Protein AF-A0A1X2ITI3-F1 (afdb_monomer_lite)

InterPro domains:
  IPR036514 SGNH hydrolase superfamily [G3DSA:3.40.50.1110] (146-368)

Secondary structure (DSSP, 8-state):
-HHHHHHHHHHHHS-----EEEEETT-TT-EEES-EEEETTEEEESSTT-EEEEEEE-S-EEEEESSS-EEEEEETTSPPEEEE-TT----TT-SSEEEESSTTS---TTS--EEEEEEE-SSS--EEEEEEEETT-EEEPPPPPSS---EEEEEESHHHHTPPP--TT----TTPPPPPPP-GGGSHHHHHHHHHT-EEEEEE-TT--SS-BTTTTB--HHHHTTBS-TT-S--------S-------PSPPSSS-SB--TTS---SEEEEE--TTS---HHHHHHHHHHHHHHHHHSTT--EEEEPPTT-TTHHHHHHHHHHHHHTT-TTEEEE--TTSS--SSS--GGGHHHHHHHHHHHHHHHHH-TTSPPPPPPP-TTSSTT-EEEEES--SS--EEEEETTTEEEEEE-SSBS-TT--BEEEEEEEEESSEEEEEEEEEEE-SSTT-EEEEEEES-SSTT--EEEEEEETTTEEEEEEE-STTPPPEEEEEE---S-EEEEEEE-SSSEEEEEEEEPPTHHHHHHHS------------TTTT-EEEEEEET----SEEEEEEEEE-SSTTS-EEEEEEEEEEESSB-GGG-B-PPPP----------

Sequence (614 aa):
MLLLYSLCLIHFIYSHVLASHIIPMNNSDLKYMGRWQTTPLGIQAGWPGAYIQTIVHTTELRLLVAQPTSLLTQIDNHTWVHHDLTSATHQDEQHYIEVDLITNNDVDWTMGPHKLTVVSTQVSPLHLVGISIADDGSLALPSTNPTIPRVVEFIGHDVMLDAVSASPNYLPPSSSPPPPPSLITKSFPWLVSGMLGVDHVHIAYSGATLLDDDDRGRLGMQTRYFDWSIFSSTSSSSTSSGSSAGLSAGPPPSSSSNTYDFTSYTPSVIVVLLGEYDDDIPQYRIALVQFLQKVRQRHQSTPILVMSEPLGGMIRSTQAAVRQCNDQGDQQIFYIDTTGWLHYDDRVENSDQLTLAHKLAPMIQVKLATPPLPLPEAPPNPALPDDWETMDVGNQGLHGSVTFDAGSSFTLWGSGTSLNDRTDAFRFVYQTLSGKGVIEATVQSHATFASCAKAGIMLREHLALGSAYVSTGISPEDGLFVRTRDYNFNTTRLVKKFLAAPPYRIRLERTSDHDFIAQAKKISVKDEEEQDNGKVTKIDSGDDDDDDDWETLTVIPKLTLAQDIYIGLFVTSCDETVVSVAKFTDVALKGGVGRLGRAYSASPRFIDQSHPLY

Structure (mmCIF, N/CA/C/O backbone):
data_AF-A0A1X2ITI3-F1
#
_entry.id   AF-A0A1X2ITI3-F1
#
loop_
_atom_site.group_PDB
_atom_site.id
_atom_site.type_symbol
_atom_site.label_atom_id
_atom_site.label_alt_id
_atom_site.label_comp_id
_atom_site.label_asym_id
_atom_site.label_entity_id
_atom_site.label_seq_id
_atom_site.pdbx_PDB_ins_code
_atom_site.Cartn_x
_atom_site.Cartn_y
_atom_site.Cartn_z
_atom_site.occupancy
_atom_site.B_iso_or_equiv
_atom_site.auth_seq_id
_atom_site.auth_comp_id
_atom_site.auth_asym_id
_atom_site.auth_atom_id
_atom_site.pdbx_PDB_model_num
ATOM 1 N N . MET A 1 1 ? 49.934 -35.807 -50.784 1.00 49.06 1 MET A N 1
ATOM 2 C CA . MET A 1 1 ? 48.462 -35.787 -50.617 1.00 49.06 1 MET A CA 1
ATOM 3 C C . MET A 1 1 ? 48.007 -35.819 -49.158 1.00 49.06 1 MET A C 1
ATOM 5 O O . MET A 1 1 ? 47.110 -35.052 -48.852 1.00 49.06 1 MET A O 1
ATOM 9 N N . LEU A 1 2 ? 48.620 -36.589 -48.241 1.00 47.28 2 LEU A N 1
ATOM 10 C CA . LEU A 1 2 ? 48.207 -36.577 -46.820 1.00 47.28 2 LEU A CA 1
ATOM 11 C C . LEU A 1 2 ? 48.474 -35.253 -46.065 1.00 47.28 2 LEU A C 1
ATOM 13 O O . LEU A 1 2 ? 47.668 -34.876 -45.224 1.00 47.28 2 LEU A O 1
ATOM 17 N N . LEU A 1 3 ? 49.532 -34.496 -46.395 1.00 44.06 3 LEU A N 1
ATOM 18 C CA . LEU A 1 3 ? 49.777 -33.183 -45.764 1.00 44.06 3 LEU A CA 1
ATOM 19 C C . LEU A 1 3 ? 48.757 -32.102 -46.177 1.00 44.06 3 LEU A C 1
ATOM 21 O O . LEU A 1 3 ? 48.432 -31.234 -45.376 1.00 44.06 3 LEU A O 1
ATOM 25 N N . LEU A 1 4 ? 48.222 -32.176 -47.400 1.00 47.50 4 LEU A N 1
ATOM 26 C CA . LEU A 1 4 ? 47.215 -31.230 -47.903 1.00 47.50 4 LEU A CA 1
ATOM 27 C C . LEU A 1 4 ? 45.840 -31.465 -47.264 1.00 47.50 4 LEU A C 1
ATOM 29 O O . LEU A 1 4 ? 45.134 -30.504 -46.989 1.00 47.50 4 LEU A O 1
ATOM 33 N N . TYR A 1 5 ? 45.496 -32.717 -46.947 1.00 46.84 5 TYR A N 1
ATOM 34 C CA . TYR A 1 5 ? 44.279 -33.036 -46.194 1.00 46.84 5 TYR A CA 1
ATOM 35 C C . TYR A 1 5 ? 44.364 -32.580 -44.732 1.00 46.84 5 TYR A C 1
ATOM 37 O O . TYR A 1 5 ? 43.381 -32.080 -44.202 1.00 46.84 5 TYR A O 1
ATOM 45 N N . SER A 1 6 ? 45.539 -32.677 -44.096 1.00 44.84 6 SER A N 1
ATOM 46 C CA . SER A 1 6 ? 45.721 -32.233 -42.706 1.00 44.84 6 SER A CA 1
ATOM 47 C C . SER A 1 6 ? 45.708 -30.707 -42.561 1.00 44.84 6 SER A C 1
ATOM 49 O O . SER A 1 6 ? 45.172 -30.204 -41.583 1.00 44.84 6 SER A O 1
ATOM 51 N N . LEU A 1 7 ? 46.242 -29.960 -43.536 1.00 44.62 7 LEU A N 1
ATOM 52 C CA . LEU A 1 7 ? 46.156 -28.493 -43.561 1.00 44.62 7 LEU A CA 1
ATOM 53 C C . LEU A 1 7 ? 44.744 -27.993 -43.887 1.00 44.62 7 LEU A C 1
ATOM 55 O O . LEU A 1 7 ? 44.332 -26.977 -43.339 1.00 44.62 7 LEU A O 1
ATOM 59 N N . CYS A 1 8 ? 43.989 -28.722 -44.715 1.00 42.66 8 CYS A N 1
ATOM 60 C CA . CYS A 1 8 ? 42.592 -28.398 -44.999 1.00 42.66 8 CYS A CA 1
ATOM 61 C C . CYS A 1 8 ? 41.686 -28.723 -43.800 1.00 42.66 8 CYS A C 1
ATOM 63 O O . CYS A 1 8 ? 40.823 -27.920 -43.484 1.00 42.66 8 CYS A O 1
ATOM 65 N N . LEU A 1 9 ? 41.942 -29.813 -43.058 1.00 41.69 9 LEU A N 1
ATOM 66 C CA . LEU A 1 9 ? 41.232 -30.116 -41.806 1.00 41.69 9 LEU A CA 1
ATOM 67 C C . LEU A 1 9 ? 41.575 -29.117 -40.686 1.00 41.69 9 LEU A C 1
ATOM 69 O O . LEU A 1 9 ? 40.698 -28.741 -39.923 1.00 41.69 9 LEU A O 1
ATOM 73 N N . ILE A 1 10 ? 42.824 -28.639 -40.608 1.00 43.88 10 ILE A N 1
ATOM 74 C CA . ILE A 1 10 ? 43.231 -27.614 -39.630 1.00 43.88 10 ILE A CA 1
ATOM 75 C C . ILE A 1 10 ? 42.662 -26.231 -39.998 1.00 43.88 10 ILE A C 1
ATOM 77 O O . ILE A 1 10 ? 42.263 -25.512 -39.096 1.00 43.88 10 ILE A O 1
ATOM 81 N N . HIS A 1 11 ? 42.511 -25.883 -41.284 1.00 39.03 11 HIS A N 1
ATOM 82 C CA . HIS A 1 11 ? 41.767 -24.681 -41.722 1.00 39.03 11 HIS A CA 1
ATOM 83 C C . HIS A 1 11 ? 40.236 -24.822 -41.640 1.00 39.03 11 HIS A C 1
ATOM 85 O O . HIS A 1 11 ? 39.535 -23.820 -41.694 1.00 39.03 11 HIS A O 1
ATOM 91 N N . PHE A 1 12 ? 39.706 -26.044 -41.527 1.00 39.78 12 PHE A N 1
ATOM 92 C CA . PHE A 1 12 ? 38.276 -26.281 -41.290 1.00 39.78 12 PHE A CA 1
ATOM 93 C C . PHE A 1 12 ? 37.937 -26.312 -39.790 1.00 39.78 12 PHE A C 1
ATOM 95 O O . PHE A 1 12 ? 36.784 -26.134 -39.417 1.00 39.78 12 PHE A O 1
ATOM 102 N N . ILE A 1 13 ? 38.941 -26.531 -38.930 1.00 40.06 13 ILE A N 1
ATOM 103 C CA . ILE A 1 13 ? 38.811 -26.561 -37.463 1.00 40.06 13 ILE A CA 1
ATOM 104 C C . ILE A 1 13 ? 39.288 -25.237 -36.821 1.00 40.06 13 ILE A C 1
ATOM 106 O O . ILE A 1 13 ? 38.882 -24.915 -35.710 1.00 40.06 13 ILE A O 1
ATOM 110 N N . TYR A 1 14 ? 40.072 -24.414 -37.526 1.00 37.25 14 TYR A N 1
ATOM 111 C CA . TYR A 1 14 ? 40.357 -23.018 -37.173 1.00 37.25 14 TYR A CA 1
ATOM 112 C C . TYR A 1 14 ? 39.663 -22.090 -38.174 1.00 37.25 14 TYR A C 1
ATOM 114 O O . TYR A 1 14 ? 40.077 -22.049 -39.329 1.00 37.25 14 TYR A O 1
ATOM 122 N N . SER A 1 15 ? 38.708 -21.272 -37.712 1.00 38.91 15 SER A N 1
ATOM 123 C CA . SER A 1 15 ? 37.946 -20.241 -38.464 1.00 38.91 15 SER A CA 1
ATOM 124 C C . SER A 1 15 ? 36.530 -20.633 -38.908 1.00 38.91 15 SER A C 1
ATOM 126 O O . SER A 1 15 ? 36.121 -20.371 -40.034 1.00 38.91 15 SER A O 1
ATOM 128 N N . HIS A 1 16 ? 35.731 -21.184 -37.999 1.00 41.44 16 HIS A N 1
ATOM 129 C CA . HIS A 1 16 ? 34.374 -20.654 -37.804 1.00 41.44 16 HIS A CA 1
ATOM 130 C C . HIS A 1 16 ? 34.344 -19.982 -36.429 1.00 41.44 16 HIS A C 1
ATOM 132 O O . HIS A 1 16 ? 33.632 -20.398 -35.526 1.00 41.44 16 HIS A O 1
ATOM 138 N N . VAL A 1 17 ? 35.184 -18.956 -36.249 1.00 46.25 17 VAL A N 1
ATOM 139 C CA . VAL A 1 17 ? 34.726 -17.835 -35.427 1.00 46.25 17 VAL A CA 1
ATOM 140 C C . VAL A 1 17 ? 33.677 -17.200 -36.323 1.00 46.25 17 VAL A C 1
ATOM 142 O O . VAL A 1 17 ? 34.035 -16.601 -37.339 1.00 46.25 17 VAL A O 1
ATOM 145 N N . LEU A 1 18 ? 32.403 -17.493 -36.067 1.00 54.53 18 LEU A N 1
ATOM 146 C CA . LEU A 1 18 ? 31.334 -16.743 -36.708 1.00 54.53 18 LEU A CA 1
ATOM 147 C C . LEU A 1 18 ? 31.610 -15.284 -36.346 1.00 54.53 18 LEU A C 1
ATOM 149 O O . LEU A 1 18 ? 31.818 -14.958 -35.180 1.00 54.53 18 LEU A O 1
ATOM 153 N N . ALA A 1 19 ? 31.778 -14.436 -37.354 1.00 81.69 19 ALA A N 1
ATOM 154 C CA . ALA A 1 19 ? 31.942 -13.018 -37.097 1.00 81.69 19 ALA A CA 1
ATOM 155 C C . ALA A 1 19 ? 30.666 -12.506 -36.404 1.00 81.69 19 ALA A C 1
ATOM 157 O O . ALA A 1 19 ? 29.575 -13.040 -36.623 1.00 81.69 19 ALA A O 1
ATOM 158 N N . SER A 1 20 ? 30.830 -11.542 -35.503 1.00 87.94 20 SER A N 1
ATOM 159 C CA . SER A 1 20 ? 29.738 -10.897 -34.780 1.00 87.94 20 SER A CA 1
ATOM 160 C C . SER A 1 20 ? 29.681 -9.416 -35.120 1.00 87.94 20 SER A C 1
ATOM 162 O O . SER A 1 20 ? 30.696 -8.783 -35.432 1.00 87.94 20 SER A O 1
ATOM 164 N N . HIS A 1 21 ? 28.483 -8.851 -35.020 1.00 93.62 21 HIS A N 1
ATOM 165 C CA . HIS A 1 21 ? 28.240 -7.433 -35.230 1.00 93.62 21 HIS A CA 1
ATOM 166 C C . HIS A 1 21 ? 27.492 -6.828 -34.044 1.00 93.62 21 HIS A C 1
ATOM 168 O O . HIS A 1 21 ? 26.738 -7.492 -33.332 1.00 93.62 21 HIS A O 1
ATOM 174 N N . ILE A 1 22 ? 27.703 -5.527 -33.840 1.00 94.75 22 ILE A N 1
ATOM 175 C CA . ILE A 1 22 ? 27.098 -4.775 -32.742 1.00 94.75 22 ILE A CA 1
ATOM 176 C C . ILE A 1 22 ? 25.836 -4.082 -33.242 1.00 94.75 22 ILE A C 1
ATOM 178 O O . ILE A 1 22 ? 25.885 -3.248 -34.149 1.00 94.75 22 ILE A O 1
ATOM 182 N N . ILE A 1 23 ? 24.718 -4.371 -32.588 1.00 95.50 23 ILE A N 1
ATOM 183 C CA . ILE A 1 23 ? 23.467 -3.649 -32.763 1.00 95.50 23 ILE A CA 1
ATOM 184 C C . ILE A 1 23 ? 23.430 -2.473 -31.778 1.00 95.50 23 ILE A C 1
ATOM 186 O O . ILE A 1 23 ? 23.528 -2.685 -30.564 1.00 95.50 23 ILE A O 1
ATOM 190 N N . PRO A 1 24 ? 23.289 -1.227 -32.267 1.00 94.00 24 PRO A N 1
ATOM 191 C CA . PRO A 1 24 ? 23.236 -0.055 -31.407 1.00 94.00 24 PRO A CA 1
ATOM 192 C C . PRO A 1 24 ? 21.906 0.033 -30.651 1.00 94.00 24 PRO A C 1
ATOM 194 O O . PRO A 1 24 ? 20.859 -0.407 -31.124 1.00 94.00 24 PRO A O 1
ATOM 197 N N . MET A 1 25 ? 21.923 0.698 -29.497 1.00 94.12 25 MET A N 1
ATOM 198 C CA . MET A 1 25 ? 20.738 0.823 -28.638 1.00 94.12 25 MET A CA 1
ATOM 199 C C . MET A 1 25 ? 19.603 1.671 -29.242 1.00 94.12 25 MET A C 1
ATOM 201 O O . MET A 1 25 ? 18.466 1.592 -28.795 1.00 94.12 25 MET A O 1
ATOM 205 N N . ASN A 1 26 ? 19.845 2.458 -30.289 1.00 90.94 26 ASN A N 1
ATOM 206 C CA . ASN A 1 26 ? 18.777 3.183 -30.990 1.00 90.94 26 ASN A CA 1
ATOM 207 C C . ASN A 1 26 ? 18.001 2.314 -32.009 1.00 90.94 26 ASN A C 1
ATOM 209 O O . ASN A 1 26 ? 17.212 2.856 -32.783 1.00 90.94 26 ASN A O 1
ATOM 213 N N . ASN A 1 27 ? 18.237 0.998 -32.038 1.00 92.75 27 ASN A N 1
ATOM 214 C CA . ASN A 1 27 ? 17.550 0.059 -32.920 1.00 92.75 27 ASN A CA 1
ATOM 215 C C . ASN A 1 27 ? 16.053 -0.079 -32.551 1.00 92.75 27 ASN A C 1
ATOM 217 O O . ASN A 1 27 ? 15.694 -0.189 -31.379 1.00 92.75 27 ASN A O 1
ATOM 221 N N . SER A 1 28 ? 15.181 -0.085 -33.566 1.00 93.12 28 SER A N 1
ATOM 222 C CA . SER A 1 28 ? 13.721 -0.189 -33.421 1.00 93.12 28 SER A CA 1
ATOM 223 C C . SER A 1 28 ? 13.211 -1.551 -32.940 1.00 93.12 28 SER A C 1
ATOM 225 O O . SER A 1 28 ? 12.059 -1.638 -32.533 1.00 93.12 28 SER A O 1
ATOM 227 N N . ASP A 1 29 ? 14.044 -2.590 -32.971 1.00 95.75 29 ASP A N 1
ATOM 228 C CA . ASP A 1 29 ? 13.752 -3.949 -32.499 1.00 95.75 29 ASP A CA 1
ATOM 229 C C . ASP A 1 29 ? 13.917 -4.112 -30.978 1.00 95.75 29 ASP A C 1
ATOM 231 O O . ASP A 1 29 ? 13.724 -5.198 -30.424 1.00 95.75 29 ASP A O 1
ATOM 235 N N . LEU A 1 30 ? 14.254 -3.018 -30.289 1.00 95.62 30 LEU A N 1
ATOM 236 C CA . LEU A 1 30 ? 14.390 -2.942 -28.842 1.00 95.62 30 LEU A CA 1
ATOM 237 C C . LEU A 1 30 ? 13.182 -2.220 -28.241 1.00 95.62 30 LEU A C 1
ATOM 239 O O . LEU A 1 30 ? 12.945 -1.035 -28.484 1.00 95.62 30 LEU A O 1
ATOM 243 N N . LYS A 1 31 ? 12.430 -2.926 -27.398 1.00 94.56 31 LYS A N 1
ATOM 244 C CA . LYS A 1 31 ? 11.372 -2.332 -26.581 1.00 94.56 31 LYS A CA 1
ATOM 245 C C . LYS A 1 31 ? 11.977 -1.804 -25.283 1.00 94.56 31 LYS A C 1
ATOM 247 O O . LYS A 1 31 ? 12.539 -2.582 -24.522 1.00 94.56 31 LYS A O 1
ATOM 252 N N . TYR A 1 32 ? 11.801 -0.516 -25.007 1.00 94.38 32 TYR A N 1
ATOM 253 C CA . TYR A 1 32 ? 12.266 0.149 -23.786 1.00 94.38 32 TYR A CA 1
ATOM 254 C C . TYR A 1 32 ? 11.113 0.433 -22.849 1.00 94.38 32 TYR A C 1
ATOM 256 O O . TYR A 1 32 ? 10.170 1.081 -23.279 1.00 94.38 32 TYR A O 1
ATOM 264 N N . MET A 1 33 ? 11.216 0.043 -21.583 1.00 94.81 33 MET A N 1
ATOM 265 C CA . MET A 1 33 ? 10.251 0.381 -20.536 1.00 94.81 33 MET A CA 1
ATOM 266 C C . MET A 1 33 ? 10.949 1.034 -19.345 1.00 94.81 33 MET A C 1
ATOM 268 O O . MET A 1 33 ? 12.059 0.657 -18.966 1.00 94.81 33 MET A O 1
ATOM 272 N N . GLY A 1 34 ? 10.295 2.038 -18.765 1.00 94.06 34 GLY A N 1
ATOM 273 C CA . GLY A 1 34 ? 10.890 2.946 -17.788 1.00 94.06 34 GLY A CA 1
ATOM 274 C C . GLY A 1 34 ? 11.446 4.215 -18.428 1.00 94.06 34 GLY A C 1
ATOM 275 O O . GLY A 1 34 ? 11.246 4.474 -19.615 1.00 94.06 34 GLY A O 1
ATOM 276 N N . ARG A 1 35 ? 12.128 5.037 -17.629 1.00 93.88 35 ARG A N 1
ATOM 277 C CA . ARG A 1 35 ? 12.728 6.289 -18.105 1.00 93.88 35 ARG A CA 1
ATOM 278 C C . ARG A 1 35 ? 14.142 6.014 -18.601 1.00 93.88 35 ARG A C 1
ATOM 280 O O . ARG A 1 35 ? 14.988 5.564 -17.829 1.00 93.88 35 ARG A O 1
ATOM 287 N N . TRP A 1 36 ? 14.382 6.292 -19.876 1.00 93.31 36 TRP A N 1
ATOM 288 C CA . TRP A 1 36 ? 15.668 6.100 -20.541 1.00 93.31 36 TRP A CA 1
ATOM 289 C C . TRP A 1 36 ? 16.094 7.384 -21.234 1.00 93.31 36 TRP A C 1
ATOM 291 O O . TRP A 1 36 ? 15.258 8.101 -21.781 1.00 93.31 36 TRP A O 1
ATOM 301 N N . GLN A 1 37 ? 17.396 7.656 -21.245 1.00 91.00 37 GLN A N 1
ATOM 302 C CA . GLN A 1 37 ? 17.940 8.808 -21.952 1.00 91.00 37 GLN A CA 1
ATOM 303 C C . GLN A 1 37 ? 19.246 8.463 -22.657 1.00 91.00 37 GLN A C 1
ATOM 305 O O . GLN A 1 37 ? 20.105 7.766 -22.118 1.00 91.00 37 GLN A O 1
ATOM 310 N N . THR A 1 38 ? 19.414 8.986 -23.869 1.00 89.94 38 THR A N 1
ATOM 311 C CA . THR A 1 38 ? 20.680 8.907 -24.598 1.00 89.94 38 THR A CA 1
ATOM 312 C C . THR A 1 38 ? 21.724 9.806 -23.945 1.00 89.94 38 THR A C 1
ATOM 314 O O . THR A 1 38 ? 21.493 10.991 -23.706 1.00 89.94 38 THR A O 1
ATOM 317 N N . THR A 1 39 ? 22.902 9.245 -23.705 1.00 85.56 39 THR A N 1
ATOM 318 C CA . THR A 1 39 ? 24.077 9.908 -23.136 1.00 85.56 39 THR A CA 1
ATOM 319 C C . THR A 1 39 ? 25.283 9.710 -24.065 1.00 85.56 39 THR A C 1
ATOM 321 O O . THR A 1 39 ? 25.242 8.848 -24.947 1.00 85.56 39 THR A O 1
ATOM 324 N N . PRO A 1 40 ? 26.396 10.442 -23.872 1.00 84.50 40 PRO A N 1
ATOM 325 C CA . PRO A 1 40 ? 27.631 10.189 -24.619 1.00 84.50 40 PRO A CA 1
ATOM 326 C C . PRO A 1 40 ? 28.198 8.769 -24.451 1.00 84.50 40 PRO A C 1
ATOM 328 O O . PRO A 1 40 ? 28.979 8.331 -25.286 1.00 84.50 40 PRO A O 1
ATOM 331 N N . LEU A 1 41 ? 27.817 8.061 -23.382 1.00 82.88 41 LEU A N 1
ATOM 332 C CA . LEU A 1 41 ? 28.277 6.704 -23.071 1.00 82.88 41 LEU A CA 1
ATOM 333 C C . LEU A 1 41 ? 27.348 5.604 -23.609 1.00 82.88 41 LEU A C 1
ATOM 335 O O . LEU A 1 41 ? 27.610 4.431 -23.380 1.00 82.88 41 LEU A O 1
ATOM 339 N N . GLY A 1 42 ? 26.251 5.961 -24.280 1.00 86.44 42 GLY A N 1
ATOM 340 C CA . GLY A 1 42 ? 25.186 5.031 -24.666 1.00 86.44 42 GLY A CA 1
ATOM 341 C C . GLY A 1 42 ? 23.845 5.431 -24.059 1.00 86.44 42 GLY A C 1
ATOM 342 O O . GLY A 1 42 ? 23.655 6.584 -23.669 1.00 86.44 42 GLY A O 1
ATOM 343 N N . ILE A 1 43 ? 22.897 4.502 -23.968 1.00 92.50 43 ILE A N 1
ATOM 344 C CA . ILE A 1 43 ? 21.591 4.777 -23.356 1.00 92.50 43 ILE A CA 1
ATOM 345 C C . ILE A 1 43 ? 21.613 4.432 -21.864 1.00 92.50 43 ILE A C 1
ATOM 347 O O . ILE A 1 43 ? 22.088 3.366 -21.477 1.00 92.50 43 ILE A O 1
ATOM 351 N N . GLN A 1 44 ? 21.122 5.342 -21.024 1.00 92.44 44 GLN A N 1
ATOM 352 C CA . GLN A 1 44 ? 21.119 5.201 -19.570 1.00 92.44 44 GLN A CA 1
ATOM 353 C C . GLN A 1 44 ? 19.704 4.963 -19.041 1.00 92.44 44 GLN A C 1
ATOM 355 O O . GLN A 1 44 ? 18.781 5.708 -19.381 1.00 92.44 44 GLN A O 1
ATOM 360 N N . ALA A 1 45 ? 19.557 3.982 -18.151 1.00 93.44 45 ALA A N 1
ATOM 361 C CA . ALA A 1 45 ? 18.373 3.839 -17.311 1.00 93.44 45 ALA A CA 1
ATOM 362 C C . ALA A 1 45 ? 18.348 4.935 -16.235 1.00 93.44 45 ALA A C 1
ATOM 364 O O . ALA A 1 45 ? 19.297 5.081 -15.460 1.00 93.44 45 ALA A O 1
ATOM 365 N N . GLY A 1 46 ? 17.256 5.692 -16.163 1.00 91.50 46 GLY A N 1
ATOM 366 C CA . GLY A 1 46 ? 17.092 6.753 -15.171 1.00 91.50 46 GLY A CA 1
ATOM 367 C C . GLY A 1 46 ? 16.728 6.240 -13.779 1.00 91.50 46 GLY A C 1
ATOM 368 O O . GLY A 1 46 ? 17.068 6.876 -12.785 1.00 91.50 46 GLY A O 1
ATOM 369 N N . TRP A 1 47 ? 16.057 5.089 -13.704 1.00 94.12 47 TRP A N 1
ATOM 370 C CA . TRP A 1 47 ? 15.510 4.535 -12.466 1.00 94.12 47 TRP A CA 1
ATOM 371 C C . TRP A 1 47 ? 15.742 3.021 -12.374 1.00 94.12 47 TRP A C 1
ATOM 373 O O . TRP A 1 47 ? 15.894 2.363 -13.414 1.00 94.12 47 TRP A O 1
ATOM 383 N N . PRO A 1 48 ? 15.781 2.453 -11.154 1.00 92.31 48 PRO A N 1
ATOM 384 C CA . PRO A 1 48 ? 15.809 1.006 -10.953 1.00 92.31 48 PRO A CA 1
ATOM 385 C C . PRO A 1 48 ? 14.581 0.341 -11.582 1.00 92.31 48 PRO A C 1
ATOM 387 O O . PRO A 1 48 ? 13.506 0.932 -11.611 1.00 92.31 48 PRO A O 1
ATOM 390 N N . GLY A 1 49 ? 14.722 -0.886 -12.082 1.00 93.38 49 GLY A N 1
ATOM 391 C CA . GLY A 1 49 ? 13.608 -1.638 -12.665 1.00 93.38 49 GLY A CA 1
ATOM 392 C C . GLY A 1 49 ? 13.202 -1.190 -14.068 1.00 93.38 49 GLY A C 1
ATOM 393 O O . GLY A 1 49 ? 12.269 -1.760 -14.627 1.00 93.38 49 GLY A O 1
ATOM 394 N N . ALA A 1 50 ? 13.888 -0.208 -14.660 1.00 95.38 50 ALA A N 1
ATOM 395 C CA . ALA A 1 50 ? 13.783 0.067 -16.087 1.00 95.38 50 ALA A CA 1
ATOM 396 C C . ALA A 1 50 ? 14.364 -1.119 -16.868 1.00 95.38 50 ALA A C 1
ATOM 398 O O . ALA A 1 50 ? 15.385 -1.689 -16.477 1.00 95.38 50 ALA A O 1
ATOM 399 N N . TYR A 1 51 ? 13.725 -1.505 -17.969 1.00 96.38 51 TYR A N 1
ATOM 400 C CA . TYR A 1 51 ? 14.129 -2.695 -18.708 1.00 96.38 51 TYR A CA 1
ATOM 401 C C . TYR A 1 51 ? 14.039 -2.533 -20.218 1.00 96.38 51 TYR A C 1
ATOM 403 O O . TYR A 1 51 ? 13.280 -1.712 -20.737 1.00 96.38 51 TYR A O 1
ATOM 411 N N . ILE A 1 52 ? 14.815 -3.359 -20.915 1.00 97.00 52 ILE A N 1
ATOM 412 C CA . ILE A 1 52 ? 14.693 -3.573 -22.354 1.00 97.00 52 ILE A CA 1
ATOM 413 C C . ILE A 1 52 ? 14.237 -4.995 -22.647 1.00 97.00 52 ILE A C 1
ATOM 415 O O . ILE A 1 52 ? 14.569 -5.925 -21.908 1.00 97.00 52 ILE A O 1
ATOM 419 N N . GLN A 1 53 ? 13.495 -5.160 -23.738 1.00 96.19 53 GLN A N 1
ATOM 420 C CA . GLN A 1 53 ? 13.075 -6.457 -24.252 1.00 96.19 53 GLN A CA 1
ATOM 421 C C . GLN A 1 53 ? 13.275 -6.551 -25.759 1.00 96.19 53 GLN A C 1
ATOM 423 O O . GLN A 1 53 ? 12.992 -5.605 -26.495 1.00 96.19 53 GLN A O 1
ATOM 428 N N . THR A 1 54 ? 13.707 -7.719 -26.220 1.00 97.31 54 THR A N 1
ATOM 429 C CA . THR A 1 54 ? 13.816 -8.033 -27.646 1.00 97.31 54 THR A CA 1
ATOM 430 C C . THR A 1 54 ? 13.712 -9.538 -27.875 1.00 97.31 54 THR A C 1
ATOM 432 O O . THR A 1 54 ? 13.967 -10.333 -26.967 1.00 97.31 54 THR A O 1
ATOM 435 N N . ILE A 1 55 ? 13.295 -9.929 -29.073 1.00 97.06 55 ILE A N 1
ATOM 436 C CA . ILE A 1 55 ? 13.329 -11.305 -29.554 1.00 97.06 55 ILE A CA 1
ATOM 437 C C . ILE A 1 55 ? 14.638 -11.486 -30.314 1.00 97.06 55 ILE A C 1
ATOM 439 O O . ILE A 1 55 ? 14.883 -10.788 -31.290 1.00 97.06 55 ILE A O 1
ATOM 443 N N . VAL A 1 56 ? 15.473 -12.410 -29.861 1.00 95.50 56 VAL A N 1
ATOM 444 C CA . VAL A 1 56 ? 16.803 -12.686 -30.395 1.00 95.50 56 VAL A CA 1
ATOM 445 C C . VAL A 1 56 ? 16.790 -14.041 -31.093 1.00 95.50 56 VAL A C 1
ATOM 447 O O . VAL A 1 56 ? 16.335 -15.040 -30.536 1.00 95.50 56 VAL A O 1
ATOM 450 N N . HIS A 1 57 ? 17.340 -14.092 -32.299 1.00 93.44 57 HIS A N 1
ATOM 451 C CA . HIS A 1 57 ? 17.715 -15.331 -32.973 1.00 93.44 57 HIS A CA 1
ATOM 452 C C . HIS A 1 57 ? 19.213 -15.263 -33.258 1.00 93.44 57 HIS A C 1
ATOM 454 O O . HIS A 1 57 ? 19.624 -14.427 -34.054 1.00 93.44 57 HIS A O 1
ATOM 460 N N . THR A 1 58 ? 20.032 -16.056 -32.568 1.00 92.00 58 THR A N 1
ATOM 461 C CA . THR A 1 58 ? 21.499 -15.984 -32.670 1.00 92.00 58 THR A CA 1
ATOM 462 C C . THR A 1 58 ? 22.161 -17.204 -32.030 1.00 92.00 58 THR A C 1
ATOM 464 O O . THR A 1 58 ? 21.566 -17.837 -31.160 1.00 92.00 58 THR A O 1
ATOM 467 N N . THR A 1 59 ? 23.413 -17.477 -32.399 1.00 88.25 59 THR A N 1
ATOM 468 C CA . THR A 1 59 ? 24.307 -18.419 -31.700 1.00 88.25 59 THR A CA 1
ATOM 469 C C . THR A 1 59 ? 25.351 -17.725 -30.820 1.00 88.25 59 THR A C 1
ATOM 471 O O . THR A 1 59 ? 26.084 -18.400 -30.105 1.00 88.25 59 THR A O 1
ATOM 474 N N . GLU A 1 60 ? 25.440 -16.391 -30.879 1.00 89.69 60 GLU A N 1
ATOM 475 C CA . GLU A 1 60 ? 26.275 -15.548 -30.009 1.00 89.69 60 GLU A CA 1
ATOM 476 C C . GLU A 1 60 ? 25.441 -14.400 -29.430 1.00 89.69 60 GLU A C 1
ATOM 478 O O . GLU A 1 60 ? 24.699 -13.753 -30.166 1.00 89.69 60 GLU A O 1
ATOM 483 N N . LEU A 1 61 ? 25.541 -14.128 -28.128 1.00 94.25 61 LEU A N 1
ATOM 484 C CA . LEU A 1 61 ? 24.809 -13.031 -27.498 1.00 94.25 61 LEU A CA 1
ATOM 485 C C . LEU A 1 61 ? 25.628 -12.423 -26.363 1.00 94.25 61 LEU A C 1
ATOM 487 O O . LEU A 1 61 ? 25.825 -13.053 -25.323 1.00 94.25 61 LEU A O 1
ATOM 491 N N . ARG A 1 62 ? 26.059 -11.173 -26.547 1.00 95.25 62 ARG A N 1
ATOM 492 C CA . ARG A 1 62 ? 26.720 -10.390 -25.498 1.00 95.25 62 ARG A CA 1
ATOM 493 C C . ARG A 1 62 ? 26.060 -9.036 -25.322 1.00 95.25 62 ARG A C 1
ATOM 495 O O . ARG A 1 62 ? 25.720 -8.364 -26.295 1.00 95.25 62 ARG A O 1
ATOM 502 N N . LEU A 1 63 ? 25.922 -8.613 -24.074 1.00 96.38 63 LEU A N 1
ATOM 503 C CA . LEU A 1 63 ? 25.507 -7.258 -23.733 1.00 96.38 63 LEU A CA 1
ATOM 504 C C . LEU A 1 63 ? 26.744 -6.386 -23.518 1.00 96.38 63 LEU A C 1
ATOM 506 O O . LEU A 1 63 ? 27.669 -6.790 -22.816 1.00 96.38 63 LEU A O 1
ATOM 510 N N . LEU A 1 64 ? 26.751 -5.188 -24.100 1.00 95.44 64 LEU A N 1
ATOM 511 C CA . LEU A 1 64 ? 27.857 -4.242 -23.973 1.00 95.44 64 LEU A CA 1
ATOM 512 C C . LEU A 1 64 ? 27.452 -3.116 -23.022 1.00 95.44 64 LEU A C 1
ATOM 514 O O . LEU A 1 64 ? 26.554 -2.327 -23.338 1.00 95.44 64 LEU A O 1
ATOM 518 N N . VAL A 1 65 ? 28.109 -3.027 -21.866 1.00 94.44 65 VAL A N 1
ATOM 519 C CA . VAL A 1 65 ? 27.826 -2.004 -20.846 1.00 94.44 65 VAL A CA 1
ATOM 520 C C . VAL A 1 65 ? 28.973 -1.005 -20.738 1.00 94.44 65 VAL A C 1
ATOM 522 O O . VAL A 1 65 ? 30.141 -1.372 -20.820 1.00 94.44 65 VAL A O 1
ATOM 525 N N . ALA A 1 66 ? 28.662 0.281 -20.587 1.00 91.25 66 ALA A N 1
ATOM 526 C CA . ALA A 1 66 ? 29.674 1.335 -20.691 1.00 91.25 66 ALA A CA 1
ATOM 527 C C . ALA A 1 66 ? 30.543 1.485 -19.434 1.00 91.25 66 ALA A C 1
ATOM 529 O O . ALA A 1 66 ? 31.630 2.048 -19.505 1.00 91.25 66 ALA A O 1
ATOM 530 N N . GLN A 1 67 ? 30.040 1.058 -18.275 1.00 88.00 67 GLN A N 1
ATOM 531 C CA . GLN A 1 67 ? 30.664 1.274 -16.969 1.00 88.00 67 GLN A CA 1
ATOM 532 C C . GLN A 1 67 ? 30.353 0.112 -16.013 1.00 88.00 67 GLN A C 1
ATOM 534 O O . GLN A 1 67 ? 29.376 -0.608 -16.246 1.00 88.00 67 GLN A O 1
ATOM 539 N N . PRO A 1 68 ? 31.143 -0.059 -14.932 1.00 88.88 68 PRO A N 1
ATOM 540 C CA . PRO A 1 68 ? 30.840 -1.013 -13.868 1.00 88.88 68 PRO A CA 1
ATOM 541 C C . PRO A 1 68 ? 29.421 -0.805 -13.338 1.00 88.88 68 PRO A C 1
ATOM 543 O O . PRO A 1 68 ? 29.038 0.313 -12.989 1.00 88.88 68 PRO A O 1
ATOM 546 N N . THR A 1 69 ? 28.623 -1.870 -13.314 1.00 89.56 69 THR A N 1
ATOM 547 C CA . THR A 1 69 ? 27.195 -1.781 -12.992 1.00 89.56 69 THR A CA 1
ATOM 548 C C . THR A 1 69 ? 26.669 -3.072 -12.364 1.00 89.56 69 THR A C 1
ATOM 550 O O . THR A 1 69 ? 27.403 -4.041 -12.200 1.00 89.56 69 THR A O 1
ATOM 553 N N . SER A 1 70 ? 25.390 -3.102 -12.009 1.00 90.00 70 SER A N 1
ATOM 554 C CA . SER A 1 70 ? 24.684 -4.319 -11.615 1.00 90.00 70 SER A CA 1
ATOM 555 C C . SER A 1 70 ? 23.367 -4.394 -12.378 1.00 90.00 70 SER A C 1
ATOM 557 O O . SER A 1 70 ? 22.582 -3.438 -12.376 1.00 90.00 70 SER A O 1
ATOM 559 N N . LEU A 1 71 ? 23.120 -5.529 -13.027 1.00 93.81 71 LEU A N 1
ATOM 560 C CA . LEU A 1 71 ? 21.947 -5.749 -13.873 1.00 93.81 71 LEU A CA 1
ATOM 561 C C . LEU A 1 71 ? 21.393 -7.163 -13.709 1.00 93.81 71 LEU A C 1
ATOM 563 O O . LEU A 1 71 ? 22.093 -8.081 -13.279 1.00 93.81 71 LEU A O 1
ATOM 567 N N . LEU A 1 72 ? 20.130 -7.338 -14.085 1.00 94.12 72 LEU A N 1
ATOM 568 C CA . LEU A 1 72 ? 19.493 -8.650 -14.172 1.00 94.12 72 LEU A CA 1
ATOM 569 C C . LEU A 1 72 ? 19.187 -8.978 -15.627 1.00 94.12 72 LEU A C 1
ATOM 571 O O . LEU A 1 72 ? 18.757 -8.103 -16.381 1.00 94.12 72 LEU A O 1
ATOM 575 N N . THR A 1 73 ? 19.341 -10.242 -16.007 1.00 95.25 73 THR A N 1
ATOM 576 C CA . THR A 1 73 ? 18.886 -10.737 -17.310 1.00 95.25 73 THR A CA 1
ATOM 577 C C . THR A 1 73 ? 17.994 -11.954 -17.167 1.00 95.25 73 THR A C 1
ATOM 579 O O . THR A 1 73 ? 18.207 -12.789 -16.288 1.00 95.25 73 THR A O 1
ATOM 582 N N . GLN A 1 74 ? 17.042 -12.089 -18.082 1.00 93.75 74 GLN A N 1
ATOM 583 C CA . GLN A 1 74 ? 16.257 -13.302 -18.270 1.00 93.75 74 GLN A CA 1
ATOM 584 C C . GLN A 1 74 ? 16.166 -13.619 -19.760 1.00 93.75 74 GLN A C 1
ATOM 586 O O . GLN A 1 74 ? 15.908 -12.728 -20.572 1.00 93.75 74 GLN A O 1
ATOM 591 N N . ILE A 1 75 ? 16.354 -14.895 -20.090 1.00 94.31 75 ILE A N 1
ATOM 592 C CA . ILE A 1 75 ? 16.073 -15.454 -21.410 1.00 94.31 75 ILE A CA 1
ATOM 593 C C . ILE A 1 75 ? 14.793 -16.284 -21.299 1.00 94.31 75 ILE A C 1
ATOM 595 O O . ILE A 1 75 ? 14.657 -17.112 -20.397 1.00 94.31 75 ILE A O 1
ATOM 599 N N . ASP A 1 76 ? 13.830 -16.015 -22.174 1.00 92.06 76 ASP A N 1
ATOM 600 C CA . ASP A 1 76 ? 12.478 -16.570 -22.152 1.00 92.06 76 ASP A CA 1
ATOM 601 C C . ASP A 1 76 ? 11.809 -16.441 -20.778 1.00 92.06 76 ASP A C 1
ATOM 603 O O . ASP A 1 76 ? 11.500 -15.330 -20.340 1.00 92.06 76 ASP A O 1
ATOM 607 N N . ASN A 1 77 ? 11.569 -17.575 -20.119 1.00 88.31 77 ASN A N 1
ATOM 608 C CA . ASN A 1 77 ? 11.016 -17.680 -18.773 1.00 88.31 77 ASN A CA 1
ATOM 609 C C . ASN A 1 77 ? 11.958 -18.477 -17.848 1.00 88.31 77 ASN A C 1
ATOM 611 O O . ASN A 1 77 ? 11.512 -19.015 -16.834 1.00 88.31 77 ASN A O 1
ATOM 615 N N . HIS A 1 78 ? 13.244 -18.585 -18.203 1.00 90.50 78 HIS A N 1
ATOM 616 C CA . HIS A 1 78 ? 14.258 -19.217 -17.359 1.00 90.50 78 HIS A CA 1
ATOM 617 C C . HIS A 1 78 ? 14.563 -18.362 -16.118 1.00 90.50 78 HIS A C 1
ATOM 619 O O . HIS A 1 78 ? 14.067 -17.243 -15.957 1.00 90.50 78 HIS A O 1
ATOM 625 N N . THR A 1 79 ? 15.372 -18.899 -15.208 1.00 87.69 79 THR A N 1
ATOM 626 C CA . THR A 1 79 ? 15.761 -18.220 -13.967 1.00 87.69 79 THR A CA 1
ATOM 627 C C . THR A 1 79 ? 16.442 -16.879 -14.250 1.00 87.69 79 THR A C 1
ATOM 629 O O . THR A 1 79 ? 17.261 -16.761 -15.159 1.00 87.69 79 THR A O 1
ATOM 632 N N . TRP A 1 80 ? 16.116 -15.866 -13.445 1.00 90.62 80 TRP A N 1
ATOM 633 C CA . TRP A 1 80 ? 16.815 -14.583 -13.468 1.00 90.62 80 TRP A CA 1
ATOM 634 C C . TRP A 1 80 ? 18.290 -14.759 -13.109 1.00 90.62 80 TRP A C 1
ATOM 636 O O . TRP A 1 80 ? 18.611 -15.352 -12.079 1.00 90.62 80 TRP A O 1
ATOM 646 N N . VAL A 1 81 ? 19.172 -14.193 -13.929 1.00 91.56 81 VAL A N 1
ATOM 647 C CA . VAL A 1 81 ? 20.616 -14.164 -13.684 1.00 91.56 81 VAL A CA 1
ATOM 648 C C . VAL A 1 81 ? 21.005 -12.767 -13.221 1.00 91.56 81 VAL A C 1
ATOM 650 O O . VAL A 1 81 ? 20.692 -11.779 -13.890 1.00 91.56 81 VAL A O 1
ATOM 653 N N . HIS A 1 82 ? 21.671 -12.683 -12.068 1.00 90.94 82 HIS A N 1
ATOM 654 C CA . HIS A 1 82 ? 22.242 -11.439 -11.557 1.00 90.94 82 HIS A CA 1
ATOM 655 C C . HIS A 1 82 ? 23.696 -11.314 -11.993 1.00 90.94 82 HIS A C 1
ATOM 657 O O . HIS A 1 82 ? 24.519 -12.174 -11.691 1.00 90.94 82 HIS A O 1
ATOM 663 N N . HIS A 1 83 ? 23.991 -10.225 -12.697 1.00 91.75 83 HIS A N 1
ATOM 664 C CA . HIS A 1 83 ? 25.332 -9.870 -13.137 1.00 91.75 83 HIS A CA 1
ATOM 665 C C . HIS A 1 83 ? 25.841 -8.721 -12.272 1.00 91.75 83 HIS A C 1
ATOM 667 O O . HIS A 1 83 ? 25.475 -7.562 -12.487 1.00 91.75 83 HIS A O 1
ATOM 673 N N . ASP A 1 84 ? 26.667 -9.047 -11.279 1.00 90.31 84 ASP A N 1
ATOM 674 C CA . ASP A 1 84 ? 27.388 -8.055 -10.482 1.00 90.31 84 ASP A CA 1
ATOM 675 C C . ASP A 1 84 ? 28.715 -7.705 -11.168 1.00 90.31 84 ASP A C 1
ATOM 677 O O . ASP A 1 84 ? 29.698 -8.443 -11.104 1.00 90.31 84 ASP A O 1
ATOM 681 N N . LEU A 1 85 ? 28.722 -6.564 -11.855 1.00 89.44 85 LEU A N 1
ATOM 682 C CA . LEU A 1 85 ? 29.862 -6.027 -12.597 1.00 89.44 85 LEU A CA 1
ATOM 683 C C . LEU A 1 85 ? 30.424 -4.785 -11.899 1.00 89.44 85 LEU A C 1
ATOM 685 O O . LEU A 1 85 ? 31.153 -4.010 -12.514 1.00 89.44 85 LEU A O 1
ATOM 689 N N . THR A 1 86 ? 30.092 -4.562 -10.624 1.00 85.88 86 THR A N 1
ATOM 690 C CA . THR A 1 86 ? 30.464 -3.341 -9.887 1.00 85.88 86 THR A CA 1
ATOM 691 C C . THR A 1 86 ? 31.975 -3.175 -9.721 1.00 85.88 86 THR A C 1
ATOM 693 O O . THR A 1 86 ? 32.459 -2.058 -9.555 1.00 85.88 86 THR A O 1
ATOM 696 N N . SER A 1 87 ? 32.727 -4.275 -9.812 1.00 86.06 87 SER A N 1
ATOM 697 C CA . SER A 1 87 ? 34.196 -4.298 -9.778 1.00 86.06 87 SER A CA 1
ATOM 698 C C . SER A 1 87 ? 34.835 -4.632 -11.133 1.00 86.06 87 SER A C 1
ATOM 700 O O . SER A 1 87 ? 36.041 -4.868 -11.197 1.00 86.06 87 SER A O 1
ATOM 702 N N . ALA A 1 88 ? 34.046 -4.701 -12.210 1.00 84.31 88 ALA A N 1
ATOM 703 C CA . ALA A 1 88 ? 34.558 -5.033 -13.534 1.00 84.31 88 ALA A CA 1
ATOM 704 C C . ALA A 1 88 ? 35.436 -3.902 -14.093 1.00 84.31 88 ALA A C 1
ATOM 706 O O . ALA A 1 88 ? 35.240 -2.724 -13.799 1.00 84.31 88 ALA A O 1
ATOM 707 N N . THR A 1 89 ? 36.405 -4.260 -14.928 1.00 78.81 89 THR A N 1
ATOM 708 C CA . THR A 1 89 ? 37.252 -3.314 -15.663 1.00 78.81 89 THR A CA 1
ATOM 709 C C . THR A 1 89 ? 37.030 -3.483 -17.157 1.00 78.81 89 THR A C 1
ATOM 711 O O . THR A 1 89 ? 36.691 -4.575 -17.611 1.00 78.81 89 THR A O 1
ATOM 714 N N . HIS A 1 90 ? 37.262 -2.422 -17.928 1.00 76.44 90 HIS A N 1
ATOM 715 C CA . HIS A 1 90 ? 37.287 -2.507 -19.387 1.00 76.44 90 HIS A CA 1
ATOM 716 C C . HIS A 1 90 ? 38.286 -3.573 -19.855 1.00 76.44 90 HIS A C 1
ATOM 718 O O . HIS A 1 90 ? 39.383 -3.679 -19.297 1.00 76.44 90 HIS A O 1
ATOM 724 N N . GLN A 1 91 ? 37.895 -4.362 -20.857 1.00 60.50 91 GLN A N 1
ATOM 725 C CA . GLN A 1 91 ? 38.814 -5.257 -21.553 1.00 60.50 91 GLN A CA 1
ATOM 726 C C . GLN A 1 91 ? 39.461 -4.480 -22.712 1.00 60.50 91 GLN A C 1
ATOM 728 O O . GLN A 1 91 ? 38.763 -3.940 -23.566 1.00 60.50 91 GLN A O 1
ATOM 733 N N . ASP A 1 92 ? 40.794 -4.412 -22.729 1.00 58.88 92 ASP A N 1
ATOM 734 C CA . ASP A 1 92 ? 41.608 -3.815 -23.802 1.00 58.88 92 ASP A CA 1
ATOM 735 C C . ASP A 1 92 ? 41.291 -2.333 -24.146 1.00 58.88 92 ASP A C 1
ATOM 737 O O . ASP A 1 92 ? 40.808 -1.571 -23.311 1.00 58.88 92 ASP A O 1
ATOM 741 N N . GLU A 1 93 ? 41.623 -1.873 -25.363 1.00 62.53 93 GLU A N 1
ATOM 742 C CA . GLU A 1 93 ? 41.364 -0.503 -25.865 1.00 62.53 93 GLU A CA 1
ATOM 743 C C . GLU A 1 93 ? 39.859 -0.189 -26.065 1.00 62.53 93 GLU A C 1
ATOM 745 O O . GLU A 1 93 ? 39.488 0.896 -26.534 1.00 62.53 93 GLU A O 1
ATOM 750 N N . GLN A 1 94 ? 38.967 -1.131 -25.740 1.00 63.84 94 GLN A N 1
ATOM 751 C CA . GLN A 1 94 ? 37.527 -0.981 -25.904 1.00 63.84 94 GLN A CA 1
ATOM 752 C C . GLN A 1 94 ? 36.900 -0.285 -24.689 1.00 63.84 94 GLN A C 1
ATOM 754 O O . GLN A 1 94 ? 37.132 -0.625 -23.534 1.00 63.84 94 GLN A O 1
ATOM 759 N N . HIS A 1 95 ? 36.051 0.710 -24.952 1.00 82.31 95 HIS A N 1
ATOM 760 C CA . HIS A 1 95 ? 35.439 1.555 -23.920 1.00 82.31 95 HIS A CA 1
ATOM 761 C C . HIS A 1 95 ? 34.133 0.953 -23.353 1.00 82.31 95 HIS A C 1
ATOM 763 O O . HIS A 1 95 ? 33.225 1.690 -22.973 1.00 82.31 95 HIS A O 1
ATOM 769 N N . TYR A 1 96 ? 34.013 -0.380 -23.307 1.00 89.62 96 TYR A N 1
ATOM 770 C CA . TYR A 1 96 ? 32.864 -1.104 -22.742 1.00 89.62 96 TYR A CA 1
ATOM 771 C C . TYR A 1 96 ? 33.294 -2.389 -22.014 1.00 89.62 96 TYR A C 1
ATOM 773 O O . TYR A 1 96 ? 34.445 -2.809 -22.101 1.00 89.62 96 TYR A O 1
ATOM 781 N N . ILE A 1 97 ? 32.372 -2.974 -21.252 1.00 92.19 97 ILE A N 1
ATOM 782 C CA . ILE A 1 97 ? 32.484 -4.271 -20.579 1.00 92.19 97 ILE A CA 1
ATOM 783 C C . ILE A 1 97 ? 31.517 -5.228 -21.287 1.00 92.19 97 ILE A C 1
ATOM 785 O O . ILE A 1 97 ? 30.346 -4.891 -21.480 1.00 92.19 97 ILE A O 1
ATOM 789 N N . GLU A 1 98 ? 32.002 -6.405 -21.682 1.00 92.88 98 GLU A N 1
ATOM 790 C CA . GLU A 1 98 ? 31.174 -7.453 -22.285 1.00 92.88 98 GLU A CA 1
ATOM 791 C C . GLU A 1 98 ? 30.566 -8.362 -21.214 1.00 92.88 98 GLU A C 1
ATOM 793 O O . GLU A 1 98 ? 31.254 -8.821 -20.302 1.00 92.88 98 GLU A O 1
ATOM 798 N N . VAL A 1 99 ? 29.279 -8.662 -21.365 1.00 93.31 99 VAL A N 1
ATOM 799 C CA . VAL A 1 99 ? 28.561 -9.652 -20.560 1.00 93.31 99 VAL A CA 1
ATOM 800 C C . VAL A 1 99 ? 28.100 -10.758 -21.493 1.00 93.31 99 VAL A C 1
ATOM 802 O O . VAL A 1 99 ? 27.208 -10.539 -22.313 1.00 93.31 99 VAL A O 1
ATOM 805 N N . ASP A 1 100 ? 28.718 -11.931 -21.395 1.00 93.19 100 ASP A N 1
ATOM 806 C CA . ASP A 1 100 ? 28.280 -13.112 -22.136 1.00 93.19 100 ASP A CA 1
ATOM 807 C C . ASP A 1 100 ? 26.957 -13.628 -21.557 1.00 93.19 100 ASP A C 1
ATOM 809 O O . ASP A 1 100 ? 26.855 -13.904 -20.361 1.00 93.19 100 ASP A O 1
ATOM 813 N N . LEU A 1 101 ? 25.934 -13.709 -22.410 1.00 93.19 101 LEU A N 1
ATOM 814 C CA . LEU A 1 101 ? 24.592 -14.135 -22.027 1.00 93.19 101 LEU A CA 1
ATOM 815 C C . LEU A 1 101 ? 24.266 -15.556 -22.484 1.00 93.19 101 LEU A C 1
ATOM 817 O O . LEU A 1 101 ? 23.164 -16.014 -22.197 1.00 93.19 101 LEU A O 1
ATOM 821 N N . ILE A 1 102 ? 25.174 -16.245 -23.183 1.00 86.44 102 ILE A N 1
ATOM 822 C CA . ILE A 1 102 ? 24.965 -17.625 -23.645 1.00 86.44 102 ILE A CA 1
ATOM 823 C C . ILE A 1 102 ? 25.503 -18.635 -22.644 1.00 86.44 102 ILE A C 1
ATOM 825 O O . ILE A 1 102 ? 24.878 -19.670 -22.414 1.00 86.44 102 ILE A O 1
ATOM 829 N N . THR A 1 103 ? 26.661 -18.363 -22.049 1.00 78.88 103 THR A N 1
ATOM 830 C CA . THR A 1 103 ? 27.261 -19.297 -21.099 1.00 78.88 103 THR A CA 1
ATOM 831 C C . THR A 1 103 ? 26.555 -19.258 -19.742 1.00 78.88 103 THR A C 1
ATOM 833 O O . THR A 1 103 ? 26.001 -18.243 -19.326 1.00 78.88 103 THR A O 1
ATOM 836 N N . ASN A 1 104 ? 26.580 -20.390 -19.030 1.00 69.44 104 ASN A N 1
ATOM 837 C CA . ASN A 1 104 ? 26.039 -20.535 -17.672 1.00 69.44 104 ASN A CA 1
ATOM 838 C C . ASN A 1 104 ? 24.523 -20.285 -17.535 1.00 69.44 104 ASN A C 1
ATOM 840 O O . ASN A 1 104 ? 24.068 -19.780 -16.507 1.00 69.44 104 ASN A O 1
ATOM 844 N N . ASN A 1 105 ? 23.735 -20.672 -18.540 1.00 76.00 105 ASN A N 1
ATOM 845 C CA . ASN A 1 105 ? 22.278 -20.736 -18.450 1.00 76.00 105 ASN A CA 1
ATOM 846 C C . ASN A 1 105 ? 21.747 -22.094 -18.945 1.00 76.00 105 ASN A C 1
ATOM 848 O O . ASN A 1 105 ? 22.458 -22.849 -19.604 1.00 76.00 105 ASN A O 1
ATOM 852 N N . ASP A 1 106 ? 20.488 -22.390 -18.619 1.00 80.19 106 ASP A N 1
ATOM 853 C CA . ASP A 1 106 ? 19.799 -23.626 -19.021 1.00 80.19 106 ASP A CA 1
ATOM 854 C C . ASP A 1 106 ? 19.035 -23.469 -20.354 1.00 80.19 106 ASP A C 1
ATOM 856 O O . ASP A 1 106 ? 18.022 -24.136 -20.578 1.00 80.19 106 ASP A O 1
ATOM 860 N N . VAL A 1 107 ? 19.461 -22.540 -21.218 1.00 86.00 107 VAL A N 1
ATOM 861 C CA . VAL A 1 107 ? 18.786 -22.229 -22.486 1.00 86.00 107 VAL A CA 1
ATOM 862 C C . VAL A 1 107 ? 19.363 -23.098 -23.602 1.00 86.00 107 VAL A C 1
ATOM 864 O O . VAL A 1 107 ? 20.578 -23.186 -23.780 1.00 86.00 107 VAL A O 1
ATOM 867 N N . ASP A 1 108 ? 18.490 -23.718 -24.394 1.00 86.19 108 ASP A N 1
ATOM 868 C CA . ASP A 1 108 ? 18.893 -24.392 -25.629 1.00 86.19 108 ASP A CA 1
ATOM 869 C C . ASP A 1 108 ? 18.963 -23.391 -26.788 1.00 86.19 108 ASP A C 1
ATOM 871 O O . ASP A 1 108 ? 17.975 -23.157 -27.479 1.00 86.19 108 ASP A O 1
ATOM 875 N N . TRP A 1 109 ? 20.155 -22.843 -27.014 1.00 85.12 109 TRP A N 1
ATOM 876 C CA . TRP A 1 109 ? 20.445 -21.878 -28.081 1.00 85.12 109 TRP A CA 1
ATOM 877 C C . TRP A 1 109 ? 20.414 -22.464 -29.501 1.00 85.12 109 TRP A C 1
ATOM 879 O O . TRP A 1 109 ? 20.596 -21.734 -30.473 1.00 85.12 109 TRP A O 1
ATOM 889 N N . THR A 1 110 ? 20.212 -23.779 -29.654 1.00 80.75 110 THR A N 1
ATOM 890 C CA . THR A 1 110 ? 19.930 -24.380 -30.971 1.00 80.75 110 THR A CA 1
ATOM 891 C C . THR A 1 110 ? 18.456 -24.262 -31.352 1.00 80.75 110 THR A C 1
ATOM 893 O O . THR A 1 110 ? 18.092 -24.436 -32.518 1.00 80.75 110 THR A O 1
ATOM 896 N N . MET A 1 111 ? 17.609 -23.950 -30.372 1.00 76.06 111 MET A N 1
ATOM 897 C CA . MET A 1 111 ? 16.208 -23.617 -30.548 1.00 76.06 111 MET A CA 1
ATOM 898 C C . MET A 1 111 ? 16.041 -22.098 -30.495 1.00 76.06 111 MET A C 1
ATOM 900 O O . MET A 1 111 ? 16.865 -21.389 -29.946 1.00 76.06 111 MET A O 1
ATOM 904 N N . GLY A 1 112 ? 14.994 -21.562 -31.111 1.00 80.62 112 GLY A N 1
ATOM 905 C CA . GLY A 1 112 ? 14.760 -20.123 -31.123 1.00 80.62 112 GLY A CA 1
ATOM 906 C C . GLY A 1 112 ? 13.521 -19.754 -31.935 1.00 80.62 112 GLY A C 1
ATOM 907 O O . GLY A 1 112 ? 12.919 -20.621 -32.577 1.00 80.62 112 GLY A O 1
ATOM 908 N N . PRO A 1 113 ? 13.129 -18.472 -31.934 1.00 92.62 113 PRO A N 1
ATOM 909 C CA . PRO A 1 113 ? 13.819 -17.355 -31.286 1.00 92.62 113 PRO A CA 1
ATOM 910 C C . PRO A 1 113 ? 13.556 -17.264 -29.767 1.00 92.62 113 PRO A C 1
ATOM 912 O O . PRO A 1 113 ? 12.561 -17.799 -29.283 1.00 92.62 113 PRO A O 1
ATOM 915 N N . HIS A 1 114 ? 14.418 -16.544 -29.041 1.00 94.19 114 HIS A N 1
ATOM 916 C CA . HIS A 1 114 ? 14.339 -16.348 -27.586 1.00 94.19 114 HIS A CA 1
ATOM 917 C C . HIS A 1 114 ? 13.998 -14.906 -27.207 1.00 94.19 114 HIS A C 1
ATOM 919 O O . HIS A 1 114 ? 14.435 -13.963 -27.859 1.00 94.19 114 HIS A O 1
ATOM 925 N N . LYS A 1 115 ? 13.281 -14.692 -26.105 1.00 95.19 115 LYS A N 1
ATOM 926 C CA . LYS A 1 115 ? 13.032 -13.359 -25.541 1.00 95.19 115 LYS A CA 1
ATOM 927 C C . LYS A 1 115 ? 14.131 -12.987 -24.546 1.00 95.19 115 LYS A C 1
ATOM 929 O O . LYS A 1 115 ? 14.185 -13.552 -23.460 1.00 95.19 115 LYS A O 1
ATOM 934 N N . LEU A 1 116 ? 14.937 -11.978 -24.860 1.00 96.56 116 LEU A N 1
ATOM 935 C CA . LEU A 1 116 ? 15.867 -11.357 -23.915 1.00 96.56 116 LEU A CA 1
ATOM 936 C C . LEU A 1 116 ? 15.158 -10.242 -23.139 1.00 96.56 116 LEU A C 1
ATOM 938 O O . LEU A 1 116 ? 14.537 -9.366 -23.738 1.00 96.56 116 LEU A O 1
ATOM 942 N N . THR A 1 117 ? 15.297 -10.243 -21.813 1.00 96.56 117 THR A N 1
ATOM 943 C CA . THR A 1 117 ? 14.952 -9.115 -20.935 1.00 96.56 117 THR A CA 1
ATOM 944 C C . THR A 1 117 ? 16.182 -8.695 -20.137 1.00 96.56 117 THR A C 1
ATOM 946 O O . THR A 1 117 ? 16.811 -9.546 -19.512 1.00 96.56 117 THR A O 1
ATOM 949 N N . VAL A 1 118 ? 16.511 -7.401 -20.125 1.00 97.38 118 VAL A N 1
ATOM 950 C CA . VAL A 1 118 ? 17.611 -6.822 -19.326 1.00 97.38 118 VAL A CA 1
ATOM 951 C C . VAL A 1 118 ? 17.045 -5.727 -18.432 1.00 97.38 118 VAL A C 1
ATOM 953 O O . VAL A 1 118 ? 16.335 -4.859 -18.932 1.00 97.38 118 VAL A O 1
ATOM 956 N N . VAL A 1 119 ? 17.354 -5.752 -17.135 1.00 96.19 119 VAL A N 1
ATOM 957 C CA . VAL A 1 119 ? 16.743 -4.885 -16.114 1.00 96.19 119 VAL A CA 1
ATOM 958 C C . VAL A 1 119 ? 17.818 -4.138 -15.323 1.00 96.19 119 VAL A C 1
ATOM 960 O O . VAL A 1 119 ? 18.796 -4.742 -14.873 1.00 96.19 119 VAL A O 1
ATOM 963 N N . SER A 1 120 ? 17.627 -2.831 -15.127 1.00 94.06 120 SER A N 1
ATOM 964 C CA . SER A 1 120 ? 18.462 -2.008 -14.248 1.00 94.06 120 SER A CA 1
ATOM 965 C C . SER A 1 120 ? 18.206 -2.330 -12.773 1.00 94.06 120 SER A C 1
ATOM 967 O O . SER A 1 120 ? 17.075 -2.584 -12.355 1.00 94.06 120 SER A O 1
ATOM 969 N N . THR A 1 121 ? 19.256 -2.285 -11.953 1.00 89.69 121 THR A N 1
ATOM 970 C CA . THR A 1 121 ? 19.131 -2.432 -10.494 1.00 89.69 121 THR A CA 1
ATOM 971 C C . THR A 1 121 ? 19.262 -1.085 -9.787 1.00 89.69 121 THR A C 1
ATOM 973 O O . THR A 1 121 ? 19.561 -0.064 -10.401 1.00 89.69 121 THR A O 1
ATOM 976 N N . GLN A 1 122 ? 19.048 -1.079 -8.473 1.00 81.88 122 GLN A N 1
ATOM 977 C CA . GLN A 1 122 ? 19.193 0.118 -7.639 1.00 81.88 122 GLN A CA 1
ATOM 978 C C . GLN A 1 122 ? 20.641 0.476 -7.276 1.00 81.88 122 GLN A C 1
ATOM 980 O O . GLN A 1 122 ? 20.881 1.517 -6.675 1.00 81.88 122 GLN A O 1
ATOM 985 N N . VAL A 1 123 ? 21.607 -0.384 -7.609 1.00 77.62 123 VAL A N 1
ATOM 986 C CA . VAL A 1 123 ? 22.994 -0.257 -7.136 1.00 77.62 123 VAL A CA 1
ATOM 987 C C . VAL A 1 123 ? 23.756 0.839 -7.885 1.00 77.62 123 VAL A C 1
ATOM 989 O O . VAL A 1 123 ? 24.561 1.553 -7.298 1.00 77.62 123 VAL A O 1
ATOM 992 N N . SER A 1 124 ? 23.537 0.953 -9.195 1.00 81.38 124 SER A N 1
ATOM 993 C CA . SER A 1 124 ? 24.274 1.860 -10.083 1.00 81.38 124 SER A CA 1
ATOM 994 C C . SER A 1 124 ? 23.477 2.113 -11.366 1.00 81.38 124 SER A C 1
ATOM 996 O O . SER A 1 124 ? 22.638 1.283 -11.729 1.00 81.38 124 SER A O 1
ATOM 998 N N . PRO A 1 125 ? 23.716 3.234 -12.072 1.00 83.19 125 PRO A N 1
ATOM 999 C CA . PRO A 1 125 ? 23.067 3.476 -13.352 1.00 83.19 125 PRO A CA 1
ATOM 1000 C C . PRO A 1 125 ? 23.483 2.413 -14.378 1.00 83.19 125 PRO A C 1
ATOM 1002 O O . PRO A 1 125 ? 24.659 2.069 -14.506 1.00 83.19 125 PRO A O 1
ATOM 1005 N N . LEU A 1 126 ? 22.509 1.907 -15.137 1.00 91.88 126 LEU A N 1
ATOM 1006 C CA . LEU A 1 126 ? 22.752 0.981 -16.241 1.00 91.88 126 LEU A CA 1
ATOM 1007 C C . LEU A 1 126 ? 22.967 1.777 -17.531 1.00 91.88 126 LEU A C 1
ATOM 1009 O O . LEU A 1 126 ? 22.026 2.398 -18.025 1.00 91.88 126 LEU A O 1
ATOM 1013 N N . HIS A 1 127 ? 24.187 1.737 -18.070 1.00 92.88 127 HIS A N 1
ATOM 1014 C CA . HIS A 1 127 ? 24.548 2.340 -19.356 1.00 92.88 127 HIS A CA 1
ATOM 1015 C C . HIS A 1 127 ? 24.787 1.252 -20.402 1.00 92.88 127 HIS A C 1
ATOM 1017 O O . HIS A 1 127 ? 25.768 0.514 -20.308 1.00 92.88 127 HIS A O 1
ATOM 1023 N N . LEU A 1 128 ? 23.913 1.168 -21.403 1.00 95.75 128 LEU A N 1
ATOM 1024 C CA . LEU A 1 128 ? 24.011 0.193 -22.488 1.00 95.75 128 LEU A CA 1
ATOM 1025 C C . LEU A 1 128 ? 24.604 0.840 -23.740 1.00 95.75 128 LEU A C 1
ATOM 1027 O O . LEU A 1 128 ? 24.139 1.889 -24.193 1.00 95.75 128 LEU A O 1
ATOM 1031 N N . VAL A 1 129 ? 25.615 0.188 -24.309 1.00 95.12 129 VAL A N 1
ATOM 1032 C CA . VAL A 1 129 ? 26.294 0.608 -25.545 1.00 95.12 129 VAL A CA 1
ATOM 1033 C C . VAL A 1 129 ? 25.690 -0.096 -26.758 1.00 95.12 129 VAL A C 1
ATOM 1035 O O . VAL A 1 129 ? 25.455 0.536 -27.789 1.00 95.12 129 VAL A O 1
ATOM 1038 N N . GLY A 1 130 ? 25.399 -1.390 -26.630 1.00 95.19 130 GLY A N 1
ATOM 1039 C CA . GLY A 1 130 ? 24.863 -2.213 -27.708 1.00 95.19 130 GLY A CA 1
ATOM 1040 C C . GLY A 1 130 ? 24.659 -3.668 -27.295 1.00 95.19 130 GLY A C 1
ATOM 1041 O O . GLY A 1 130 ? 24.975 -4.066 -26.171 1.00 95.19 130 GLY A O 1
ATOM 1042 N N . ILE A 1 131 ? 24.154 -4.458 -28.237 1.00 96.94 131 ILE A N 1
ATOM 1043 C CA . ILE A 1 131 ? 24.056 -5.917 -28.140 1.00 96.94 131 ILE A CA 1
ATOM 1044 C C . ILE A 1 131 ? 24.905 -6.501 -29.268 1.00 96.94 131 ILE A C 1
ATOM 1046 O O . ILE A 1 131 ? 24.694 -6.153 -30.428 1.00 96.94 131 ILE A O 1
ATOM 1050 N N . SER A 1 132 ? 25.871 -7.353 -28.938 1.00 96.19 132 SER A N 1
ATOM 1051 C CA . SER A 1 132 ? 26.651 -8.098 -29.928 1.00 96.19 132 SER A CA 1
ATOM 1052 C C . SER A 1 132 ? 25.978 -9.439 -30.199 1.00 96.19 132 SER A C 1
ATOM 1054 O O . SER A 1 132 ? 25.678 -10.174 -29.251 1.00 96.19 132 SER A O 1
ATOM 1056 N N . ILE A 1 133 ? 25.733 -9.741 -31.473 1.00 95.38 133 ILE A N 1
ATOM 1057 C CA . ILE A 1 133 ? 25.174 -11.018 -31.928 1.00 95.38 133 ILE A CA 1
ATOM 1058 C C . ILE A 1 133 ? 25.985 -11.588 -33.094 1.00 95.38 133 ILE A C 1
ATOM 1060 O O . ILE A 1 133 ? 26.754 -10.863 -33.727 1.00 95.38 133 ILE A O 1
ATOM 1064 N N . ALA A 1 134 ? 25.802 -12.876 -33.394 1.00 93.56 134 ALA A N 1
ATOM 1065 C CA . ALA A 1 134 ? 26.395 -13.499 -34.576 1.00 93.56 134 ALA A CA 1
ATOM 1066 C C . ALA A 1 134 ? 25.934 -12.783 -35.863 1.00 93.56 134 ALA A C 1
ATOM 1068 O O . ALA A 1 134 ? 24.835 -12.231 -35.914 1.00 93.56 134 ALA A O 1
ATOM 1069 N N . ASP A 1 135 ? 26.757 -12.790 -36.911 1.00 90.50 135 ASP A N 1
ATOM 1070 C CA . ASP A 1 135 ? 26.472 -12.117 -38.190 1.00 90.50 135 ASP A CA 1
ATOM 1071 C C . ASP A 1 135 ? 25.210 -12.615 -38.906 1.00 90.50 135 ASP A C 1
ATOM 1073 O O . ASP A 1 135 ? 24.592 -11.866 -39.662 1.00 90.50 135 ASP A O 1
ATOM 1077 N N . ASP A 1 136 ? 24.814 -13.864 -38.672 1.00 88.88 136 ASP A N 1
ATOM 1078 C CA . ASP A 1 136 ? 23.563 -14.450 -39.159 1.00 88.88 136 ASP A CA 1
ATOM 1079 C C . ASP A 1 136 ? 22.395 -14.295 -38.170 1.00 88.88 136 ASP A C 1
ATOM 1081 O O . ASP A 1 136 ? 21.276 -14.745 -38.436 1.00 88.88 136 ASP A O 1
ATOM 1085 N N . GLY A 1 137 ? 22.647 -13.648 -37.033 1.00 92.44 137 GLY A N 1
ATOM 1086 C CA . GLY A 1 137 ? 21.658 -13.362 -36.018 1.00 92.44 137 GLY A CA 1
ATOM 1087 C C . GLY A 1 137 ? 20.757 -12.178 -36.371 1.00 92.44 137 GLY A C 1
ATOM 1088 O O . GLY A 1 137 ? 21.060 -11.339 -37.219 1.00 92.44 137 GLY A O 1
ATOM 1089 N N . SER A 1 138 ? 19.625 -12.086 -35.679 1.00 94.12 138 SER A N 1
ATOM 1090 C CA . SER A 1 138 ? 18.669 -10.988 -35.837 1.00 94.12 138 SER A CA 1
ATOM 1091 C C . SER A 1 138 ? 17.948 -10.661 -34.536 1.00 94.12 138 SER A C 1
ATOM 1093 O O . SER A 1 138 ? 17.745 -11.544 -33.696 1.00 94.12 138 SER A O 1
ATOM 1095 N N . LEU A 1 139 ? 17.496 -9.410 -34.424 1.00 96.31 139 LEU A N 1
ATOM 1096 C CA . LEU A 1 139 ? 16.559 -8.959 -33.399 1.00 96.31 139 LEU A CA 1
ATOM 1097 C C . LEU A 1 139 ? 15.176 -8.706 -34.002 1.00 96.31 139 LEU A C 1
ATOM 1099 O O . LEU A 1 139 ? 15.048 -8.420 -35.190 1.00 96.31 139 LEU A O 1
ATOM 1103 N N . ALA A 1 140 ? 14.146 -8.792 -33.169 1.00 95.62 140 ALA A N 1
ATOM 1104 C CA . ALA A 1 140 ? 12.794 -8.365 -33.494 1.00 95.62 140 ALA A CA 1
ATOM 1105 C C . ALA A 1 140 ? 12.077 -7.845 -32.242 1.00 95.62 140 ALA A C 1
ATOM 1107 O O . ALA A 1 140 ? 12.350 -8.277 -31.120 1.00 95.62 140 ALA A O 1
ATOM 1108 N N . LEU A 1 141 ? 11.104 -6.950 -32.423 1.00 92.81 141 LEU A N 1
ATOM 1109 C CA . LEU A 1 141 ? 10.243 -6.533 -31.316 1.00 92.81 141 LEU A CA 1
ATOM 1110 C C . LEU A 1 141 ? 9.452 -7.726 -30.743 1.00 92.81 141 LEU A C 1
ATOM 1112 O O . LEU A 1 141 ? 8.884 -8.511 -31.509 1.00 92.81 141 LEU A O 1
ATOM 1116 N N . PRO A 1 142 ? 9.325 -7.841 -29.407 1.00 89.06 142 PRO A N 1
ATOM 1117 C CA . PRO A 1 142 ? 8.398 -8.787 -28.798 1.00 89.06 142 PRO A CA 1
ATOM 1118 C C . PRO A 1 142 ? 6.969 -8.513 -29.267 1.00 89.06 142 PRO A C 1
ATOM 1120 O O . PRO A 1 142 ? 6.539 -7.358 -29.306 1.00 89.06 142 PRO A O 1
ATOM 1123 N N . SER A 1 143 ? 6.217 -9.568 -29.592 1.00 75.88 143 SER A N 1
ATOM 1124 C CA . SER A 1 143 ? 4.810 -9.437 -29.976 1.00 75.88 143 SER A CA 1
ATOM 1125 C C . SER A 1 143 ? 4.034 -8.724 -28.870 1.00 75.88 143 SER A C 1
ATOM 1127 O O . SER A 1 143 ? 3.946 -9.224 -27.746 1.00 75.88 143 SER A O 1
ATOM 1129 N N . THR A 1 144 ? 3.459 -7.567 -29.180 1.00 64.62 144 THR A N 1
ATOM 1130 C CA . THR A 1 144 ? 2.552 -6.865 -28.276 1.00 64.62 144 THR A CA 1
ATOM 1131 C C . THR A 1 144 ? 1.138 -7.407 -28.458 1.00 64.62 144 THR A C 1
ATOM 1133 O O . THR A 1 144 ? 0.718 -7.748 -29.565 1.00 64.62 144 THR A O 1
ATOM 1136 N N . ASN A 1 145 ? 0.379 -7.511 -27.367 1.00 55.50 145 ASN A N 1
ATOM 1137 C CA . ASN A 1 145 ? -1.058 -7.741 -27.471 1.00 55.50 145 ASN A CA 1
ATOM 1138 C C . ASN A 1 145 ? -1.666 -6.513 -28.193 1.00 55.50 145 ASN A C 1
ATOM 1140 O O . ASN A 1 145 ? -1.415 -5.398 -27.740 1.00 55.50 145 ASN A O 1
ATOM 1144 N N . PRO A 1 146 ? -2.402 -6.655 -29.313 1.00 51.12 146 PRO A N 1
ATOM 1145 C CA . PRO A 1 146 ? -2.767 -5.538 -30.201 1.00 51.12 146 PRO A CA 1
ATOM 1146 C C . PRO A 1 146 ? -3.756 -4.511 -29.620 1.00 51.12 146 PRO A C 1
ATOM 1148 O O . PRO A 1 146 ? -4.122 -3.550 -30.298 1.00 51.12 146 PRO A O 1
ATOM 1151 N N . THR A 1 147 ? -4.208 -4.674 -28.377 1.00 58.03 147 THR A N 1
ATOM 1152 C CA . THR A 1 147 ? -4.906 -3.612 -27.640 1.00 58.03 147 THR A CA 1
ATOM 1153 C C . THR A 1 147 ? -3.898 -2.588 -27.117 1.00 58.03 147 THR A C 1
ATOM 1155 O O . THR A 1 147 ? -2.843 -2.991 -26.645 1.00 58.03 147 THR A O 1
ATOM 1158 N N . ILE A 1 148 ? -4.233 -1.291 -27.180 1.00 60.53 148 ILE A N 1
ATOM 1159 C CA . ILE A 1 148 ? -3.431 -0.133 -26.717 1.00 60.53 148 ILE A CA 1
ATOM 1160 C C . ILE A 1 148 ? -2.466 -0.516 -25.575 1.00 60.53 148 ILE A C 1
ATOM 1162 O O . ILE A 1 148 ? -2.950 -1.051 -24.572 1.00 60.53 148 ILE A O 1
ATOM 1166 N N . PRO A 1 149 ? -1.146 -0.246 -25.689 1.00 67.25 149 PRO A N 1
ATOM 1167 C CA . PRO A 1 149 ? -0.183 -0.603 -24.653 1.00 67.25 149 PRO A CA 1
ATOM 1168 C C . PRO A 1 149 ? -0.611 0.003 -23.316 1.00 67.25 149 PRO A C 1
ATOM 1170 O O . PRO A 1 149 ? -0.780 1.215 -23.184 1.00 67.25 149 PRO A O 1
ATOM 1173 N N . ARG A 1 150 ? -0.831 -0.872 -22.336 1.00 87.50 150 ARG A N 1
ATOM 1174 C CA . ARG A 1 150 ? -1.211 -0.509 -20.973 1.00 87.50 150 ARG A CA 1
ATOM 1175 C C . ARG A 1 150 ? 0.044 -0.517 -20.122 1.00 87.50 150 ARG A C 1
ATOM 1177 O O . ARG A 1 150 ? 0.687 -1.555 -20.000 1.00 87.50 150 ARG A O 1
ATOM 1184 N N . VAL A 1 151 ? 0.366 0.639 -19.554 1.00 93.75 151 VAL A N 1
ATOM 1185 C CA . VAL A 1 151 ? 1.510 0.822 -18.656 1.00 93.75 151 VAL A CA 1
ATOM 1186 C C . VAL A 1 151 ? 0.991 1.167 -17.267 1.00 93.75 151 VAL A C 1
ATOM 1188 O O . VAL A 1 151 ? 0.152 2.061 -17.134 1.00 93.75 151 VAL A O 1
ATOM 1191 N N . VAL A 1 152 ? 1.494 0.487 -16.241 1.00 97.62 152 VAL A N 1
ATOM 1192 C CA . VAL A 1 152 ? 1.257 0.846 -14.837 1.00 97.62 152 VAL A CA 1
ATOM 1193 C C . VAL A 1 152 ? 2.522 1.478 -14.262 1.00 97.62 152 VAL A C 1
ATOM 1195 O O . VAL A 1 152 ? 3.597 0.889 -14.319 1.00 97.62 152 VAL A O 1
ATOM 1198 N N . GLU A 1 153 ? 2.417 2.691 -13.728 1.00 98.38 153 GLU A N 1
ATOM 1199 C CA . GLU A 1 153 ? 3.540 3.365 -13.069 1.00 98.38 153 GLU A CA 1
ATOM 1200 C C . GLU A 1 153 ? 3.447 3.177 -11.554 1.00 98.38 153 GLU A C 1
ATOM 1202 O O . GLU A 1 153 ? 2.404 3.434 -10.959 1.00 98.38 153 GLU A O 1
ATOM 1207 N N . PHE A 1 154 ? 4.537 2.738 -10.935 1.00 98.56 154 PHE A N 1
ATOM 1208 C CA . PHE A 1 154 ? 4.645 2.476 -9.505 1.00 98.56 154 PHE A CA 1
ATOM 1209 C C . PHE A 1 154 ? 5.648 3.442 -8.877 1.00 98.56 154 PHE A C 1
ATOM 1211 O O . PHE A 1 154 ? 6.806 3.503 -9.292 1.00 98.56 154 PHE A O 1
ATOM 1218 N N . ILE A 1 155 ? 5.195 4.201 -7.884 1.00 98.56 155 ILE A N 1
ATOM 1219 C CA . ILE A 1 155 ? 5.927 5.283 -7.226 1.00 98.56 155 ILE A CA 1
ATOM 1220 C C . ILE A 1 155 ? 6.090 4.922 -5.751 1.00 98.56 155 ILE A C 1
ATOM 1222 O O . ILE A 1 155 ? 5.082 4.733 -5.069 1.00 98.56 155 ILE A O 1
ATOM 1226 N N . GLY A 1 156 ? 7.319 4.852 -5.238 1.00 95.31 156 GLY A N 1
ATOM 1227 C CA . GLY A 1 156 ? 7.503 4.564 -3.815 1.00 95.31 156 GLY A CA 1
ATOM 1228 C C . GLY A 1 156 ? 8.925 4.259 -3.369 1.00 95.31 156 GLY A C 1
ATOM 1229 O O . GLY A 1 156 ? 9.890 4.799 -3.908 1.00 95.31 156 GLY A O 1
ATOM 1230 N N . HIS A 1 157 ? 9.030 3.396 -2.361 1.00 90.44 157 HIS A N 1
ATOM 1231 C CA . HIS A 1 157 ? 10.273 3.064 -1.662 1.00 90.44 157 HIS A CA 1
ATOM 1232 C C . HIS A 1 157 ? 10.608 1.564 -1.722 1.00 90.44 157 HIS A C 1
ATOM 1234 O O . HIS A 1 157 ? 10.264 0.879 -2.683 1.00 90.44 157 HIS A O 1
ATOM 1240 N N . ASP A 1 158 ? 11.312 1.052 -0.718 1.00 86.50 158 ASP A N 1
ATOM 1241 C CA . ASP A 1 158 ? 11.869 -0.294 -0.605 1.00 86.50 158 ASP A CA 1
ATOM 1242 C C . ASP A 1 158 ? 10.889 -1.419 -0.953 1.00 86.50 158 ASP A C 1
ATOM 1244 O O . ASP A 1 158 ? 11.249 -2.336 -1.693 1.00 86.50 158 ASP A O 1
ATOM 1248 N N . VAL A 1 159 ? 9.629 -1.322 -0.510 1.00 86.81 159 VAL A N 1
ATOM 1249 C CA . VAL A 1 159 ? 8.610 -2.353 -0.786 1.00 86.81 159 VAL A CA 1
ATOM 1250 C C . VAL A 1 159 ? 8.352 -2.491 -2.294 1.00 86.81 159 VAL A C 1
ATOM 1252 O O . VAL A 1 159 ? 8.180 -3.607 -2.783 1.00 86.81 159 VAL A O 1
ATOM 1255 N N . MET A 1 160 ? 8.408 -1.386 -3.052 1.00 90.69 160 MET A N 1
ATOM 1256 C CA . MET A 1 160 ? 8.281 -1.380 -4.520 1.00 90.69 160 MET A CA 1
ATOM 1257 C C . MET A 1 160 ? 9.477 -2.034 -5.224 1.00 90.69 160 MET A C 1
ATOM 1259 O O . MET A 1 160 ? 9.376 -2.413 -6.390 1.00 90.69 160 MET A O 1
ATOM 1263 N N . LEU A 1 161 ? 10.613 -2.151 -4.536 1.00 88.88 161 LEU A N 1
ATOM 1264 C CA . LEU A 1 161 ? 11.884 -2.630 -5.081 1.00 88.88 161 LEU A CA 1
ATOM 1265 C C . LEU A 1 161 ? 12.234 -4.052 -4.625 1.00 88.88 161 LEU A C 1
ATOM 1267 O O . LEU A 1 161 ? 13.272 -4.569 -5.038 1.00 88.88 161 LEU A O 1
ATOM 1271 N N . ASP A 1 162 ? 11.396 -4.668 -3.780 1.00 85.81 162 ASP A N 1
ATOM 1272 C CA . ASP A 1 162 ? 11.739 -5.878 -3.015 1.00 85.81 162 ASP A CA 1
ATOM 1273 C C . ASP A 1 162 ? 13.010 -5.694 -2.160 1.00 85.81 162 ASP A C 1
ATOM 1275 O O . ASP A 1 162 ? 13.752 -6.637 -1.893 1.00 85.81 162 ASP A O 1
ATOM 1279 N N . ALA A 1 163 ? 13.307 -4.455 -1.756 1.00 77.25 163 ALA A N 1
ATOM 1280 C CA . ALA A 1 163 ? 14.485 -4.117 -0.968 1.00 77.25 163 ALA A CA 1
ATOM 1281 C C . ALA A 1 163 ? 14.221 -4.308 0.533 1.00 77.25 163 ALA A C 1
ATOM 1283 O O . ALA A 1 163 ? 13.111 -4.095 1.016 1.00 77.25 163 ALA A O 1
ATOM 1284 N N . VAL A 1 164 ? 15.260 -4.684 1.284 1.00 67.94 164 VAL A N 1
ATOM 1285 C CA . VAL A 1 164 ? 15.202 -4.681 2.754 1.00 67.94 164 VAL A CA 1
ATOM 1286 C C . VAL A 1 164 ? 14.933 -3.256 3.232 1.00 67.94 164 VAL A C 1
ATOM 1288 O O . VAL A 1 164 ? 15.685 -2.349 2.879 1.00 67.94 164 VAL A O 1
ATOM 1291 N N . SER A 1 165 ? 13.894 -3.081 4.053 1.00 66.75 165 SER A N 1
ATOM 1292 C CA . SER A 1 165 ? 13.505 -1.767 4.569 1.00 66.75 165 SER A CA 1
ATOM 1293 C C . SER A 1 165 ? 14.674 -1.060 5.255 1.00 66.75 165 SER A C 1
ATOM 1295 O O . SER A 1 165 ? 15.293 -1.588 6.180 1.00 66.75 165 SER A O 1
ATOM 1297 N N . ALA A 1 166 ? 14.932 0.181 4.843 1.00 56.53 166 ALA A N 1
ATOM 1298 C CA . ALA A 1 166 ? 15.865 1.081 5.512 1.00 56.53 166 ALA A CA 1
ATOM 1299 C C . ALA A 1 166 ? 15.269 1.742 6.778 1.00 56.53 166 ALA A C 1
ATOM 1301 O O . ALA A 1 166 ? 15.873 2.667 7.325 1.00 56.53 166 ALA A O 1
ATOM 1302 N N . SER A 1 167 ? 14.063 1.340 7.211 1.00 57.28 167 SER A N 1
ATOM 1303 C CA . SER A 1 167 ? 13.306 2.023 8.272 1.00 57.28 167 SER A CA 1
ATOM 1304 C C . SER A 1 167 ? 13.997 1.860 9.626 1.00 57.28 167 SER A C 1
ATOM 1306 O O . SER A 1 167 ? 14.369 0.747 9.987 1.00 57.28 167 SER A O 1
ATOM 1308 N N . PRO A 1 168 ? 14.154 2.925 10.432 1.00 49.12 168 PRO A N 1
ATOM 1309 C CA . PRO A 1 168 ? 14.721 2.810 11.777 1.00 49.12 168 PRO A CA 1
ATOM 1310 C C . PRO A 1 168 ? 13.814 2.022 12.735 1.00 49.12 168 PRO A C 1
ATOM 1312 O O . PRO A 1 168 ? 14.282 1.558 13.773 1.00 49.12 168 PRO A O 1
ATOM 1315 N N . ASN A 1 169 ? 12.532 1.855 12.389 1.00 50.31 169 ASN A N 1
ATOM 1316 C CA . ASN A 1 169 ? 11.598 1.000 13.121 1.00 50.31 169 ASN A CA 1
ATOM 1317 C C . ASN A 1 169 ? 11.801 -0.492 12.802 1.00 50.31 169 ASN A C 1
ATOM 1319 O O . ASN A 1 169 ? 11.267 -1.343 13.511 1.00 50.31 169 ASN A O 1
ATOM 1323 N N . TYR A 1 170 ? 12.600 -0.813 11.779 1.00 50.44 170 TYR A N 1
ATOM 1324 C CA . TYR A 1 170 ? 13.070 -2.163 11.507 1.00 50.44 170 TYR A CA 1
ATOM 1325 C C . TYR A 1 170 ? 14.208 -2.504 12.477 1.00 50.44 170 TYR A C 1
ATOM 1327 O O . TYR A 1 170 ? 15.370 -2.150 12.271 1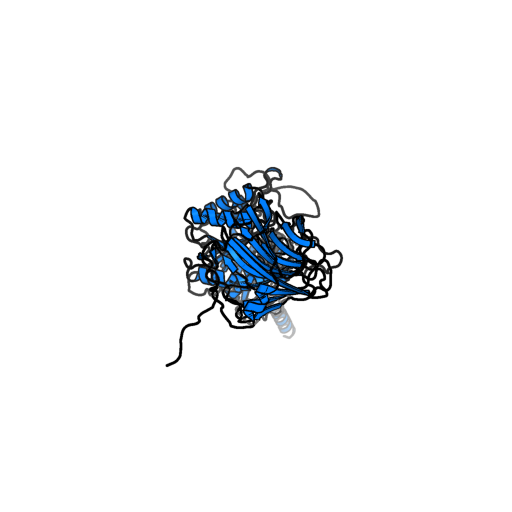.00 50.44 170 TYR A O 1
ATOM 1335 N N . LEU A 1 171 ? 13.876 -3.196 13.566 1.00 45.31 171 LEU A N 1
ATOM 1336 C CA . LEU A 1 171 ? 14.870 -3.844 14.416 1.00 45.31 171 LEU A CA 1
ATOM 1337 C C . LEU A 1 171 ? 15.011 -5.295 13.942 1.00 45.31 171 LEU A C 1
ATOM 1339 O O . LEU A 1 171 ? 14.138 -6.102 14.255 1.00 45.31 171 LEU A O 1
ATOM 1343 N N . PRO A 1 172 ? 16.074 -5.669 13.202 1.00 44.81 172 PRO A N 1
ATOM 1344 C CA . PRO A 1 172 ? 16.277 -7.070 12.869 1.00 44.81 172 PRO A CA 1
ATOM 1345 C C . PRO A 1 172 ? 16.455 -7.860 14.175 1.00 44.81 172 PRO A C 1
ATOM 1347 O O . PRO A 1 172 ? 17.279 -7.472 15.014 1.00 44.81 172 PRO A O 1
ATOM 1350 N N . PRO A 1 173 ? 15.739 -8.978 14.378 1.00 43.00 173 PRO A N 1
ATOM 1351 C CA . PRO A 1 173 ? 15.988 -9.834 15.524 1.00 43.00 173 PRO A CA 1
ATOM 1352 C C . PRO A 1 173 ? 17.431 -10.333 15.473 1.00 43.00 173 PRO A C 1
ATOM 1354 O O . PRO A 1 173 ? 17.904 -10.797 14.435 1.00 43.00 173 PRO A O 1
ATOM 1357 N N . SER A 1 174 ? 18.129 -10.294 16.608 1.00 47.78 174 SER A N 1
ATOM 1358 C CA . SER A 1 174 ? 19.557 -10.635 16.728 1.00 47.78 174 SER A CA 1
ATOM 1359 C C . SER A 1 174 ? 19.922 -12.089 16.373 1.00 47.78 174 SER A C 1
ATOM 1361 O O . SER A 1 174 ? 21.085 -12.471 16.486 1.00 47.78 174 SER A O 1
ATOM 1363 N N . SER A 1 175 ? 18.953 -12.912 15.959 1.00 49.78 175 SER A N 1
ATOM 1364 C CA . SER A 1 175 ? 19.089 -14.359 15.752 1.00 49.78 175 SER A CA 1
ATOM 1365 C C . SER A 1 175 ? 18.514 -14.889 14.432 1.00 49.78 175 SER A C 1
ATOM 1367 O O . SER A 1 175 ? 18.504 -16.101 14.228 1.00 49.78 175 SER A O 1
ATOM 1369 N N . SER A 1 176 ? 18.045 -14.027 13.523 1.00 52.84 176 SER A N 1
ATOM 1370 C CA . SER A 1 176 ? 17.445 -14.495 12.262 1.00 52.84 176 SER A CA 1
ATOM 1371 C C . SER A 1 176 ? 18.471 -14.668 11.145 1.00 52.84 176 SER A C 1
ATOM 1373 O O . SER A 1 176 ? 19.415 -13.877 11.064 1.00 52.84 176 SER A O 1
ATOM 1375 N N . PRO A 1 177 ? 18.319 -15.695 10.283 1.00 53.88 177 PRO A N 1
ATOM 1376 C CA . PRO A 1 177 ? 19.158 -15.823 9.102 1.00 53.88 177 PRO A CA 1
ATOM 1377 C C . PRO A 1 177 ? 19.029 -14.559 8.238 1.00 53.88 177 PRO A C 1
ATOM 1379 O O . PRO A 1 177 ? 17.962 -13.940 8.224 1.00 53.88 177 PRO A O 1
ATOM 1382 N N . PRO A 1 178 ? 20.099 -14.151 7.532 1.00 53.88 178 PRO A N 1
ATOM 1383 C CA . PRO A 1 178 ? 20.031 -12.999 6.645 1.00 53.88 178 PRO A CA 1
ATOM 1384 C C . PRO A 1 178 ? 18.924 -13.223 5.603 1.00 53.88 178 PRO A C 1
ATOM 1386 O O . PRO A 1 178 ? 18.787 -14.349 5.109 1.00 53.88 178 PRO A O 1
ATOM 1389 N N . PRO A 1 179 ? 18.130 -12.187 5.272 1.00 56.12 179 PRO A N 1
ATOM 1390 C CA . PRO A 1 179 ? 17.082 -12.319 4.273 1.00 56.12 179 PRO A CA 1
ATOM 1391 C C . PRO A 1 179 ? 17.683 -12.770 2.932 1.00 56.12 179 PRO A C 1
ATOM 1393 O O . PRO A 1 179 ? 18.849 -12.466 2.645 1.00 56.12 179 PRO A O 1
ATOM 1396 N N . PRO A 1 180 ? 16.917 -13.496 2.095 1.00 57.28 180 PRO A N 1
ATOM 1397 C CA . PRO A 1 180 ? 17.352 -13.789 0.737 1.00 57.28 180 PRO A CA 1
ATOM 1398 C C . PRO A 1 180 ? 17.671 -12.480 -0.005 1.00 57.28 180 PRO A C 1
ATOM 1400 O O . PRO A 1 180 ? 17.089 -11.439 0.311 1.00 57.28 180 PRO A O 1
ATOM 1403 N N . PRO A 1 181 ? 18.583 -12.507 -0.993 1.00 62.69 181 PRO A N 1
ATOM 1404 C CA . PRO A 1 181 ? 18.932 -11.309 -1.740 1.00 62.69 181 PRO A CA 1
ATOM 1405 C C . PRO A 1 181 ? 17.689 -10.747 -2.439 1.00 62.69 181 PRO A C 1
ATOM 1407 O O . PRO A 1 181 ? 17.005 -11.462 -3.177 1.00 62.69 181 PRO A O 1
ATOM 1410 N N . SER A 1 182 ? 17.425 -9.466 -2.184 1.00 69.38 182 SER A N 1
ATOM 1411 C CA . SER A 1 182 ? 16.392 -8.665 -2.838 1.00 69.38 182 SER A CA 1
ATOM 1412 C C . SER A 1 182 ? 16.503 -8.755 -4.352 1.00 69.38 182 SER A C 1
ATOM 1414 O O . SER A 1 182 ? 17.578 -8.527 -4.914 1.00 69.38 182 SER A O 1
ATOM 1416 N N . LEU A 1 183 ? 15.391 -9.053 -5.017 1.00 82.38 183 LEU A N 1
ATOM 1417 C CA . LEU A 1 183 ? 15.345 -9.127 -6.467 1.00 82.38 183 LEU A CA 1
ATOM 1418 C C . LEU A 1 183 ? 14.151 -8.317 -6.946 1.00 82.38 183 LEU A C 1
ATOM 1420 O O . LEU A 1 183 ? 13.018 -8.762 -6.824 1.00 82.38 183 LEU A O 1
ATOM 1424 N N . ILE A 1 184 ? 14.398 -7.158 -7.559 1.00 89.12 184 ILE A N 1
ATOM 1425 C CA . ILE A 1 184 ? 13.329 -6.264 -8.036 1.00 89.12 184 ILE A CA 1
ATOM 1426 C C . ILE A 1 184 ? 12.313 -6.961 -8.958 1.00 89.12 184 ILE A C 1
ATOM 1428 O O . ILE A 1 184 ? 11.167 -6.552 -9.044 1.00 89.12 184 ILE A O 1
ATOM 1432 N N . THR A 1 185 ? 12.685 -8.065 -9.610 1.00 91.00 185 THR A N 1
ATOM 1433 C CA . THR A 1 185 ? 11.774 -8.863 -10.447 1.00 91.00 185 THR A CA 1
ATOM 1434 C C . THR A 1 185 ? 10.820 -9.767 -9.652 1.00 91.00 185 THR A C 1
ATOM 1436 O O . THR A 1 185 ? 9.969 -10.438 -10.236 1.00 91.00 185 THR A O 1
ATOM 1439 N N . LYS A 1 186 ? 10.940 -9.788 -8.322 1.00 89.44 186 LYS A N 1
ATOM 1440 C CA . LYS A 1 186 ? 10.003 -10.396 -7.366 1.00 89.44 186 LYS A CA 1
ATOM 1441 C C . LYS A 1 186 ? 9.158 -9.359 -6.626 1.00 89.44 186 LYS A C 1
ATOM 1443 O O . LYS A 1 186 ? 8.299 -9.755 -5.843 1.00 89.44 186 LYS A O 1
ATOM 1448 N N . SER A 1 187 ? 9.371 -8.065 -6.871 1.00 92.00 187 SER A N 1
ATOM 1449 C CA . SER A 1 187 ? 8.570 -7.010 -6.255 1.00 92.00 187 SER A CA 1
ATOM 1450 C C . SER A 1 187 ? 7.107 -7.112 -6.694 1.00 92.00 187 SER A C 1
ATOM 1452 O O . SER A 1 187 ? 6.794 -7.580 -7.796 1.00 92.00 187 SER A O 1
ATOM 1454 N N . PHE A 1 188 ? 6.181 -6.664 -5.847 1.00 93.94 188 PHE A N 1
ATOM 1455 C CA . PHE A 1 188 ? 4.761 -6.718 -6.163 1.00 93.94 188 PHE A CA 1
ATOM 1456 C C . PHE A 1 188 ? 4.408 -5.953 -7.452 1.00 93.94 188 PHE A C 1
ATOM 1458 O O . PHE A 1 188 ? 3.563 -6.467 -8.186 1.00 93.94 188 PHE A O 1
ATOM 1465 N N . PRO A 1 189 ? 5.047 -4.817 -7.825 1.00 96.12 189 PRO A N 1
ATOM 1466 C CA . PRO A 1 189 ? 4.850 -4.226 -9.146 1.00 96.12 189 PRO A CA 1
ATOM 1467 C C . PRO A 1 189 ? 5.144 -5.191 -10.298 1.00 96.12 189 PRO A C 1
ATOM 1469 O O . PRO A 1 189 ? 4.355 -5.280 -11.244 1.00 96.12 189 PRO A O 1
ATOM 1472 N N . TRP A 1 190 ? 6.242 -5.951 -10.215 1.00 94.88 190 TRP A N 1
ATOM 1473 C CA . TRP A 1 190 ? 6.613 -6.926 -11.241 1.00 94.88 190 TRP A CA 1
ATOM 1474 C C . TRP A 1 190 ? 5.601 -8.073 -11.303 1.00 94.88 190 TRP A C 1
ATOM 1476 O O . TRP A 1 190 ? 5.132 -8.443 -12.384 1.00 94.88 190 TRP A O 1
ATOM 1486 N N . LEU A 1 191 ? 5.208 -8.597 -10.138 1.00 95.44 191 LEU A N 1
ATOM 1487 C CA . LEU A 1 191 ? 4.237 -9.686 -10.016 1.00 95.44 191 LEU A CA 1
ATOM 1488 C C . LEU A 1 191 ? 2.850 -9.283 -10.539 1.00 95.44 191 LEU A C 1
ATOM 1490 O O . LEU A 1 191 ? 2.276 -10.009 -11.349 1.00 95.44 191 LEU A O 1
ATOM 1494 N N . VAL A 1 192 ? 2.334 -8.113 -10.145 1.00 96.75 192 VAL A N 1
ATOM 1495 C CA . VAL A 1 192 ? 1.063 -7.554 -10.643 1.00 96.75 192 VAL A CA 1
ATOM 1496 C C . VAL A 1 192 ? 1.088 -7.428 -12.160 1.00 96.75 192 VAL A C 1
ATOM 1498 O O . VAL A 1 192 ? 0.146 -7.832 -12.841 1.00 96.75 192 VAL A O 1
ATOM 1501 N N . SER A 1 193 ? 2.173 -6.879 -12.701 1.00 94.56 193 SER A N 1
ATOM 1502 C CA . SER A 1 193 ? 2.307 -6.645 -14.139 1.00 94.56 193 SER A CA 1
ATOM 1503 C C . SER A 1 193 ? 2.321 -7.955 -14.922 1.00 94.56 193 SER A C 1
ATOM 1505 O O . SER A 1 193 ? 1.650 -8.068 -15.948 1.00 94.56 193 SER A O 1
ATOM 1507 N N . GLY A 1 194 ? 2.997 -8.978 -14.386 1.00 93.06 194 GLY A N 1
ATOM 1508 C CA . GLY A 1 194 ? 2.966 -10.341 -14.913 1.00 93.06 194 GLY A CA 1
ATOM 1509 C C . GLY A 1 194 ? 1.569 -10.971 -14.872 1.00 93.06 194 GLY A C 1
ATOM 1510 O O . GLY A 1 194 ? 1.130 -11.524 -15.877 1.00 93.06 194 GLY A O 1
ATOM 1511 N N . MET A 1 195 ? 0.843 -10.841 -13.753 1.00 94.69 195 MET A N 1
ATOM 1512 C CA . MET A 1 195 ? -0.535 -11.347 -13.611 1.00 94.69 195 MET A CA 1
ATOM 1513 C C . MET A 1 195 ? -1.503 -10.710 -14.616 1.00 94.69 195 MET A C 1
ATOM 1515 O O . MET A 1 195 ? -2.417 -11.373 -15.102 1.00 94.69 195 MET A O 1
ATOM 1519 N N . LEU A 1 196 ? -1.316 -9.423 -14.917 1.00 93.94 196 LEU A N 1
ATOM 1520 C CA . LEU A 1 196 ? -2.203 -8.651 -15.790 1.00 93.94 196 LEU A CA 1
ATOM 1521 C C . LEU A 1 196 ? -1.759 -8.631 -17.260 1.00 93.94 196 LEU A C 1
ATOM 1523 O O . LEU A 1 196 ? -2.525 -8.179 -18.113 1.00 93.94 196 LEU A O 1
ATOM 1527 N N . GLY A 1 197 ? -0.546 -9.102 -17.566 1.00 91.75 197 GLY A N 1
ATOM 1528 C CA . GLY A 1 197 ? 0.029 -9.050 -18.910 1.00 91.75 197 GLY A CA 1
ATOM 1529 C C . GLY A 1 197 ? 0.228 -7.618 -19.415 1.00 91.75 197 GLY A C 1
ATOM 1530 O O . GLY A 1 197 ? -0.047 -7.339 -20.583 1.00 91.75 197 GLY A O 1
ATOM 1531 N N . VAL A 1 198 ? 0.650 -6.708 -18.531 1.00 92.44 198 VAL A N 1
ATOM 1532 C CA . VAL A 1 198 ? 0.865 -5.283 -18.832 1.00 92.44 198 VAL A CA 1
ATOM 1533 C C . VAL A 1 198 ? 2.310 -4.873 -18.608 1.00 92.44 198 VAL A C 1
ATOM 1535 O O . VAL A 1 198 ? 3.045 -5.500 -17.846 1.00 92.44 198 VAL A O 1
ATOM 1538 N N . ASP A 1 199 ? 2.701 -3.787 -19.262 1.00 93.94 199 ASP A N 1
ATOM 1539 C CA . ASP A 1 199 ? 3.987 -3.160 -19.012 1.00 93.94 199 ASP A CA 1
ATOM 1540 C C . ASP A 1 199 ? 3.932 -2.309 -17.742 1.00 93.94 199 ASP A C 1
ATOM 1542 O O . ASP A 1 199 ? 2.862 -1.902 -17.276 1.00 93.94 199 ASP A O 1
ATOM 1546 N N . HIS A 1 200 ? 5.099 -2.004 -17.184 1.00 96.06 200 HIS A N 1
ATOM 1547 C CA . HIS A 1 200 ? 5.190 -1.197 -15.979 1.00 96.06 200 HIS A CA 1
ATOM 1548 C C . HIS A 1 200 ? 6.456 -0.357 -15.924 1.00 96.06 200 HIS A C 1
ATOM 1550 O O . HIS A 1 200 ? 7.437 -0.628 -16.619 1.00 96.06 200 HIS A O 1
ATOM 1556 N N . VAL A 1 201 ? 6.414 0.658 -15.065 1.00 96.56 201 VAL A N 1
ATOM 1557 C CA . VAL A 1 201 ? 7.532 1.549 -14.767 1.00 96.56 201 VAL A CA 1
ATOM 1558 C C . VAL A 1 201 ? 7.670 1.701 -13.259 1.00 96.56 201 VAL A C 1
ATOM 1560 O O . VAL A 1 201 ? 6.683 1.955 -12.576 1.00 96.56 201 VAL A O 1
ATOM 1563 N N . HIS A 1 202 ? 8.896 1.586 -12.757 1.00 95.00 202 HIS A N 1
ATOM 1564 C CA . HIS A 1 202 ? 9.242 1.889 -11.372 1.00 95.00 202 HIS A CA 1
ATOM 1565 C C . HIS A 1 202 ? 9.855 3.286 -11.284 1.00 95.00 202 HIS A C 1
ATOM 1567 O O . HIS A 1 202 ? 10.874 3.553 -11.918 1.00 95.00 202 HIS A O 1
ATOM 1573 N N . ILE A 1 203 ? 9.263 4.151 -10.466 1.00 96.56 203 ILE A N 1
ATOM 1574 C CA . ILE A 1 203 ? 9.831 5.429 -10.032 1.00 96.56 203 ILE A CA 1
ATOM 1575 C C . ILE A 1 203 ? 9.992 5.346 -8.513 1.00 96.56 203 ILE A C 1
ATOM 1577 O O . ILE A 1 203 ? 9.186 5.870 -7.745 1.00 96.56 203 ILE A O 1
ATOM 1581 N N . ALA A 1 204 ? 10.995 4.585 -8.085 1.00 93.88 204 ALA A N 1
ATOM 1582 C CA . ALA A 1 204 ? 11.209 4.256 -6.684 1.00 93.88 204 ALA A CA 1
ATOM 1583 C C . ALA A 1 204 ? 12.697 4.187 -6.334 1.00 93.88 204 ALA A C 1
ATOM 1585 O O . ALA A 1 204 ? 13.536 3.890 -7.190 1.00 93.88 204 ALA A O 1
ATOM 1586 N N . TYR A 1 205 ? 13.013 4.450 -5.067 1.00 88.94 205 TYR A N 1
ATOM 1587 C CA . TYR A 1 205 ? 14.347 4.260 -4.496 1.00 88.94 205 TYR A CA 1
ATOM 1588 C C . TYR A 1 205 ? 14.268 3.873 -3.017 1.00 88.94 205 TYR A C 1
ATOM 1590 O O . TYR A 1 205 ? 13.314 4.220 -2.328 1.00 88.94 205 TYR A O 1
ATOM 1598 N N . SER A 1 206 ? 15.270 3.143 -2.531 1.00 85.81 206 SER A N 1
ATOM 1599 C CA . SER A 1 206 ? 15.353 2.744 -1.121 1.00 85.81 206 SER A CA 1
ATOM 1600 C C . SER A 1 206 ? 15.391 3.973 -0.205 1.00 85.81 206 SER A C 1
ATOM 1602 O O . SER A 1 206 ? 16.168 4.901 -0.448 1.00 85.81 206 SER A O 1
ATOM 1604 N N . GLY A 1 207 ? 14.545 3.992 0.825 1.00 83.75 207 GLY A N 1
ATOM 1605 C CA . GLY A 1 207 ? 14.404 5.111 1.754 1.00 83.75 207 GLY A CA 1
ATOM 1606 C C . GLY A 1 207 ? 13.684 6.333 1.178 1.00 83.75 207 GLY A C 1
ATOM 1607 O O . GLY A 1 207 ? 13.927 7.446 1.647 1.00 83.75 207 GLY A O 1
ATOM 1608 N N . ALA A 1 208 ? 12.860 6.177 0.134 1.00 88.81 208 ALA A N 1
ATOM 1609 C CA . ALA A 1 208 ? 12.177 7.314 -0.478 1.00 88.81 208 ALA A CA 1
ATOM 1610 C C . ALA A 1 208 ? 11.185 7.993 0.474 1.00 88.81 208 ALA A C 1
ATOM 1612 O O . ALA A 1 208 ? 10.199 7.397 0.904 1.00 88.81 208 ALA A O 1
ATOM 1613 N N . THR A 1 209 ? 11.439 9.275 0.736 1.00 92.69 209 THR A N 1
ATOM 1614 C CA . THR A 1 209 ? 10.513 10.211 1.376 1.00 92.69 209 THR A CA 1
ATOM 1615 C C . THR A 1 209 ? 9.646 10.886 0.322 1.00 92.69 209 THR A C 1
ATOM 1617 O O . THR A 1 209 ? 10.035 11.021 -0.844 1.00 92.69 209 THR A O 1
ATOM 1620 N N . LEU A 1 210 ? 8.476 11.374 0.717 1.00 95.81 210 LEU A N 1
ATOM 1621 C CA . LEU A 1 210 ? 7.740 12.346 -0.079 1.00 95.81 210 LEU A CA 1
ATOM 1622 C C . LEU A 1 210 ? 8.397 13.727 0.008 1.00 95.81 210 LEU A C 1
ATOM 1624 O O . LEU A 1 210 ? 8.559 14.388 -1.021 1.00 95.81 210 LEU A O 1
ATOM 1628 N N . LEU A 1 211 ? 8.748 14.147 1.224 1.00 92.94 211 LEU A N 1
ATOM 1629 C CA . LEU A 1 211 ? 9.267 15.476 1.529 1.00 92.94 211 LEU A CA 1
ATOM 1630 C C . LEU A 1 211 ? 10.737 15.627 1.126 1.00 92.94 211 LEU A C 1
ATOM 1632 O O . LEU A 1 211 ? 11.538 14.702 1.281 1.00 92.94 211 LEU A O 1
ATOM 1636 N N . ASP A 1 212 ? 11.090 16.825 0.659 1.00 89.94 212 ASP A N 1
ATOM 1637 C CA . ASP A 1 212 ? 12.486 17.259 0.596 1.00 89.94 212 ASP A CA 1
ATOM 1638 C C . ASP A 1 212 ? 12.982 17.598 2.017 1.00 89.94 212 ASP A C 1
ATOM 1640 O O . ASP A 1 212 ? 12.256 18.188 2.819 1.00 89.94 212 ASP A O 1
ATOM 1644 N N . ASP A 1 213 ? 14.227 17.240 2.314 1.00 82.94 213 ASP A N 1
ATOM 1645 C CA . ASP A 1 213 ? 14.961 17.595 3.528 1.00 82.94 213 ASP A CA 1
ATOM 1646 C C . ASP A 1 213 ? 16.061 18.591 3.138 1.00 82.94 213 ASP A C 1
ATOM 1648 O O . ASP A 1 213 ? 17.189 18.218 2.790 1.00 82.94 213 ASP A O 1
ATOM 1652 N N . ASP A 1 214 ? 15.690 19.874 3.150 1.00 77.38 214 ASP A N 1
ATOM 1653 C CA . ASP A 1 214 ? 16.568 20.992 2.792 1.00 77.38 214 ASP A CA 1
ATOM 1654 C C . ASP A 1 214 ? 17.794 21.077 3.716 1.00 77.38 214 ASP A C 1
ATOM 1656 O O . ASP A 1 214 ? 18.891 21.409 3.261 1.00 77.38 214 ASP A O 1
ATOM 1660 N N . ASP A 1 215 ? 17.637 20.724 4.998 1.00 74.94 215 ASP A N 1
ATOM 1661 C CA . ASP A 1 215 ? 18.707 20.783 5.998 1.00 74.94 215 ASP A CA 1
ATOM 1662 C C . ASP A 1 215 ? 19.815 19.764 5.699 1.00 74.94 215 ASP A C 1
ATOM 1664 O O . ASP A 1 215 ? 21.002 20.044 5.898 1.00 74.94 215 ASP A O 1
ATOM 1668 N N . ARG A 1 216 ? 19.444 18.577 5.202 1.00 73.06 216 ARG A N 1
ATOM 1669 C CA . ARG A 1 216 ? 20.394 17.523 4.806 1.00 73.06 216 ARG A CA 1
ATOM 1670 C C . ARG A 1 216 ? 20.683 17.491 3.306 1.00 73.06 216 ARG A C 1
ATOM 1672 O O . ARG A 1 216 ? 21.453 16.632 2.871 1.00 73.06 216 ARG A O 1
ATOM 1679 N N . GLY A 1 217 ? 20.086 18.389 2.520 1.00 74.19 217 GLY A N 1
ATOM 1680 C CA . GLY A 1 217 ? 20.214 18.418 1.061 1.00 74.19 217 GLY A CA 1
ATOM 1681 C C . GLY A 1 217 ? 19.722 17.129 0.392 1.00 74.19 217 GLY A C 1
ATOM 1682 O O . GLY A 1 217 ? 20.329 16.654 -0.571 1.00 74.19 217 GLY A O 1
ATOM 1683 N N . ARG A 1 218 ? 18.668 16.507 0.932 1.00 79.25 218 ARG A N 1
ATOM 1684 C CA . ARG A 1 218 ? 18.068 15.290 0.366 1.00 79.25 218 ARG A CA 1
ATOM 1685 C C . ARG A 1 218 ? 16.752 15.653 -0.304 1.00 79.25 218 ARG A C 1
ATOM 1687 O O . ARG A 1 218 ? 15.883 16.243 0.318 1.00 79.25 218 ARG A O 1
ATOM 1694 N N . LEU A 1 219 ? 16.602 15.286 -1.570 1.00 87.69 219 LEU A N 1
ATOM 1695 C CA . LEU A 1 219 ? 15.361 15.512 -2.309 1.00 87.69 219 LEU A CA 1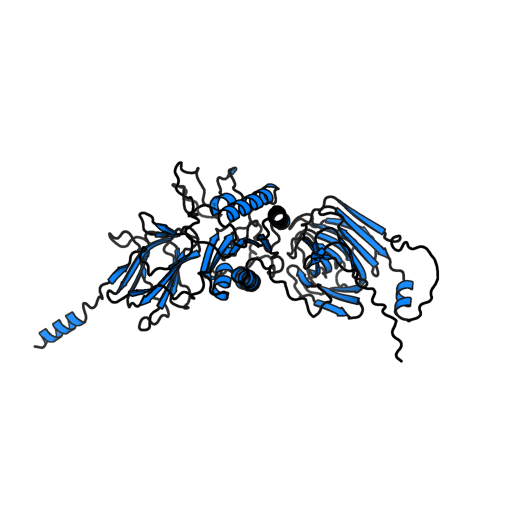
ATOM 1696 C C . LEU A 1 219 ? 14.456 14.282 -2.189 1.00 87.69 219 LEU A C 1
ATOM 1698 O O . LEU A 1 219 ? 14.919 13.165 -2.434 1.00 87.69 219 LEU A O 1
ATOM 1702 N N . GLY A 1 220 ? 13.191 14.510 -1.852 1.00 91.44 220 GLY A N 1
ATOM 1703 C CA . GLY A 1 220 ? 12.116 13.530 -1.811 1.00 91.44 220 GLY A CA 1
ATOM 1704 C C . GLY A 1 220 ? 11.347 13.443 -3.128 1.00 91.44 220 GLY A C 1
ATOM 1705 O O . GLY A 1 220 ? 11.631 14.125 -4.121 1.00 91.44 220 GLY A O 1
ATOM 1706 N N . MET A 1 221 ? 10.320 12.600 -3.146 1.00 95.38 221 MET A N 1
ATOM 1707 C CA . MET A 1 221 ? 9.517 12.317 -4.335 1.00 95.38 221 MET A CA 1
ATOM 1708 C C . MET A 1 221 ? 8.704 13.507 -4.843 1.00 95.38 221 MET A C 1
ATOM 1710 O O . MET A 1 221 ? 8.418 13.562 -6.042 1.00 95.38 221 MET A O 1
ATOM 1714 N N . GLN A 1 222 ? 8.413 14.506 -4.002 1.00 94.00 222 GLN A N 1
ATOM 1715 C CA . GLN A 1 222 ? 7.772 15.751 -4.442 1.00 94.00 222 GLN A CA 1
ATOM 1716 C C . GLN A 1 222 ? 8.587 16.519 -5.501 1.00 94.00 222 GLN A C 1
ATOM 1718 O O . GLN A 1 222 ? 8.011 17.290 -6.279 1.00 94.00 222 GLN A O 1
ATOM 1723 N N . THR A 1 223 ? 9.902 16.279 -5.536 1.00 91.94 223 THR A N 1
ATOM 1724 C CA . THR A 1 223 ? 10.848 16.826 -6.510 1.00 91.94 223 THR A CA 1
ATOM 1725 C C . THR A 1 223 ? 11.329 15.732 -7.464 1.00 91.94 223 THR A C 1
ATOM 1727 O O . THR A 1 223 ? 11.161 15.855 -8.679 1.00 91.94 223 THR A O 1
ATOM 1730 N N . ARG A 1 224 ? 11.837 14.613 -6.930 1.00 93.50 224 ARG A N 1
ATOM 1731 C CA . ARG A 1 224 ? 12.478 13.538 -7.705 1.00 93.50 224 ARG A CA 1
ATOM 1732 C C . ARG A 1 224 ? 11.554 12.845 -8.703 1.00 93.50 224 ARG A C 1
ATOM 1734 O O . ARG A 1 224 ? 12.023 12.429 -9.754 1.00 93.50 224 ARG A O 1
ATOM 1741 N N . TYR A 1 225 ? 10.244 12.771 -8.465 1.00 96.12 225 TYR A N 1
ATOM 1742 C CA . TYR A 1 225 ? 9.318 12.204 -9.457 1.00 96.12 225 TYR A CA 1
ATOM 1743 C C . TYR A 1 225 ? 9.358 12.933 -10.810 1.00 96.12 225 TYR A C 1
ATOM 1745 O O . TYR A 1 225 ? 9.055 12.333 -11.840 1.00 96.12 225 TYR A O 1
ATOM 1753 N N . PHE A 1 226 ? 9.728 14.216 -10.832 1.00 94.50 226 PHE A N 1
ATOM 1754 C CA . PHE A 1 226 ? 9.804 15.017 -12.056 1.00 94.50 226 PHE A CA 1
ATOM 1755 C C . PHE A 1 226 ? 11.180 14.962 -12.728 1.00 94.50 226 PHE A C 1
ATOM 1757 O O . PHE A 1 226 ? 11.343 15.535 -13.809 1.00 94.50 226 PHE A O 1
ATOM 1764 N N . ASP A 1 227 ? 12.131 14.243 -12.131 1.00 92.12 227 ASP A N 1
ATOM 1765 C CA . ASP A 1 227 ? 13.452 14.003 -12.691 1.00 92.12 227 ASP A CA 1
ATOM 1766 C C . ASP A 1 227 ? 13.432 12.813 -13.662 1.00 92.12 227 ASP A C 1
ATOM 1768 O O . ASP A 1 227 ? 12.815 11.776 -13.400 1.00 92.12 227 ASP A O 1
ATOM 1772 N N . TRP A 1 228 ? 14.140 12.900 -14.789 1.00 90.38 228 TRP A N 1
ATOM 1773 C CA . TRP A 1 228 ? 14.284 11.748 -15.683 1.00 90.38 228 TRP A CA 1
ATOM 1774 C C . TRP A 1 228 ? 15.108 10.640 -15.017 1.00 90.38 228 TRP A C 1
ATOM 1776 O O . TRP A 1 228 ? 14.854 9.466 -15.288 1.00 90.38 228 TRP A O 1
ATOM 1786 N N . SER A 1 229 ? 16.031 11.002 -14.114 1.00 89.06 229 SER A N 1
ATOM 1787 C CA . SER A 1 229 ? 16.911 10.076 -13.402 1.00 89.06 229 SER A CA 1
ATOM 1788 C C . SER A 1 229 ? 17.140 10.453 -11.943 1.00 89.06 229 SER A C 1
ATOM 1790 O O . SER A 1 229 ? 17.382 11.618 -11.616 1.00 89.06 229 SER A O 1
ATOM 1792 N N . ILE A 1 230 ? 17.178 9.436 -11.079 1.00 85.25 230 ILE A N 1
ATOM 1793 C CA . ILE A 1 230 ? 17.669 9.562 -9.698 1.00 85.25 230 ILE A CA 1
ATOM 1794 C C . ILE A 1 230 ? 19.202 9.722 -9.640 1.00 85.25 230 ILE A C 1
ATOM 1796 O O . ILE A 1 230 ? 19.746 10.226 -8.660 1.00 85.25 230 ILE A O 1
ATOM 1800 N N . PHE A 1 231 ? 19.917 9.368 -10.708 1.00 75.44 231 PHE A N 1
ATOM 1801 C CA . PHE A 1 231 ? 21.383 9.364 -10.755 1.00 75.44 231 PHE A CA 1
ATOM 1802 C C . PHE A 1 231 ? 22.010 10.693 -11.220 1.00 75.44 231 PHE A C 1
ATOM 1804 O O . PHE A 1 231 ? 23.210 10.748 -11.486 1.00 75.44 231 PHE A O 1
ATOM 1811 N N . SER A 1 232 ? 21.231 11.772 -11.345 1.00 59.19 232 SER A N 1
ATOM 1812 C CA . SER A 1 232 ? 21.701 13.045 -11.908 1.00 59.19 232 SER A CA 1
ATOM 1813 C C . SER A 1 232 ? 22.047 14.107 -10.832 1.00 59.19 232 SER A C 1
ATOM 1815 O O . SER A 1 232 ? 21.183 14.547 -10.072 1.00 59.19 232 SER A O 1
ATOM 1817 N N . SER A 1 233 ? 23.328 14.527 -10.836 1.00 41.75 233 SER A N 1
ATOM 1818 C CA . SER A 1 233 ? 24.048 15.564 -10.045 1.00 41.75 233 SER A CA 1
ATOM 1819 C C . SER A 1 233 ? 24.057 15.382 -8.511 1.00 41.75 233 SER A C 1
ATOM 1821 O O . SER A 1 233 ? 23.021 15.487 -7.873 1.00 41.75 233 SER A O 1
ATOM 1823 N N . THR A 1 234 ? 25.187 15.103 -7.844 1.00 33.78 234 THR A N 1
ATOM 1824 C CA . THR A 1 234 ? 26.486 15.813 -7.916 1.00 33.78 234 THR A CA 1
ATOM 1825 C C . THR A 1 234 ? 27.733 14.935 -8.062 1.00 33.78 234 THR A C 1
ATOM 1827 O O . THR A 1 234 ? 27.849 13.850 -7.504 1.00 33.78 234 THR A O 1
ATOM 1830 N N . SER A 1 235 ? 28.728 15.505 -8.740 1.00 31.27 235 SER A N 1
ATOM 1831 C CA . SER A 1 235 ? 30.128 15.087 -8.767 1.00 31.27 235 SER A CA 1
ATOM 1832 C C . SER A 1 235 ? 30.849 15.235 -7.415 1.00 31.27 235 SER A C 1
ATOM 1834 O O . SER A 1 235 ? 30.657 16.220 -6.707 1.00 31.27 235 SER A O 1
ATOM 1836 N N . SER A 1 236 ? 31.813 14.332 -7.204 1.00 29.22 236 SER A N 1
ATOM 1837 C CA . SER A 1 236 ? 33.003 14.385 -6.331 1.00 29.22 236 SER A CA 1
ATOM 1838 C C . SER A 1 236 ? 32.881 14.081 -4.824 1.00 29.22 236 SER A C 1
ATOM 1840 O O . SER A 1 236 ? 32.373 14.863 -4.032 1.00 29.22 236 SER A O 1
ATOM 1842 N N . SER A 1 237 ? 33.540 12.966 -4.472 1.00 27.84 237 SER A N 1
ATOM 1843 C CA . SER A 1 237 ? 34.256 12.656 -3.224 1.00 27.84 237 SER A CA 1
ATOM 1844 C C . SER A 1 237 ? 33.482 12.571 -1.903 1.00 27.84 237 SER A C 1
ATOM 1846 O O . SER A 1 237 ? 33.363 13.560 -1.191 1.00 27.84 237 SER A O 1
ATOM 1848 N N . SER A 1 238 ? 33.207 11.340 -1.463 1.00 25.50 238 SER A N 1
ATOM 1849 C CA . SER A 1 238 ? 33.771 10.836 -0.201 1.00 25.50 238 SER A CA 1
ATOM 1850 C C . SER A 1 238 ? 33.643 9.312 -0.100 1.00 25.50 238 SER A C 1
ATOM 1852 O O . SER A 1 238 ? 32.580 8.715 -0.218 1.00 25.50 238 SER A O 1
ATOM 1854 N N . THR A 1 239 ? 34.785 8.671 0.122 1.00 31.08 239 THR A N 1
ATOM 1855 C CA . THR A 1 239 ? 34.901 7.346 0.723 1.00 31.08 239 THR A CA 1
ATOM 1856 C C . THR A 1 239 ? 34.244 7.345 2.102 1.00 31.08 239 THR A C 1
ATOM 1858 O O . THR A 1 239 ? 34.787 7.946 3.027 1.00 31.08 239 THR A O 1
ATOM 1861 N N . SER A 1 240 ? 33.146 6.614 2.269 1.00 25.52 240 SER A N 1
ATOM 1862 C CA . SER A 1 240 ? 32.816 5.985 3.549 1.00 25.52 240 SER A CA 1
ATOM 1863 C C . SER A 1 240 ? 31.889 4.798 3.330 1.00 25.52 240 SER A C 1
ATOM 1865 O O . SER A 1 240 ? 30.751 4.927 2.890 1.00 25.52 240 SER A O 1
ATOM 1867 N N . SER A 1 241 ? 32.428 3.632 3.654 1.00 30.20 241 SER A N 1
ATOM 1868 C CA . SER A 1 241 ? 31.721 2.393 3.928 1.00 30.20 241 SER A CA 1
ATOM 1869 C C . SER A 1 241 ? 30.537 2.604 4.878 1.00 30.20 241 SER A C 1
ATOM 1871 O O . SER A 1 241 ? 30.734 3.074 5.997 1.00 30.20 241 SER A O 1
ATOM 1873 N N . GLY A 1 242 ? 29.358 2.144 4.459 1.00 30.53 242 GLY A N 1
ATOM 1874 C CA . GLY A 1 242 ? 28.238 1.818 5.339 1.00 30.53 242 GLY A CA 1
ATOM 1875 C C . GLY A 1 242 ? 27.205 2.926 5.561 1.00 30.53 242 GLY A C 1
ATOM 1876 O O . GLY A 1 242 ? 27.524 4.017 6.017 1.00 30.53 242 GLY A O 1
ATOM 1877 N N . SER A 1 243 ? 25.941 2.538 5.368 1.00 30.17 243 SER A N 1
ATOM 1878 C CA . SER A 1 243 ? 24.692 3.113 5.897 1.00 30.17 243 SER A CA 1
ATOM 1879 C C . SER A 1 243 ? 24.004 4.293 5.175 1.00 30.17 243 SER A C 1
ATOM 1881 O O . SER A 1 243 ? 24.521 5.396 5.036 1.00 30.17 243 SER A O 1
ATOM 1883 N N . SER A 1 244 ? 22.734 4.016 4.845 1.00 32.34 244 SER A N 1
ATOM 1884 C CA . SER A 1 244 ? 21.630 4.866 4.369 1.00 32.34 244 SER A CA 1
ATOM 1885 C C . SER A 1 244 ? 21.673 5.358 2.916 1.00 32.34 244 SER A C 1
ATOM 1887 O O . SER A 1 244 ? 22.393 6.286 2.555 1.00 32.34 244 SER A O 1
ATOM 1889 N N . ALA A 1 245 ? 20.815 4.732 2.102 1.00 35.78 245 ALA A N 1
ATOM 1890 C CA . ALA A 1 245 ? 20.346 5.246 0.827 1.00 35.78 245 ALA A CA 1
ATOM 1891 C C . ALA A 1 245 ? 19.785 6.663 1.029 1.00 35.78 245 ALA A C 1
ATOM 1893 O O . ALA A 1 245 ? 18.932 6.923 1.872 1.00 35.78 245 ALA A O 1
ATOM 1894 N N . GLY A 1 246 ? 20.385 7.597 0.310 1.00 38.09 246 GLY A N 1
ATOM 1895 C CA . GLY A 1 246 ? 20.232 9.031 0.491 1.00 38.09 246 GLY A CA 1
ATOM 1896 C C . GLY A 1 246 ? 21.377 9.690 -0.255 1.00 38.09 246 GLY A C 1
ATOM 1897 O O . GLY A 1 246 ? 22.226 10.339 0.352 1.00 38.09 246 GLY A O 1
ATOM 1898 N N . LEU A 1 247 ? 21.462 9.399 -1.558 1.00 43.78 247 LEU A N 1
ATOM 1899 C CA . LEU A 1 247 ? 22.480 9.949 -2.446 1.00 43.78 247 LEU A CA 1
ATOM 1900 C C . LEU A 1 247 ? 22.386 11.478 -2.375 1.00 43.78 247 LEU A C 1
ATOM 1902 O O . LEU A 1 247 ? 21.356 12.065 -2.710 1.00 43.78 247 LEU A O 1
ATOM 1906 N N . SER A 1 248 ? 23.445 12.095 -1.851 1.00 34.91 248 SER A N 1
ATOM 1907 C CA . SER A 1 248 ? 23.544 13.526 -1.587 1.00 34.91 248 SER A CA 1
ATOM 1908 C C . SER A 1 248 ? 23.311 14.336 -2.862 1.00 34.91 248 SER A C 1
ATOM 1910 O O . SER A 1 248 ? 24.024 14.177 -3.856 1.00 34.91 248 SER A O 1
ATOM 1912 N N . ALA A 1 249 ? 22.320 15.228 -2.832 1.00 41.28 249 ALA A N 1
ATOM 1913 C CA . ALA A 1 249 ? 22.146 16.234 -3.867 1.00 41.28 249 ALA A CA 1
ATOM 1914 C C . ALA A 1 249 ? 22.912 17.489 -3.437 1.00 41.28 249 ALA A C 1
ATOM 1916 O O . ALA A 1 249 ? 22.557 18.164 -2.475 1.00 41.28 249 ALA A O 1
ATOM 1917 N N . GLY A 1 250 ? 23.997 17.808 -4.135 1.00 35.81 250 GLY A N 1
ATOM 1918 C CA . GLY A 1 250 ? 24.529 19.163 -4.136 1.00 35.81 250 GLY A CA 1
ATOM 1919 C C . GLY A 1 250 ? 23.551 20.120 -4.830 1.00 35.81 250 GLY A C 1
ATOM 1920 O O . GLY A 1 250 ? 22.567 19.679 -5.431 1.00 35.81 250 GLY A O 1
ATOM 1921 N N . PRO A 1 251 ? 23.796 21.439 -4.750 1.00 34.47 251 PRO A N 1
ATOM 1922 C CA . PRO A 1 251 ? 22.863 22.437 -5.256 1.00 34.47 251 PRO A CA 1
ATOM 1923 C C . PRO A 1 251 ? 22.608 22.237 -6.760 1.00 34.47 251 PRO A C 1
ATOM 1925 O O . PRO A 1 251 ? 23.527 21.843 -7.488 1.00 34.47 251 PRO A O 1
ATOM 1928 N N . PRO A 1 252 ? 21.382 22.514 -7.241 1.00 36.78 252 PRO A N 1
ATOM 1929 C CA . PRO A 1 252 ? 20.993 22.208 -8.610 1.00 36.78 252 PRO A CA 1
ATOM 1930 C C . PRO A 1 252 ? 21.879 22.971 -9.606 1.00 36.78 252 PRO A C 1
ATOM 1932 O O . PRO A 1 252 ? 22.107 24.174 -9.425 1.00 36.78 252 PRO A O 1
ATOM 1935 N N . PRO A 1 253 ? 22.383 22.321 -10.672 1.00 35.78 253 PRO A N 1
ATOM 1936 C CA . PRO A 1 253 ? 23.102 23.029 -11.716 1.00 35.78 253 PRO A CA 1
ATOM 1937 C C . PRO A 1 253 ? 22.163 24.011 -12.426 1.00 35.78 253 PRO A C 1
ATOM 1939 O O . PRO A 1 253 ? 21.017 23.705 -12.753 1.00 35.78 253 PRO A O 1
ATOM 1942 N N . SER A 1 254 ? 22.671 25.206 -12.710 1.00 38.50 254 SER A N 1
ATOM 1943 C CA . SER A 1 254 ? 21.992 26.249 -13.477 1.00 38.50 254 SER A CA 1
ATOM 1944 C C . SER A 1 254 ? 22.001 25.944 -14.981 1.00 38.50 254 SER A C 1
ATOM 1946 O O . SER A 1 254 ? 22.563 26.683 -15.780 1.00 38.50 254 SER A O 1
ATOM 1948 N N . SER A 1 255 ? 21.376 24.840 -15.388 1.00 40.56 255 SER A N 1
ATOM 1949 C CA . SER A 1 255 ? 20.856 24.624 -16.745 1.00 40.56 255 SER A CA 1
ATOM 1950 C C . SER A 1 255 ? 19.935 23.402 -16.737 1.00 40.56 255 SER A C 1
ATOM 1952 O O . SER A 1 255 ? 20.091 22.513 -15.913 1.00 40.56 255 SER A O 1
ATOM 1954 N N . SER A 1 256 ? 18.960 23.372 -17.636 1.00 52.75 256 SER A N 1
ATOM 1955 C CA . SER A 1 256 ? 17.906 22.365 -17.837 1.00 52.75 256 SER A CA 1
ATOM 1956 C C . SER A 1 256 ? 18.344 20.880 -17.931 1.00 52.75 256 SER A C 1
ATOM 1958 O O . SER A 1 256 ? 18.162 20.282 -18.989 1.00 52.75 256 SER A O 1
ATOM 1960 N N . SER A 1 257 ? 18.918 20.251 -16.895 1.00 68.12 257 SER A N 1
ATOM 1961 C CA . SER A 1 257 ? 19.634 18.972 -17.092 1.00 68.12 257 SER A CA 1
ATOM 1962 C C . SER A 1 257 ? 19.057 17.710 -16.436 1.00 68.12 257 SER A C 1
ATOM 1964 O O . SER A 1 257 ? 19.620 16.645 -16.683 1.00 68.12 257 SER A O 1
ATOM 1966 N N . ASN A 1 258 ? 17.962 17.769 -15.658 1.00 80.44 258 ASN A N 1
ATOM 1967 C CA . ASN A 1 258 ? 17.326 16.548 -15.119 1.00 80.44 258 ASN A CA 1
ATOM 1968 C C . ASN A 1 258 ? 15.806 16.433 -15.315 1.00 80.44 258 ASN A C 1
ATOM 1970 O O . ASN A 1 258 ? 15.224 15.452 -14.881 1.00 80.44 258 ASN A O 1
ATOM 1974 N N . THR A 1 259 ? 15.135 17.371 -15.979 1.00 89.25 259 THR A N 1
ATOM 1975 C CA . THR A 1 259 ? 13.669 17.319 -16.120 1.00 89.25 259 THR A CA 1
ATOM 1976 C C . THR A 1 259 ? 13.211 16.150 -16.996 1.00 89.25 259 THR A C 1
ATOM 1978 O O . THR A 1 259 ? 13.706 15.984 -18.109 1.00 89.25 259 THR A O 1
ATOM 1981 N N . TYR A 1 260 ? 12.218 15.387 -16.535 1.00 92.06 260 TYR A N 1
ATOM 1982 C CA . TYR A 1 260 ? 11.604 14.317 -17.319 1.00 92.06 260 TYR A CA 1
ATOM 1983 C C . TYR A 1 260 ? 10.647 14.835 -18.404 1.00 92.06 260 TYR A C 1
ATOM 1985 O O . TYR A 1 260 ? 9.812 15.714 -18.156 1.00 92.06 260 TYR A O 1
ATOM 1993 N N . ASP A 1 261 ? 10.731 14.240 -19.596 1.00 92.06 261 ASP A N 1
ATOM 1994 C CA . ASP A 1 261 ? 9.756 14.417 -20.672 1.00 92.06 261 ASP A CA 1
ATOM 1995 C C . ASP A 1 261 ? 8.578 13.445 -20.501 1.00 92.06 261 ASP A C 1
ATOM 1997 O O . ASP A 1 261 ? 8.637 12.267 -20.865 1.00 92.06 261 ASP A O 1
ATOM 2001 N N . PHE A 1 262 ? 7.470 13.974 -19.981 1.00 92.56 262 PHE A N 1
ATOM 2002 C CA . PHE A 1 262 ? 6.226 13.239 -19.739 1.00 92.56 262 PHE A CA 1
ATOM 2003 C C . PHE A 1 262 ? 5.470 12.848 -21.020 1.00 92.56 262 PHE A C 1
ATOM 2005 O O . PHE A 1 262 ? 4.422 12.213 -20.930 1.00 92.56 262 PHE A O 1
ATOM 2012 N N . THR A 1 263 ? 5.977 13.199 -22.207 1.00 90.38 263 THR A N 1
ATOM 2013 C CA . THR A 1 263 ? 5.435 12.705 -23.481 1.00 90.38 263 THR A CA 1
ATOM 2014 C C . THR A 1 263 ? 5.999 11.337 -23.883 1.00 90.38 263 THR A C 1
ATOM 2016 O O . THR A 1 263 ? 5.446 10.700 -24.777 1.00 90.38 263 THR A O 1
ATOM 2019 N N . SER A 1 264 ? 7.034 10.841 -23.187 1.00 87.94 264 SER A N 1
ATOM 2020 C CA . SER A 1 264 ? 7.707 9.568 -23.505 1.00 87.94 264 SER A CA 1
ATOM 2021 C C . SER A 1 264 ? 6.806 8.334 -23.339 1.00 87.94 264 SER A C 1
ATOM 2023 O O . SER A 1 264 ? 6.929 7.372 -24.092 1.00 87.94 264 SER A O 1
ATOM 2025 N N . TYR A 1 265 ? 5.888 8.351 -22.367 1.00 90.38 265 TYR A N 1
ATOM 2026 C CA . TYR A 1 265 ? 4.784 7.393 -22.240 1.00 90.38 265 TYR A CA 1
ATOM 2027 C C . TYR A 1 265 ? 3.645 8.006 -21.421 1.00 90.38 265 TYR A C 1
ATOM 2029 O O . TYR A 1 265 ? 3.843 8.956 -20.667 1.00 90.38 265 TYR A O 1
ATOM 2037 N N . THR A 1 266 ? 2.443 7.439 -21.532 1.00 91.38 266 THR A N 1
ATOM 2038 C CA . THR A 1 266 ? 1.304 7.795 -20.675 1.00 91.38 266 THR A CA 1
ATOM 2039 C C . THR A 1 266 ? 0.879 6.578 -19.850 1.00 91.38 266 THR A C 1
ATOM 2041 O O . THR A 1 266 ? 0.443 5.584 -20.437 1.00 91.38 266 THR A O 1
ATOM 2044 N N . PRO A 1 267 ? 0.987 6.616 -18.508 1.00 95.44 267 PRO A N 1
ATOM 2045 C CA . PRO A 1 267 ? 0.508 5.533 -17.665 1.00 95.44 267 PRO A CA 1
ATOM 2046 C C . PRO A 1 267 ? -1.017 5.428 -17.736 1.00 95.44 267 PRO A C 1
ATOM 2048 O O . PRO A 1 267 ? -1.745 6.424 -17.710 1.00 95.44 267 PRO A O 1
ATOM 2051 N N . SER A 1 268 ? -1.501 4.191 -17.805 1.00 95.69 268 SER A N 1
ATOM 2052 C CA . SER A 1 268 ? -2.923 3.856 -17.715 1.00 95.69 268 SER A CA 1
ATOM 2053 C C . SER A 1 268 ? -3.415 3.842 -16.269 1.00 95.69 268 SER A C 1
ATOM 2055 O O . SER A 1 268 ? -4.588 4.110 -16.037 1.00 95.69 268 SER A O 1
ATOM 2057 N N . VAL A 1 269 ? -2.530 3.553 -15.308 1.00 97.94 269 VAL A N 1
ATOM 2058 C CA . VAL A 1 269 ? -2.760 3.634 -13.856 1.00 97.94 269 VAL A CA 1
ATOM 2059 C C . VAL A 1 269 ? -1.452 4.060 -13.188 1.00 97.94 269 VAL A C 1
ATOM 2061 O O . VAL A 1 269 ? -0.384 3.618 -13.611 1.00 97.94 269 VAL A O 1
ATOM 2064 N N . ILE A 1 270 ? -1.536 4.898 -12.156 1.00 98.69 270 ILE A N 1
ATOM 2065 C CA . ILE A 1 270 ? -0.410 5.252 -11.284 1.00 98.69 270 ILE A CA 1
ATOM 2066 C C . ILE A 1 270 ? -0.694 4.695 -9.891 1.00 98.69 270 ILE A C 1
ATOM 2068 O O . ILE A 1 270 ? -1.803 4.851 -9.386 1.00 98.69 270 ILE A O 1
ATOM 2072 N N . VAL A 1 271 ? 0.293 4.064 -9.269 1.00 98.81 271 VAL A N 1
ATOM 2073 C CA . VAL A 1 271 ? 0.236 3.543 -7.901 1.00 98.81 271 VAL A CA 1
ATOM 2074 C C . VAL A 1 271 ? 1.280 4.268 -7.060 1.00 98.81 271 VAL A C 1
ATOM 2076 O O . VAL A 1 271 ? 2.437 4.350 -7.462 1.00 98.81 271 VAL A O 1
ATOM 2079 N N . VAL A 1 272 ? 0.882 4.789 -5.902 1.00 98.75 272 VAL A N 1
ATOM 2080 C CA . VAL A 1 272 ? 1.736 5.550 -4.980 1.00 98.75 272 VAL A CA 1
ATOM 2081 C C . VAL A 1 272 ? 1.770 4.852 -3.626 1.00 98.75 272 VAL A C 1
ATOM 2083 O O . VAL A 1 272 ? 0.714 4.610 -3.049 1.00 98.75 272 VAL A O 1
ATOM 2086 N N . LEU A 1 273 ? 2.969 4.575 -3.114 1.00 96.94 273 LEU A N 1
ATOM 2087 C CA . LEU A 1 273 ? 3.222 4.094 -1.753 1.00 96.94 273 LEU A CA 1
ATOM 2088 C C . LEU A 1 273 ? 4.379 4.903 -1.157 1.00 96.94 273 LEU A C 1
ATOM 2090 O O . LEU A 1 273 ? 5.539 4.682 -1.501 1.00 96.94 273 LEU A O 1
ATOM 2094 N N . LEU A 1 274 ? 4.039 5.887 -0.330 1.00 95.00 274 LEU A N 1
ATOM 2095 C CA . LEU A 1 274 ? 4.970 6.803 0.324 1.00 95.00 274 LEU A CA 1
ATOM 2096 C C . LEU A 1 274 ? 4.462 7.109 1.737 1.00 95.00 274 LEU A C 1
ATOM 2098 O O . LEU A 1 274 ? 3.258 7.028 1.994 1.00 95.00 274 LEU A O 1
ATOM 2102 N N . GLY A 1 275 ? 5.380 7.527 2.609 1.00 91.31 275 GLY A N 1
ATOM 2103 C CA . GLY A 1 275 ? 5.087 7.940 3.979 1.00 91.31 275 GLY A CA 1
ATOM 2104 C C . GLY A 1 275 ? 5.853 7.167 5.051 1.00 91.31 275 GLY A C 1
ATOM 2105 O O . GLY A 1 275 ? 5.999 7.690 6.148 1.00 91.31 275 GLY A O 1
ATOM 2106 N N . GLU A 1 276 ? 6.391 5.975 4.760 1.00 86.88 276 GLU A N 1
ATOM 2107 C CA . GLU A 1 276 ? 7.163 5.183 5.744 1.00 86.88 276 GLU A CA 1
ATOM 2108 C C . GLU A 1 276 ? 8.365 5.952 6.317 1.00 86.88 276 GLU A C 1
ATOM 2110 O O . GLU A 1 276 ? 8.691 5.821 7.496 1.00 86.88 276 GLU A O 1
ATOM 2115 N N . TYR A 1 277 ? 9.016 6.764 5.481 1.00 87.12 277 TYR A N 1
ATOM 2116 C CA . TYR A 1 277 ? 10.232 7.509 5.821 1.00 87.12 277 TYR A CA 1
ATOM 2117 C C . TYR A 1 277 ? 9.984 8.988 6.137 1.00 87.12 277 TYR A C 1
ATOM 2119 O O . TYR A 1 277 ? 10.937 9.727 6.385 1.00 87.12 277 TYR A O 1
ATOM 2127 N N . ASP A 1 278 ? 8.727 9.426 6.110 1.00 89.19 278 ASP A N 1
ATOM 2128 C CA . ASP A 1 278 ? 8.331 10.789 6.441 1.00 89.19 278 ASP A CA 1
ATOM 2129 C C . ASP A 1 278 ? 7.830 10.861 7.894 1.00 89.19 278 ASP A C 1
ATOM 2131 O O . ASP A 1 278 ? 7.255 9.914 8.431 1.00 89.19 278 ASP A O 1
ATOM 2135 N N . ASP A 1 279 ? 8.012 12.013 8.537 1.00 78.06 279 ASP A N 1
ATOM 2136 C CA . ASP A 1 279 ? 7.407 12.283 9.842 1.00 78.06 279 ASP A CA 1
ATOM 2137 C C . ASP A 1 279 ? 5.960 12.786 9.668 1.00 78.06 279 ASP A C 1
ATOM 2139 O O . ASP A 1 279 ? 5.668 13.534 8.728 1.00 78.06 279 ASP A O 1
ATOM 2143 N N . ASP A 1 280 ? 5.048 12.452 10.598 1.00 65.62 280 ASP A N 1
ATOM 2144 C CA . ASP A 1 280 ? 3.654 12.953 10.581 1.00 65.62 280 ASP A CA 1
ATOM 2145 C C . ASP A 1 280 ? 3.591 14.375 11.112 1.00 65.62 280 ASP A C 1
ATOM 2147 O O . ASP A 1 280 ? 3.105 14.689 12.201 1.00 65.62 280 ASP A O 1
ATOM 2151 N N . ILE A 1 281 ? 4.152 15.253 10.302 1.00 68.69 281 ILE A N 1
ATOM 2152 C CA . ILE A 1 281 ? 4.060 16.686 10.442 1.00 68.69 281 ILE A CA 1
ATOM 2153 C C . ILE A 1 281 ? 2.977 17.176 9.464 1.00 68.69 281 ILE A C 1
ATOM 2155 O O . ILE A 1 281 ? 2.826 16.609 8.377 1.00 68.69 281 ILE A O 1
ATOM 2159 N N . PRO A 1 282 ? 2.213 18.242 9.783 1.00 80.12 282 PRO A N 1
ATOM 2160 C CA . PRO A 1 282 ? 1.204 18.808 8.874 1.00 80.12 282 PRO A CA 1
ATOM 2161 C C . PRO A 1 282 ? 1.691 19.043 7.430 1.00 80.12 282 PRO A C 1
ATOM 2163 O O . PRO A 1 282 ? 0.893 19.073 6.492 1.00 80.12 282 PRO A O 1
ATOM 2166 N N . GLN A 1 283 ? 3.003 19.193 7.249 1.00 88.25 283 GLN A N 1
ATOM 2167 C CA . GLN A 1 283 ? 3.695 19.346 5.981 1.00 88.25 283 GLN A CA 1
ATOM 2168 C C . GLN A 1 283 ? 3.566 18.112 5.079 1.00 88.25 283 GLN A C 1
ATOM 2170 O O . GLN A 1 283 ? 3.385 18.312 3.881 1.00 88.25 283 GLN A O 1
ATOM 2175 N N . TYR A 1 284 ? 3.574 16.876 5.602 1.00 93.69 284 TYR A N 1
ATOM 2176 C CA . TYR A 1 284 ? 3.442 15.666 4.775 1.00 93.69 284 TYR A CA 1
ATOM 2177 C C . TYR A 1 284 ? 2.116 15.665 4.005 1.00 93.69 284 TYR A C 1
ATOM 2179 O O . TYR A 1 284 ? 2.097 15.544 2.781 1.00 93.69 284 TYR A O 1
ATOM 2187 N N . ARG A 1 285 ? 0.992 15.913 4.694 1.00 94.31 285 ARG A N 1
ATOM 2188 C CA . ARG A 1 285 ? -0.328 16.021 4.049 1.00 94.31 285 ARG A CA 1
ATOM 2189 C C . ARG A 1 285 ? -0.344 17.107 2.970 1.00 94.31 285 ARG A C 1
ATOM 2191 O O . ARG A 1 285 ? -0.873 16.884 1.883 1.00 94.31 285 ARG A O 1
ATOM 2198 N N . ILE A 1 286 ? 0.194 18.292 3.271 1.00 95.56 286 ILE A N 1
ATOM 2199 C CA . ILE A 1 286 ? 0.232 19.417 2.321 1.00 95.56 286 ILE A CA 1
ATOM 2200 C C . ILE A 1 286 ? 1.059 19.039 1.088 1.00 95.56 286 ILE A C 1
ATOM 2202 O O . ILE A 1 286 ? 0.608 19.261 -0.039 1.00 95.56 286 ILE A O 1
ATOM 2206 N N . ALA A 1 287 ? 2.232 18.444 1.297 1.00 96.06 287 ALA A N 1
ATOM 2207 C CA . ALA A 1 287 ? 3.105 17.976 0.234 1.00 96.06 287 ALA A CA 1
ATOM 2208 C C . ALA A 1 287 ? 2.429 16.900 -0.617 1.00 96.06 287 ALA A C 1
ATOM 2210 O O . ALA A 1 287 ? 2.509 16.971 -1.839 1.00 96.06 287 ALA A O 1
ATOM 2211 N N . LEU A 1 288 ? 1.688 15.968 -0.009 1.00 97.94 288 LEU A N 1
ATOM 2212 C CA . LEU A 1 288 ? 1.006 14.901 -0.742 1.00 97.94 288 LEU A CA 1
ATOM 2213 C C . LEU A 1 288 ? -0.108 15.453 -1.629 1.00 97.94 288 LEU A C 1
ATOM 2215 O O . LEU A 1 288 ? -0.184 15.093 -2.801 1.00 97.94 288 LEU A O 1
ATOM 2219 N N . VAL A 1 289 ? -0.910 16.398 -1.128 1.00 98.19 289 VAL A N 1
ATOM 2220 C CA . VAL A 1 289 ? -1.910 17.100 -1.952 1.00 98.19 289 VAL A CA 1
ATOM 2221 C C . VAL A 1 289 ? -1.242 17.791 -3.144 1.00 98.19 289 VAL A C 1
ATOM 2223 O O . VAL A 1 289 ? -1.681 17.631 -4.283 1.00 98.19 289 VAL A O 1
ATOM 2226 N N . GLN A 1 290 ? -0.159 18.537 -2.910 1.00 98.06 290 GLN A N 1
ATOM 2227 C CA . GLN A 1 290 ? 0.557 19.241 -3.978 1.00 98.06 290 GLN A CA 1
ATOM 2228 C C . GLN A 1 290 ? 1.208 18.280 -4.976 1.00 98.06 290 GLN A C 1
ATOM 2230 O O . GLN A 1 290 ? 1.188 18.533 -6.181 1.00 98.06 290 GLN A O 1
ATOM 2235 N N . PHE A 1 291 ? 1.781 17.183 -4.489 1.00 98.62 291 PHE A N 1
ATOM 2236 C CA . PHE A 1 291 ? 2.382 16.141 -5.304 1.00 98.62 291 PHE A CA 1
ATOM 2237 C C . PHE A 1 291 ? 1.341 15.517 -6.234 1.00 98.62 291 PHE A C 1
ATOM 2239 O O . PHE A 1 291 ? 1.523 15.550 -7.449 1.00 98.62 291 PHE A O 1
ATOM 2246 N N . LEU A 1 292 ? 0.207 15.065 -5.692 1.00 98.62 292 LEU A N 1
ATOM 2247 C CA . LEU A 1 292 ? -0.892 14.485 -6.466 1.00 98.62 292 LEU A CA 1
ATOM 2248 C C . LEU A 1 292 ? -1.437 15.462 -7.518 1.00 98.62 292 LEU A C 1
ATOM 2250 O O . LEU A 1 292 ? -1.639 15.083 -8.671 1.00 98.62 292 LEU A O 1
ATOM 2254 N N . GLN A 1 293 ? -1.594 16.743 -7.170 1.00 98.19 293 GLN A N 1
ATOM 2255 C CA . GLN A 1 293 ? -1.998 17.784 -8.121 1.00 98.19 293 GLN A CA 1
ATOM 2256 C C . GLN A 1 293 ? -0.969 17.984 -9.244 1.00 98.19 293 GLN A C 1
ATOM 2258 O O . GLN A 1 293 ? -1.347 18.112 -10.410 1.00 98.19 293 GLN A O 1
ATOM 2263 N N . LYS A 1 294 ? 0.334 17.996 -8.929 1.00 97.94 294 LYS A N 1
ATOM 2264 C CA . LYS A 1 294 ? 1.401 18.101 -9.939 1.00 97.94 294 LYS A CA 1
ATOM 2265 C C . LYS A 1 294 ? 1.449 16.860 -10.840 1.00 97.94 294 LYS A C 1
ATOM 2267 O O . LYS A 1 294 ? 1.626 17.011 -12.046 1.00 97.94 294 LYS A O 1
ATOM 2272 N N . VAL A 1 295 ? 1.246 15.658 -10.293 1.00 98.19 295 VAL A N 1
ATOM 2273 C CA . VAL A 1 295 ? 1.122 14.410 -11.070 1.00 98.19 295 VAL A CA 1
ATOM 2274 C C . VAL A 1 295 ? -0.089 14.491 -12.007 1.00 98.19 295 VAL A C 1
ATOM 2276 O O . VAL A 1 295 ? 0.048 14.268 -13.210 1.00 98.19 295 VAL A O 1
ATOM 2279 N N . ARG A 1 296 ? -1.258 14.918 -11.508 1.00 97.38 296 ARG A N 1
ATOM 2280 C CA . ARG A 1 296 ? -2.477 15.114 -12.314 1.00 97.38 296 ARG A CA 1
ATOM 2281 C C . ARG A 1 296 ? -2.282 16.103 -13.464 1.00 97.38 296 ARG A C 1
ATOM 2283 O O . ARG A 1 296 ? -2.803 15.874 -14.553 1.00 97.38 296 ARG A O 1
ATOM 2290 N N . GLN A 1 297 ? -1.507 17.173 -13.269 1.00 96.31 297 GLN A N 1
ATOM 2291 C CA . GLN A 1 297 ? -1.182 18.119 -14.348 1.00 96.31 297 GLN A CA 1
ATOM 2292 C C . GLN A 1 297 ? -0.423 17.455 -15.506 1.00 96.31 297 GLN A C 1
ATOM 2294 O O . GLN A 1 297 ? -0.565 17.886 -16.650 1.00 96.31 297 GLN A O 1
ATOM 2299 N N . ARG A 1 298 ? 0.371 16.411 -15.228 1.00 95.81 298 ARG A N 1
ATOM 2300 C CA . ARG A 1 298 ? 1.078 15.623 -16.251 1.00 95.81 298 ARG A CA 1
ATOM 2301 C C . ARG A 1 298 ? 0.216 14.498 -16.823 1.00 95.81 298 ARG A C 1
ATOM 2303 O O . ARG A 1 298 ? 0.361 14.161 -17.993 1.00 95.81 298 ARG A O 1
ATOM 2310 N N . HIS A 1 299 ? -0.714 13.971 -16.029 1.00 94.94 299 HIS A N 1
ATOM 2311 C CA . HIS A 1 299 ? -1.549 12.819 -16.366 1.00 94.94 299 HIS A CA 1
ATOM 2312 C C . HIS A 1 299 ? -3.036 13.121 -16.121 1.00 94.94 299 HIS A C 1
ATOM 2314 O O . HIS A 1 299 ? -3.611 12.711 -15.115 1.00 94.94 299 HIS A O 1
ATOM 2320 N N . GLN A 1 300 ? -3.676 13.849 -17.044 1.00 91.06 300 GLN A N 1
ATOM 2321 C CA . GLN A 1 300 ? -4.978 14.509 -16.818 1.00 91.06 300 GLN A CA 1
ATOM 2322 C C . GLN A 1 300 ? -6.153 13.577 -16.475 1.00 91.06 300 GLN A C 1
ATOM 2324 O O . GLN A 1 300 ? -7.088 14.016 -15.815 1.00 91.06 300 GLN A O 1
ATOM 2329 N N . SER A 1 301 ? -6.120 12.307 -16.888 1.00 88.56 301 SER A N 1
ATOM 2330 C CA . SER A 1 301 ? -7.232 11.361 -16.683 1.00 88.56 301 SER A CA 1
ATOM 2331 C C . SER A 1 301 ? -6.812 10.006 -16.111 1.00 88.56 301 SER A C 1
ATOM 2333 O O . SER A 1 301 ? -7.637 9.102 -16.016 1.00 88.56 301 SER A O 1
ATOM 2335 N N . THR A 1 302 ? -5.538 9.831 -15.763 1.00 95.75 302 THR A N 1
ATOM 2336 C CA . THR A 1 302 ? -5.014 8.559 -15.251 1.00 95.75 302 THR A CA 1
ATOM 2337 C C . THR A 1 302 ? -5.492 8.316 -13.813 1.00 95.75 302 THR A C 1
ATOM 2339 O O . THR A 1 302 ? -5.273 9.180 -12.963 1.00 95.75 302 THR A O 1
ATOM 2342 N N . PRO A 1 303 ? -6.128 7.178 -13.490 1.00 98.00 303 PRO A N 1
ATOM 2343 C CA . PRO A 1 303 ? -6.410 6.808 -12.106 1.00 98.00 303 PRO A CA 1
ATOM 2344 C C . PRO A 1 303 ? -5.130 6.766 -11.267 1.00 98.00 303 PRO A C 1
ATOM 2346 O O . PRO A 1 303 ? -4.148 6.145 -11.678 1.00 98.00 303 PRO A O 1
ATOM 2349 N N . ILE A 1 304 ? -5.159 7.402 -10.096 1.00 98.75 304 ILE A N 1
ATOM 2350 C CA . ILE A 1 304 ? -4.063 7.391 -9.123 1.00 98.75 304 ILE A CA 1
ATOM 2351 C C . ILE A 1 304 ? -4.524 6.591 -7.905 1.00 98.75 304 ILE A C 1
ATOM 2353 O O . ILE A 1 304 ? -5.503 6.950 -7.256 1.00 98.75 304 ILE A O 1
ATOM 2357 N N . LEU A 1 305 ? -3.841 5.490 -7.618 1.00 98.75 305 LEU A N 1
ATOM 2358 C CA . LEU A 1 305 ? -4.096 4.608 -6.486 1.00 98.75 305 LEU A CA 1
ATOM 2359 C C . LEU A 1 305 ? -3.059 4.899 -5.400 1.00 98.75 305 LEU A C 1
ATOM 2361 O O . LEU A 1 305 ? -1.891 4.564 -5.558 1.00 98.75 305 LEU A O 1
ATOM 2365 N N . VAL A 1 306 ? -3.472 5.547 -4.317 1.00 98.62 306 VAL A N 1
ATOM 2366 C CA . VAL A 1 306 ? -2.614 5.894 -3.181 1.00 98.62 306 VAL A CA 1
ATOM 2367 C C . VAL A 1 306 ? -2.804 4.845 -2.094 1.00 98.62 306 VAL A C 1
ATOM 2369 O O . VAL A 1 306 ? -3.853 4.779 -1.454 1.00 98.62 306 VAL A O 1
ATOM 2372 N N . MET A 1 307 ? -1.796 4.002 -1.915 1.00 97.31 307 MET A N 1
ATOM 2373 C CA . MET A 1 307 ? -1.761 2.948 -0.908 1.00 97.31 307 MET A CA 1
ATOM 2374 C C . MET A 1 307 ? -1.315 3.524 0.437 1.00 97.31 307 MET A C 1
ATOM 2376 O O . MET A 1 307 ? -0.411 4.357 0.486 1.00 97.31 307 MET A O 1
ATOM 2380 N N . SER A 1 308 ? -1.920 3.074 1.535 1.00 93.44 308 SER A N 1
ATOM 2381 C CA . SER A 1 308 ? -1.348 3.302 2.862 1.00 93.44 308 SER A CA 1
ATOM 2382 C C . SER A 1 308 ? -0.085 2.476 3.060 1.00 93.44 308 SER A C 1
ATOM 2384 O O . SER A 1 308 ? 0.069 1.408 2.460 1.00 93.44 308 SER A O 1
ATOM 2386 N N . GLU A 1 309 ? 0.772 2.913 3.978 1.00 90.44 309 GLU A N 1
ATOM 2387 C CA . GLU A 1 309 ? 1.840 2.056 4.479 1.00 90.44 309 GLU A CA 1
ATOM 2388 C C . GLU A 1 309 ? 1.239 0.869 5.248 1.00 90.44 309 GLU A C 1
ATOM 2390 O O . GLU A 1 309 ? 0.350 1.083 6.083 1.00 90.44 309 GLU A O 1
ATOM 2395 N N . PRO A 1 310 ? 1.703 -0.376 5.023 1.00 87.00 310 PRO A N 1
ATOM 2396 C CA . PRO A 1 310 ? 1.122 -1.557 5.659 1.00 87.00 310 PRO A CA 1
ATOM 2397 C C . PRO A 1 310 ? 1.115 -1.489 7.190 1.00 87.00 310 PRO A C 1
ATOM 2399 O O . PRO A 1 310 ? 0.179 -1.968 7.818 1.00 87.00 310 PRO A O 1
ATOM 2402 N N . LEU A 1 311 ? 2.116 -0.860 7.813 1.00 84.00 311 LEU A N 1
ATOM 2403 C CA . LEU A 1 311 ? 2.178 -0.700 9.271 1.00 84.00 311 LEU A CA 1
ATOM 2404 C C . LEU A 1 311 ? 1.389 0.513 9.798 1.00 84.00 311 LEU A C 1
ATOM 2406 O O . LEU A 1 311 ? 1.460 0.824 10.986 1.00 84.00 311 LEU A O 1
ATOM 2410 N N . GLY A 1 312 ? 0.622 1.192 8.941 1.00 88.06 312 GLY A N 1
ATOM 2411 C CA . GLY A 1 312 ? -0.207 2.347 9.296 1.00 88.06 312 GLY A CA 1
ATOM 2412 C C . GLY A 1 312 ? 0.546 3.677 9.369 1.00 88.06 312 GLY A C 1
ATOM 2413 O O . GLY A 1 312 ? 0.004 4.669 9.861 1.00 88.06 312 GLY A O 1
ATOM 2414 N N . GLY A 1 313 ? 1.789 3.720 8.880 1.00 87.50 313 GLY A N 1
ATOM 2415 C CA . GLY A 1 313 ? 2.540 4.962 8.696 1.00 87.50 313 GLY A CA 1
ATOM 2416 C C . GLY A 1 313 ? 1.748 5.975 7.863 1.00 87.50 313 GLY A C 1
ATOM 2417 O O . GLY A 1 313 ? 1.165 5.635 6.834 1.00 87.50 313 GLY A O 1
ATOM 2418 N N . MET A 1 314 ? 1.678 7.217 8.346 1.00 89.75 314 MET A N 1
ATOM 2419 C CA . MET A 1 314 ? 1.019 8.355 7.687 1.00 89.75 314 MET A CA 1
ATOM 2420 C C . MET A 1 314 ? -0.443 8.135 7.267 1.00 89.75 314 MET A C 1
ATOM 2422 O O . MET A 1 314 ? -0.952 8.882 6.426 1.00 89.75 314 MET A O 1
ATOM 2426 N N . ILE A 1 315 ? -1.151 7.141 7.815 1.00 91.38 315 ILE A N 1
ATOM 2427 C CA . ILE A 1 315 ? -2.451 6.732 7.269 1.00 91.38 315 ILE A CA 1
ATOM 2428 C C . ILE A 1 315 ? -3.482 7.867 7.303 1.00 91.38 315 ILE A C 1
ATOM 2430 O O . ILE A 1 315 ? -4.134 8.163 6.300 1.00 91.38 315 ILE A O 1
ATOM 2434 N N . ARG A 1 316 ? -3.534 8.584 8.430 1.00 91.31 316 ARG A N 1
ATOM 2435 C CA . ARG A 1 316 ? -4.411 9.735 8.655 1.00 91.31 316 ARG A CA 1
ATOM 2436 C C . ARG A 1 316 ? -4.154 10.840 7.638 1.00 91.31 316 ARG A C 1
ATOM 2438 O O . ARG A 1 316 ? -5.082 11.328 6.995 1.00 91.31 316 ARG A O 1
ATOM 2445 N N . SER A 1 317 ? -2.890 11.226 7.489 1.00 93.38 317 SER A N 1
ATOM 2446 C CA . SER A 1 317 ? -2.470 12.297 6.588 1.00 93.38 317 SER A CA 1
ATOM 2447 C C . SER A 1 317 ? -2.656 11.916 5.115 1.00 93.38 317 SER A C 1
ATOM 2449 O O . SER A 1 317 ? -3.083 12.753 4.318 1.00 93.38 317 SER A O 1
ATOM 2451 N N . THR A 1 318 ? -2.435 10.647 4.767 1.00 95.44 318 THR A N 1
ATOM 2452 C CA . THR A 1 318 ? -2.632 10.096 3.418 1.00 95.44 318 THR A CA 1
ATOM 2453 C C . THR A 1 318 ? -4.105 10.092 3.018 1.00 95.44 318 THR A C 1
ATOM 2455 O O . THR A 1 318 ? -4.464 10.637 1.973 1.00 95.44 318 THR A O 1
ATOM 2458 N N . GLN A 1 319 ? -4.980 9.565 3.878 1.00 94.00 319 GLN A N 1
ATOM 2459 C CA . GLN A 1 319 ? -6.426 9.554 3.649 1.00 94.00 319 GLN A CA 1
ATOM 2460 C C . GLN A 1 319 ? -6.981 10.983 3.520 1.00 94.00 319 GLN A C 1
ATOM 2462 O O . GLN A 1 319 ? -7.725 11.287 2.585 1.00 94.00 319 GLN A O 1
ATOM 2467 N N . ALA A 1 320 ? -6.558 11.896 4.404 1.00 93.56 320 ALA A N 1
ATOM 2468 C CA . ALA A 1 320 ? -6.969 13.297 4.358 1.00 93.56 320 ALA A CA 1
ATOM 2469 C C . ALA A 1 320 ? -6.495 14.024 3.086 1.00 93.56 320 ALA A C 1
ATOM 2471 O O . ALA A 1 320 ? -7.223 14.867 2.560 1.00 93.56 320 ALA A O 1
ATOM 2472 N N . ALA A 1 321 ? -5.296 13.714 2.580 1.00 96.56 321 ALA A N 1
ATOM 2473 C CA . ALA A 1 321 ? -4.779 14.291 1.341 1.00 96.56 321 ALA A CA 1
ATOM 2474 C C . ALA A 1 321 ? -5.589 13.840 0.118 1.00 96.56 321 ALA A C 1
ATOM 2476 O O . ALA A 1 321 ? -6.029 14.684 -0.664 1.00 96.56 321 ALA A O 1
ATOM 2477 N N . VAL A 1 322 ? -5.847 12.533 -0.015 1.00 97.31 322 VAL A N 1
ATOM 2478 C CA . VAL A 1 322 ? -6.671 11.992 -1.109 1.00 97.31 322 VAL A CA 1
ATOM 2479 C C . VAL A 1 322 ? -8.068 12.599 -1.076 1.00 97.31 322 VAL A C 1
ATOM 2481 O O . VAL A 1 322 ? -8.543 13.114 -2.088 1.00 97.31 322 VAL A O 1
ATOM 2484 N N . ARG A 1 323 ? -8.709 12.626 0.098 1.00 94.12 323 ARG A N 1
ATOM 2485 C CA . ARG A 1 323 ? -10.037 13.225 0.236 1.00 94.12 323 ARG A CA 1
ATOM 2486 C C . ARG A 1 323 ? -10.042 14.699 -0.149 1.00 94.12 323 ARG A C 1
ATOM 2488 O O . ARG A 1 323 ? -10.940 15.130 -0.860 1.00 94.12 323 ARG A O 1
ATOM 2495 N N . GLN A 1 324 ? -9.031 15.459 0.265 1.00 96.81 324 GLN A N 1
ATOM 2496 C CA . GLN A 1 324 ? -8.920 16.864 -0.106 1.00 96.81 324 GLN A CA 1
ATOM 2497 C C . GLN A 1 324 ? -8.828 17.055 -1.628 1.00 96.81 324 GLN A C 1
ATOM 2499 O O . GLN A 1 324 ? -9.446 17.980 -2.151 1.00 96.81 324 GLN A O 1
ATOM 2504 N N . CYS A 1 325 ? -8.103 16.199 -2.351 1.00 97.50 325 CYS A N 1
ATOM 2505 C CA . CYS A 1 325 ? -8.086 16.233 -3.816 1.00 97.50 325 CYS A CA 1
ATOM 2506 C C . CYS A 1 325 ? -9.458 15.885 -4.421 1.00 97.50 325 CYS A C 1
ATOM 2508 O O . CYS A 1 325 ? -9.909 16.555 -5.353 1.00 97.50 325 CYS A O 1
ATOM 2510 N N . ASN A 1 326 ? -10.150 14.893 -3.856 1.00 96.00 326 ASN A N 1
ATOM 2511 C CA . ASN A 1 326 ? -11.480 14.486 -4.308 1.00 96.00 326 ASN A CA 1
ATOM 2512 C C . ASN A 1 326 ? -12.510 15.607 -4.082 1.00 96.00 326 ASN A C 1
ATOM 2514 O O . ASN A 1 326 ? -13.256 15.951 -5.000 1.00 96.00 326 ASN A O 1
ATOM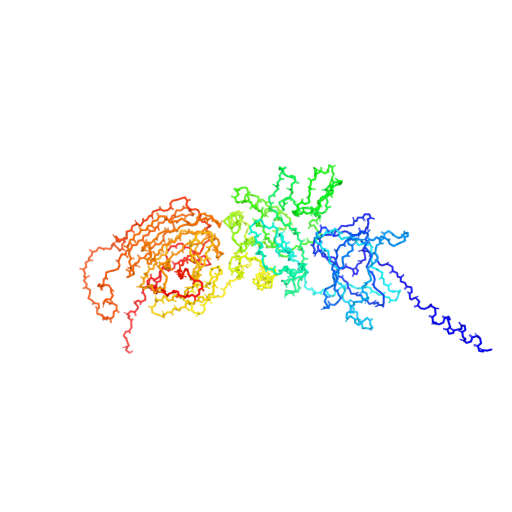 2518 N N . ASP A 1 327 ? -12.501 16.247 -2.909 1.00 96.06 327 ASP A N 1
ATOM 2519 C CA . ASP A 1 327 ? -13.349 17.400 -2.571 1.00 96.06 327 ASP A CA 1
ATOM 2520 C C . ASP A 1 327 ? -13.065 18.612 -3.484 1.00 96.06 327 ASP A C 1
ATOM 2522 O O . ASP A 1 327 ? -13.943 19.440 -3.727 1.00 96.06 327 ASP A O 1
ATOM 2526 N N . GLN A 1 328 ? -11.850 18.703 -4.040 1.00 96.44 328 GLN A N 1
ATOM 2527 C CA . GLN A 1 328 ? -11.458 19.691 -5.055 1.00 96.44 328 GLN A CA 1
ATOM 2528 C C . GLN A 1 328 ? -11.848 19.295 -6.493 1.00 96.44 328 GLN A C 1
ATOM 2530 O O . GLN A 1 328 ? -11.614 20.071 -7.421 1.00 96.44 328 GLN A O 1
ATOM 2535 N N . GLY A 1 329 ? -12.466 18.127 -6.688 1.00 95.62 329 GLY A N 1
ATOM 2536 C CA . GLY A 1 329 ? -13.072 17.686 -7.947 1.00 95.62 329 GLY A CA 1
ATOM 2537 C C . GLY A 1 329 ? -12.369 16.522 -8.651 1.00 95.62 329 GLY A C 1
ATOM 2538 O O . GLY A 1 329 ? -12.916 15.999 -9.622 1.00 95.62 329 GLY A O 1
ATOM 2539 N N . ASP A 1 330 ? -11.201 16.074 -8.184 1.00 96.62 330 ASP A N 1
ATOM 2540 C CA . ASP A 1 330 ? -10.480 14.960 -8.809 1.00 96.62 330 ASP A CA 1
ATOM 2541 C C . ASP A 1 330 ? -10.941 13.610 -8.254 1.00 96.62 330 ASP A C 1
ATOM 2543 O O . ASP A 1 330 ? -10.327 13.031 -7.371 1.00 96.62 330 ASP A O 1
ATOM 2547 N N . GLN A 1 331 ? -12.034 13.080 -8.796 1.00 94.44 331 GLN A N 1
ATOM 2548 C CA . GLN A 1 331 ? -12.611 11.792 -8.383 1.00 94.44 331 GLN A CA 1
ATOM 2549 C C . GLN A 1 331 ? -11.861 10.570 -8.954 1.00 94.44 331 GLN A C 1
ATOM 2551 O O . GLN A 1 331 ? -12.392 9.458 -8.966 1.00 94.44 331 GLN A O 1
ATOM 2556 N N . GLN A 1 332 ? -10.661 10.764 -9.513 1.00 96.88 332 GLN A N 1
ATOM 2557 C CA . GLN A 1 332 ? -9.814 9.694 -10.047 1.00 96.88 332 GLN A CA 1
ATOM 2558 C C . GLN A 1 332 ? -8.586 9.431 -9.164 1.00 96.88 332 GLN A C 1
ATOM 2560 O O . GLN A 1 332 ? -7.639 8.784 -9.619 1.00 96.88 332 GLN A O 1
ATOM 2565 N N . ILE A 1 333 ? -8.609 9.895 -7.912 1.00 98.06 333 ILE A N 1
ATOM 2566 C CA . ILE A 1 333 ? -7.633 9.546 -6.879 1.00 98.06 333 ILE A CA 1
ATOM 2567 C C . ILE A 1 333 ? -8.316 8.667 -5.831 1.00 98.06 333 ILE A C 1
ATOM 2569 O O . ILE A 1 333 ? -9.332 9.029 -5.235 1.00 98.06 333 ILE A O 1
ATOM 2573 N N . PHE A 1 334 ? -7.760 7.479 -5.626 1.00 97.56 334 PHE A N 1
ATOM 2574 C CA . PHE A 1 334 ? -8.330 6.448 -4.772 1.00 97.56 334 PHE A CA 1
ATOM 2575 C C . PHE A 1 334 ? -7.363 6.135 -3.645 1.00 97.56 334 PHE A C 1
ATOM 2577 O O . PHE A 1 334 ? -6.192 5.868 -3.894 1.00 97.56 334 PHE A O 1
ATOM 2584 N N . TYR A 1 335 ? -7.865 6.147 -2.418 1.00 96.44 335 TYR A N 1
ATOM 2585 C CA . TYR A 1 335 ? -7.131 5.679 -1.254 1.00 96.44 335 TYR A CA 1
ATOM 2586 C C . TYR A 1 335 ? -7.359 4.171 -1.084 1.00 96.44 335 TYR A C 1
ATOM 2588 O O . TYR A 1 335 ? -8.491 3.702 -1.214 1.00 96.44 335 TYR A O 1
ATOM 2596 N N . ILE A 1 336 ? -6.290 3.421 -0.825 1.00 95.75 336 ILE A N 1
ATOM 2597 C CA . ILE A 1 336 ? -6.321 1.976 -0.587 1.00 95.75 336 ILE A CA 1
ATOM 2598 C C . ILE A 1 336 ? -5.674 1.712 0.766 1.00 95.75 336 ILE A C 1
ATOM 2600 O O . ILE A 1 336 ? -4.466 1.891 0.920 1.00 95.75 336 ILE A O 1
ATOM 2604 N N . ASP A 1 337 ? -6.471 1.257 1.728 1.00 93.69 337 ASP A N 1
ATOM 2605 C CA . ASP A 1 337 ? -5.944 0.767 2.997 1.00 93.69 337 ASP A CA 1
ATOM 2606 C C . ASP A 1 337 ? -5.346 -0.635 2.805 1.00 93.69 337 ASP A C 1
ATOM 2608 O O . ASP A 1 337 ? -6.033 -1.593 2.438 1.00 93.69 337 ASP A O 1
ATOM 2612 N N . THR A 1 338 ? -4.039 -0.727 3.012 1.00 92.81 338 THR A N 1
ATOM 2613 C CA . THR A 1 338 ? -3.241 -1.954 2.932 1.00 92.81 338 THR A CA 1
ATOM 2614 C C . THR A 1 338 ? -3.001 -2.582 4.302 1.00 92.81 338 THR A C 1
ATOM 2616 O O . THR A 1 338 ? -2.385 -3.648 4.399 1.00 92.81 338 THR A O 1
ATOM 2619 N N . THR A 1 339 ? -3.462 -1.949 5.382 1.00 90.56 339 THR A N 1
ATOM 2620 C CA . THR A 1 339 ? -3.305 -2.501 6.722 1.00 90.56 339 THR A CA 1
ATOM 2621 C C . THR A 1 339 ? -4.096 -3.803 6.849 1.00 90.56 339 THR A C 1
ATOM 2623 O O . THR A 1 339 ? -5.215 -3.943 6.359 1.00 90.56 339 THR A O 1
ATOM 2626 N N . GLY A 1 340 ? -3.465 -4.820 7.439 1.00 85.38 340 GLY A N 1
ATOM 2627 C CA . GLY A 1 340 ? -4.032 -6.171 7.513 1.00 85.38 340 GLY A CA 1
ATOM 2628 C C . GLY A 1 340 ? -3.932 -6.982 6.216 1.00 85.38 340 GLY A C 1
ATOM 2629 O O . GLY A 1 340 ? -4.428 -8.107 6.157 1.00 85.38 340 GLY A O 1
ATOM 2630 N N . TRP A 1 341 ? -3.281 -6.463 5.168 1.00 87.62 341 TRP A N 1
ATOM 2631 C CA . TRP A 1 341 ? -2.956 -7.274 3.990 1.00 87.62 341 TRP A CA 1
ATOM 2632 C C . TRP A 1 341 ? -1.809 -8.240 4.255 1.00 87.62 341 TRP A C 1
ATOM 2634 O O . TRP A 1 341 ? -1.755 -9.279 3.602 1.00 87.62 341 TRP A O 1
ATOM 2644 N N . LEU A 1 342 ? -0.924 -7.886 5.185 1.00 80.00 342 LEU A N 1
ATOM 2645 C CA . LEU A 1 342 ? 0.282 -8.629 5.524 1.00 80.00 342 LEU A CA 1
ATOM 2646 C C . LEU A 1 342 ? 0.175 -9.186 6.942 1.00 80.00 342 LEU A C 1
ATOM 2648 O O . LEU A 1 342 ? -0.453 -8.572 7.810 1.00 80.00 342 LEU A O 1
ATOM 2652 N N . HIS A 1 343 ? 0.762 -10.361 7.163 1.00 67.88 343 HIS A N 1
ATOM 2653 C CA . HIS A 1 343 ? 0.847 -10.934 8.498 1.00 67.88 343 HIS A CA 1
ATOM 2654 C C . HIS A 1 343 ? 2.071 -10.348 9.191 1.00 67.88 343 HIS A C 1
ATOM 2656 O O . HIS A 1 343 ? 3.200 -10.682 8.858 1.00 67.88 343 HIS A O 1
ATOM 2662 N N . TYR A 1 344 ? 1.834 -9.443 10.132 1.00 62.91 344 TYR A N 1
ATOM 2663 C CA . TYR A 1 344 ? 2.910 -8.799 10.867 1.00 62.91 344 TYR A CA 1
ATOM 2664 C C . TYR A 1 344 ? 3.379 -9.732 11.990 1.00 62.91 344 TYR A C 1
ATOM 2666 O O . TYR A 1 344 ? 2.790 -9.752 13.078 1.00 62.91 344 TYR A O 1
ATOM 2674 N N . ASP A 1 345 ? 4.454 -10.480 11.741 1.00 53.62 345 ASP A N 1
ATOM 2675 C CA . ASP A 1 345 ? 5.441 -10.665 12.799 1.00 53.62 345 ASP A CA 1
ATOM 2676 C C . ASP A 1 345 ? 6.160 -9.313 13.003 1.00 53.62 345 ASP A C 1
ATOM 2678 O O . ASP A 1 345 ? 5.714 -8.269 12.530 1.00 53.62 345 ASP A O 1
ATOM 2682 N N . ASP A 1 346 ? 7.232 -9.234 13.763 1.00 47.47 346 ASP A N 1
ATOM 2683 C CA . ASP A 1 346 ? 7.991 -7.992 13.956 1.00 47.47 346 ASP A CA 1
ATOM 2684 C C . ASP A 1 346 ? 8.628 -7.412 12.663 1.00 47.47 346 ASP A C 1
ATOM 2686 O O . ASP A 1 346 ? 9.465 -6.508 12.733 1.00 47.47 346 ASP A O 1
ATOM 2690 N N . ARG A 1 347 ? 8.235 -7.903 11.478 1.00 51.94 347 ARG A N 1
ATOM 2691 C CA . ARG A 1 347 ? 8.789 -7.589 10.164 1.00 51.94 347 ARG A CA 1
ATOM 2692 C C . ARG A 1 347 ? 7.679 -7.267 9.166 1.00 51.94 347 ARG A C 1
ATOM 2694 O O . ARG A 1 347 ? 6.548 -7.732 9.243 1.00 51.94 347 ARG A O 1
ATOM 2701 N N . VAL A 1 348 ? 8.057 -6.496 8.154 1.00 48.97 348 VAL A N 1
ATOM 2702 C CA . VAL A 1 348 ? 7.495 -6.660 6.812 1.00 48.97 348 VAL A CA 1
ATOM 2703 C C . VAL A 1 348 ? 8.497 -7.564 6.104 1.00 48.97 348 VAL A C 1
ATOM 2705 O O . VAL A 1 348 ? 9.576 -7.099 5.734 1.00 48.97 348 VAL A O 1
ATOM 2708 N N . GLU A 1 349 ? 8.237 -8.869 6.025 1.00 53.88 349 GLU A N 1
ATOM 2709 C CA . GLU A 1 349 ? 9.158 -9.767 5.329 1.00 53.88 349 GLU A CA 1
ATOM 2710 C C . GLU A 1 349 ? 9.028 -9.598 3.807 1.00 53.88 349 GLU A C 1
ATOM 2712 O O . GLU A 1 349 ? 7.934 -9.482 3.255 1.00 53.88 349 GLU A O 1
ATOM 2717 N N . ASN A 1 350 ? 10.154 -9.668 3.089 1.00 52.84 350 ASN A N 1
ATOM 2718 C CA . ASN A 1 350 ? 10.195 -9.664 1.617 1.00 52.84 350 ASN A CA 1
ATOM 2719 C C . ASN A 1 350 ? 9.376 -10.823 0.982 1.00 52.84 350 ASN A C 1
ATOM 2721 O O . ASN A 1 350 ? 9.146 -10.844 -0.224 1.00 52.84 350 ASN A O 1
ATOM 2725 N N . SER A 1 351 ? 8.914 -11.803 1.771 1.00 57.06 351 SER A N 1
ATOM 2726 C CA . SER A 1 351 ? 8.056 -12.921 1.347 1.00 57.06 351 SER A CA 1
ATOM 2727 C C . SER A 1 351 ? 6.605 -12.510 1.026 1.00 57.06 351 SER A C 1
ATOM 2729 O O . SER A 1 351 ? 5.883 -13.274 0.381 1.00 57.06 351 SER A O 1
ATOM 2731 N N . ASP A 1 352 ? 6.200 -11.285 1.373 1.00 77.56 352 ASP A N 1
ATOM 2732 C CA . ASP A 1 352 ? 4.821 -10.792 1.265 1.00 77.56 352 ASP A CA 1
ATOM 2733 C C . ASP A 1 352 ? 4.446 -10.138 -0.081 1.00 77.56 352 ASP A C 1
ATOM 2735 O O . ASP A 1 352 ? 3.280 -9.795 -0.323 1.00 77.56 352 ASP A O 1
ATOM 2739 N N . GLN A 1 353 ? 5.405 -10.006 -1.002 1.00 86.81 353 GLN A N 1
ATOM 2740 C CA . GLN A 1 353 ? 5.213 -9.372 -2.316 1.00 86.81 353 GLN A CA 1
ATOM 2741 C C . GLN A 1 353 ? 4.069 -10.008 -3.124 1.00 86.81 353 GLN A C 1
ATOM 2743 O O . GLN A 1 353 ? 3.300 -9.316 -3.797 1.00 86.81 353 GLN A O 1
ATOM 2748 N N . LEU A 1 354 ? 3.911 -11.332 -3.031 1.00 88.94 354 LEU A N 1
ATOM 2749 C CA . LEU A 1 354 ? 2.847 -12.053 -3.730 1.00 88.94 354 LEU A CA 1
ATOM 2750 C C . LEU A 1 354 ? 1.456 -11.709 -3.178 1.00 88.94 354 LEU A C 1
ATOM 2752 O O . LEU A 1 354 ? 0.499 -11.597 -3.946 1.00 88.94 354 LEU A O 1
ATOM 2756 N N . THR A 1 355 ? 1.338 -11.515 -1.865 1.00 90.00 355 THR A N 1
ATOM 2757 C CA . THR A 1 355 ? 0.074 -11.145 -1.218 1.00 90.00 355 THR A CA 1
ATOM 2758 C C . THR A 1 355 ? -0.353 -9.739 -1.627 1.00 90.00 355 THR A C 1
ATOM 2760 O O . THR A 1 355 ? -1.507 -9.545 -2.023 1.00 90.00 355 THR A O 1
ATOM 2763 N N . LEU A 1 356 ? 0.581 -8.777 -1.618 1.00 92.06 356 LEU A N 1
ATOM 2764 C CA . LEU A 1 356 ? 0.344 -7.430 -2.151 1.00 92.06 356 LEU A CA 1
ATOM 2765 C C . LEU A 1 356 ? -0.116 -7.498 -3.610 1.00 92.06 356 LEU A C 1
ATOM 2767 O O . LEU A 1 356 ? -1.110 -6.867 -3.977 1.00 92.06 356 LEU A O 1
ATOM 2771 N N . ALA A 1 357 ? 0.555 -8.315 -4.427 1.00 94.81 357 ALA A N 1
ATOM 2772 C CA . ALA A 1 357 ? 0.226 -8.448 -5.837 1.00 94.81 357 ALA A CA 1
ATOM 2773 C C . ALA A 1 357 ? -1.181 -9.015 -6.070 1.00 94.81 357 ALA A C 1
ATOM 2775 O O . ALA A 1 357 ? -1.956 -8.434 -6.830 1.00 94.81 357 ALA A O 1
ATOM 2776 N N . HIS A 1 358 ? -1.555 -10.095 -5.378 1.00 93.81 358 HIS A N 1
ATOM 2777 C CA . HIS A 1 358 ? -2.889 -10.690 -5.500 1.00 93.81 358 HIS A CA 1
ATOM 2778 C C . HIS A 1 358 ? -4.014 -9.746 -5.064 1.00 93.81 358 HIS A C 1
ATOM 2780 O O . HIS A 1 358 ? -5.091 -9.773 -5.657 1.00 93.81 358 HIS A O 1
ATOM 2786 N N . LYS A 1 359 ? -3.785 -8.911 -4.043 1.00 93.69 359 LYS A N 1
ATOM 2787 C CA . LYS A 1 359 ? -4.791 -7.951 -3.564 1.00 93.69 359 LYS A CA 1
ATOM 2788 C C . LYS A 1 359 ? -4.899 -6.719 -4.464 1.00 93.69 359 LYS A C 1
ATOM 2790 O O . LYS A 1 359 ? -6.003 -6.227 -4.688 1.00 93.69 359 LYS A O 1
ATOM 2795 N N . LEU A 1 360 ? -3.783 -6.251 -5.026 1.00 96.44 360 LEU A N 1
ATOM 2796 C CA . LEU A 1 360 ? -3.753 -5.055 -5.868 1.00 96.44 360 LEU A CA 1
ATOM 2797 C C . LEU A 1 360 ? -4.144 -5.325 -7.333 1.00 96.44 360 LEU A C 1
ATOM 2799 O O . LEU A 1 360 ? -4.770 -4.474 -7.969 1.00 96.44 360 LEU A O 1
ATOM 2803 N N . ALA A 1 361 ? -3.814 -6.496 -7.889 1.00 96.75 361 ALA A N 1
ATOM 2804 C CA . ALA A 1 361 ? -4.046 -6.796 -9.305 1.00 96.75 361 ALA A CA 1
ATOM 2805 C C . ALA A 1 361 ? -5.518 -6.632 -9.751 1.00 96.75 361 ALA A C 1
ATOM 2807 O O . ALA A 1 361 ? -5.736 -5.974 -10.772 1.00 96.75 361 ALA A O 1
ATOM 2808 N N . PRO A 1 362 ? -6.543 -7.107 -9.010 1.00 95.62 362 PRO A N 1
ATOM 2809 C CA . PRO A 1 362 ? -7.945 -6.891 -9.382 1.00 95.62 362 PRO A CA 1
ATOM 2810 C C . PRO A 1 362 ? -8.338 -5.407 -9.417 1.00 95.62 362 PRO A C 1
ATOM 2812 O O . PRO A 1 362 ? -9.102 -4.982 -10.284 1.00 95.62 362 PRO A O 1
ATOM 2815 N N . MET A 1 363 ? -7.785 -4.596 -8.509 1.00 96.56 363 MET A N 1
ATOM 2816 C CA . MET A 1 363 ? -8.033 -3.152 -8.448 1.00 96.56 363 MET A CA 1
ATOM 2817 C C . MET A 1 363 ? -7.483 -2.443 -9.686 1.00 96.56 363 MET A C 1
ATOM 2819 O O . MET A 1 363 ? -8.189 -1.667 -10.333 1.00 96.56 363 MET A O 1
ATOM 2823 N N . ILE A 1 364 ? -6.246 -2.766 -10.070 1.00 97.31 364 ILE A N 1
ATOM 2824 C CA . ILE A 1 364 ? -5.629 -2.238 -11.290 1.00 97.31 364 ILE A CA 1
ATOM 2825 C C . ILE A 1 364 ? -6.371 -2.746 -12.529 1.00 97.31 364 ILE A C 1
ATOM 2827 O O . ILE A 1 364 ? -6.635 -1.960 -13.435 1.00 97.31 364 ILE A O 1
ATOM 2831 N N . GLN A 1 365 ? -6.775 -4.018 -12.570 1.00 95.44 365 GLN A N 1
ATOM 2832 C CA . GLN A 1 365 ? -7.512 -4.590 -13.699 1.00 95.44 365 GLN A CA 1
ATOM 2833 C C . GLN A 1 365 ? -8.806 -3.819 -13.997 1.00 95.44 365 GLN A C 1
ATOM 2835 O O . GLN A 1 365 ? -9.070 -3.492 -15.157 1.00 95.44 365 GLN A O 1
ATOM 2840 N N . VAL A 1 366 ? -9.578 -3.471 -12.959 1.00 95.06 366 VAL A N 1
ATOM 2841 C CA . VAL A 1 366 ? -10.788 -2.641 -13.095 1.00 95.06 366 VAL A CA 1
ATOM 2842 C C . VAL A 1 366 ? -10.447 -1.270 -13.674 1.00 95.06 366 VAL A C 1
ATOM 2844 O O . VAL A 1 366 ? -11.138 -0.800 -14.578 1.00 95.06 366 VAL A O 1
ATOM 2847 N N . LYS A 1 367 ? -9.357 -0.640 -13.219 1.00 95.31 367 LYS A N 1
ATOM 2848 C CA . LYS A 1 367 ? -8.928 0.673 -13.723 1.00 95.31 367 LYS A CA 1
ATOM 2849 C C . LYS A 1 367 ? -8.395 0.640 -15.147 1.00 95.31 367 LYS A C 1
ATOM 2851 O O . LYS A 1 367 ? -8.651 1.568 -15.904 1.00 95.31 367 LYS A O 1
ATOM 2856 N N . LEU A 1 368 ? -7.730 -0.439 -15.541 1.00 93.62 368 LEU A N 1
ATOM 2857 C CA . LEU A 1 368 ? -7.286 -0.650 -16.915 1.00 93.62 368 LEU A CA 1
ATOM 2858 C C . LEU A 1 368 ? -8.459 -0.874 -17.879 1.00 93.62 368 LEU A C 1
ATOM 2860 O O . LEU A 1 368 ? -8.390 -0.459 -19.035 1.00 93.62 368 LEU A O 1
ATOM 2864 N N . ALA A 1 369 ? -9.518 -1.555 -17.432 1.00 91.81 369 ALA A N 1
ATOM 2865 C CA . ALA A 1 369 ? -10.694 -1.840 -18.251 1.00 91.81 369 ALA A CA 1
ATOM 2866 C C . ALA A 1 369 ? -11.668 -0.653 -18.320 1.00 91.81 369 ALA A C 1
ATOM 2868 O O . ALA A 1 369 ? -12.154 -0.310 -19.396 1.00 91.81 369 ALA A O 1
ATOM 2869 N N . THR A 1 370 ? -11.948 -0.036 -17.174 1.00 91.12 370 THR A N 1
ATOM 2870 C CA . THR A 1 370 ? -13.002 0.968 -16.982 1.00 91.12 370 THR A CA 1
ATOM 2871 C C . THR A 1 370 ? -12.586 1.976 -15.898 1.00 91.12 370 THR A C 1
ATOM 2873 O O . THR A 1 370 ? -13.074 1.899 -14.767 1.00 91.1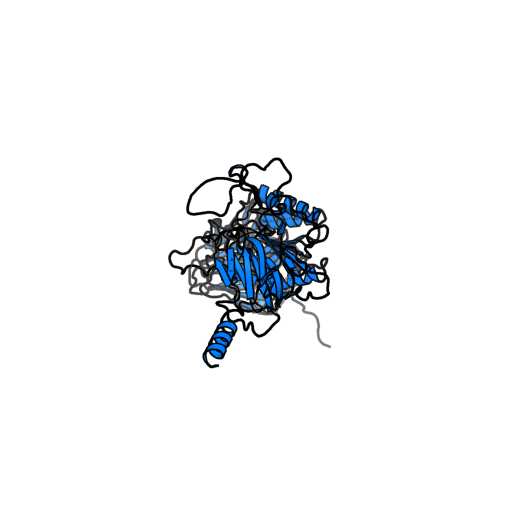2 370 THR A O 1
ATOM 2876 N N . PRO A 1 371 ? -11.700 2.941 -16.220 1.00 89.44 371 PRO A N 1
ATOM 2877 C CA . PRO A 1 371 ? -11.113 3.876 -15.250 1.00 89.44 371 PRO A CA 1
ATOM 2878 C C . PRO A 1 371 ? -12.112 4.577 -14.304 1.00 89.44 371 PRO A C 1
ATOM 2880 O O . PRO A 1 371 ? -11.840 4.633 -13.098 1.00 89.44 371 PRO A O 1
ATOM 2883 N N . PRO A 1 372 ? -13.287 5.050 -14.784 1.00 90.31 372 PRO A N 1
ATOM 2884 C CA . PRO A 1 372 ? -14.235 5.770 -13.937 1.00 90.31 372 PRO A CA 1
ATOM 2885 C C . PRO A 1 372 ? -14.933 4.917 -12.873 1.00 90.31 372 PRO A C 1
ATOM 2887 O O . PRO A 1 372 ? -15.473 5.488 -11.929 1.00 90.31 372 PRO A O 1
ATOM 2890 N N . LEU A 1 373 ? -14.964 3.583 -13.010 1.00 89.31 373 LEU A N 1
ATOM 2891 C CA . LEU A 1 373 ? -15.652 2.726 -12.038 1.00 89.31 373 LEU A CA 1
ATOM 2892 C C . LEU A 1 373 ? -14.980 2.802 -10.665 1.00 89.31 373 LEU A C 1
ATOM 2894 O O . LEU A 1 373 ? -13.761 2.944 -10.615 1.00 89.31 373 LEU A O 1
ATOM 2898 N N . PRO A 1 374 ? -15.719 2.678 -9.551 1.00 90.31 374 PRO A N 1
ATOM 2899 C CA . PRO A 1 374 ? -15.107 2.569 -8.230 1.00 90.31 374 PRO A CA 1
ATOM 2900 C C . PRO A 1 374 ? -14.167 1.357 -8.150 1.00 90.31 374 PRO A C 1
ATOM 2902 O O . PRO A 1 374 ? -14.218 0.449 -8.984 1.00 90.31 374 PRO A O 1
ATOM 2905 N N . LEU A 1 375 ? -13.279 1.357 -7.155 1.00 91.12 375 LEU A N 1
ATOM 2906 C CA . LEU A 1 375 ? -12.448 0.187 -6.887 1.00 91.12 375 LEU A CA 1
ATOM 2907 C C . LEU A 1 375 ? -13.317 -1.021 -6.508 1.00 91.12 375 LEU A C 1
ATOM 2909 O O . LEU A 1 375 ? -14.373 -0.836 -5.899 1.00 91.12 375 LEU A O 1
ATOM 2913 N N . PRO A 1 376 ? -12.892 -2.244 -6.876 1.00 88.25 376 PRO A N 1
ATOM 2914 C CA . PRO A 1 376 ? -13.595 -3.444 -6.475 1.00 88.25 376 PRO A CA 1
ATOM 2915 C C . PRO A 1 376 ? -13.556 -3.595 -4.959 1.00 88.25 376 PRO A C 1
ATOM 2917 O O . PRO A 1 376 ? -12.609 -3.215 -4.273 1.00 88.25 376 PRO A O 1
ATOM 2920 N N . GLU A 1 377 ? -14.619 -4.195 -4.470 1.00 76.44 377 GLU A N 1
ATOM 2921 C CA . GLU A 1 377 ? -14.921 -4.352 -3.067 1.00 76.44 377 GLU A CA 1
ATOM 2922 C C . GLU A 1 377 ? -14.519 -5.736 -2.555 1.00 76.44 377 GLU A C 1
ATOM 2924 O O . GLU A 1 377 ? -14.598 -6.721 -3.292 1.00 76.44 377 GLU A O 1
ATOM 2929 N N . ALA A 1 378 ? -14.117 -5.837 -1.284 1.00 75.25 378 ALA A N 1
ATOM 2930 C CA . ALA A 1 378 ? -13.835 -7.133 -0.671 1.00 75.25 378 ALA A CA 1
ATOM 2931 C C . ALA A 1 378 ? -15.134 -7.961 -0.550 1.00 75.25 378 ALA A C 1
ATOM 2933 O O . ALA A 1 378 ? -16.143 -7.440 -0.083 1.00 75.25 378 ALA A O 1
ATOM 2934 N N . PRO A 1 379 ? -15.183 -9.236 -0.953 1.00 77.00 379 PRO A N 1
ATOM 2935 C CA . PRO A 1 379 ? -16.407 -10.020 -0.798 1.00 77.00 379 PRO A CA 1
ATOM 2936 C C . PRO A 1 379 ? -16.828 -10.088 0.685 1.00 77.00 379 PRO A C 1
ATOM 2938 O O . PRO A 1 379 ? -15.948 -10.169 1.546 1.00 77.00 379 PRO A O 1
ATOM 2941 N N . PRO A 1 380 ? -18.139 -10.050 1.000 1.00 81.06 380 PRO A N 1
ATOM 2942 C CA . PRO A 1 380 ? -18.607 -10.148 2.380 1.00 81.06 380 PRO A CA 1
ATOM 2943 C C . PRO A 1 380 ? -18.191 -11.490 2.986 1.00 81.06 380 PRO A C 1
ATOM 2945 O O . PRO A 1 380 ? -18.083 -12.498 2.277 1.00 81.06 380 PRO A O 1
ATOM 2948 N N . ASN A 1 381 ? -17.968 -11.520 4.299 1.00 84.75 381 ASN A N 1
ATOM 2949 C CA . ASN A 1 381 ? -17.612 -12.751 4.990 1.00 84.75 381 ASN A CA 1
ATOM 2950 C C . ASN A 1 381 ? -18.861 -13.639 5.145 1.00 84.75 381 ASN A C 1
ATOM 2952 O O . ASN A 1 381 ? -19.754 -13.282 5.906 1.00 84.75 381 ASN A O 1
ATOM 2956 N N . PRO A 1 382 ? -18.932 -14.820 4.501 1.00 85.06 382 PRO A N 1
ATOM 2957 C CA . PRO A 1 382 ? -20.133 -15.655 4.544 1.00 85.06 382 PRO A CA 1
ATOM 2958 C C . PRO A 1 382 ? -20.428 -16.247 5.932 1.00 85.06 382 PRO A C 1
ATOM 2960 O O . PRO A 1 382 ? -21.515 -16.781 6.139 1.00 85.06 382 PRO A O 1
ATOM 2963 N N . ALA A 1 383 ? -19.473 -16.199 6.867 1.00 85.62 383 ALA A N 1
ATOM 2964 C CA . ALA A 1 383 ? -19.638 -16.694 8.232 1.00 85.62 383 ALA A CA 1
ATOM 2965 C C . ALA A 1 383 ? -20.149 -15.626 9.215 1.00 85.62 383 ALA A C 1
ATOM 2967 O O . ALA A 1 383 ? -20.416 -15.954 10.372 1.00 85.62 383 ALA A O 1
ATOM 2968 N N . LEU A 1 384 ? -20.258 -14.365 8.786 1.00 88.88 384 LEU A N 1
ATOM 2969 C CA . LEU A 1 384 ? -20.669 -13.235 9.616 1.00 88.88 384 LEU A CA 1
ATOM 2970 C C . LEU A 1 384 ? -21.864 -12.504 8.981 1.00 88.88 384 LEU A C 1
ATOM 2972 O O . LEU A 1 384 ? -22.061 -12.586 7.770 1.00 88.88 384 LEU A O 1
ATOM 2976 N N . PRO A 1 385 ? -22.699 -11.823 9.784 1.00 85.94 385 PRO A N 1
ATOM 2977 C CA . PRO A 1 385 ? -23.819 -11.056 9.257 1.00 85.94 385 PRO A CA 1
ATOM 2978 C C . PRO A 1 385 ? -23.335 -9.776 8.567 1.00 85.94 385 PRO A C 1
ATOM 2980 O O . PRO A 1 385 ? -22.317 -9.199 8.953 1.00 85.94 385 PRO A O 1
ATOM 2983 N N . ASP A 1 386 ? -24.127 -9.294 7.610 1.00 78.94 386 ASP A N 1
ATOM 2984 C CA . ASP A 1 386 ? -23.935 -8.004 6.940 1.00 78.94 386 ASP A CA 1
ATOM 2985 C C . ASP A 1 386 ? -22.499 -7.803 6.404 1.00 78.94 386 ASP A C 1
ATOM 2987 O O . ASP A 1 386 ? -21.946 -8.682 5.742 1.00 78.94 386 ASP A O 1
ATOM 2991 N N . ASP A 1 387 ? -21.905 -6.639 6.688 1.00 83.69 387 ASP A N 1
ATOM 2992 C CA . ASP A 1 387 ? -20.566 -6.231 6.258 1.00 83.69 387 ASP A CA 1
ATOM 2993 C C . ASP A 1 387 ? -19.501 -6.478 7.351 1.00 83.69 387 ASP A C 1
ATOM 2995 O O . ASP A 1 387 ? -18.429 -5.871 7.324 1.00 83.69 387 ASP A O 1
ATOM 2999 N N . TRP A 1 388 ? -19.783 -7.336 8.345 1.00 90.19 388 TRP A N 1
ATOM 3000 C CA . TRP A 1 388 ? -18.805 -7.672 9.382 1.00 90.19 388 TRP A CA 1
ATOM 3001 C C . TRP A 1 388 ? -17.660 -8.516 8.816 1.00 90.19 388 TRP A C 1
ATOM 3003 O O . TRP A 1 388 ? -17.848 -9.589 8.241 1.00 90.19 388 TRP A O 1
ATOM 3013 N N . GLU A 1 389 ? -16.443 -8.057 9.068 1.00 92.69 389 GLU A N 1
ATOM 3014 C CA . GLU A 1 389 ? -15.201 -8.746 8.754 1.00 92.69 389 GLU A CA 1
ATOM 3015 C C . GLU A 1 389 ? -14.491 -9.173 10.040 1.00 92.69 389 GLU A C 1
ATOM 3017 O O . GLU A 1 389 ? -14.879 -8.817 11.156 1.00 92.69 389 GLU A O 1
ATOM 3022 N N . THR A 1 390 ? -13.453 -9.995 9.911 1.00 93.94 390 THR A N 1
ATOM 3023 C CA . THR A 1 390 ? -12.693 -10.460 11.069 1.00 93.94 390 THR A CA 1
ATOM 3024 C C . THR A 1 390 ? -11.263 -10.798 10.698 1.00 93.94 390 THR A C 1
ATOM 3026 O O . THR A 1 390 ? -11.002 -11.336 9.623 1.00 93.94 390 THR A O 1
ATOM 3029 N N . MET A 1 391 ? -10.345 -10.523 11.617 1.00 92.44 391 MET A N 1
ATOM 3030 C CA . MET A 1 391 ? -8.941 -10.883 11.488 1.00 92.44 391 MET A CA 1
ATOM 3031 C C . MET A 1 391 ? -8.289 -11.024 12.859 1.00 92.44 391 MET A C 1
ATOM 3033 O O . MET A 1 391 ? -8.814 -10.553 13.872 1.00 92.44 391 MET A O 1
ATOM 3037 N N . ASP A 1 392 ? -7.111 -11.628 12.866 1.00 91.31 392 ASP A N 1
ATOM 3038 C CA . ASP A 1 392 ? -6.177 -11.508 13.976 1.00 91.31 392 ASP A CA 1
ATOM 3039 C C . ASP A 1 392 ? -5.300 -10.269 13.736 1.00 91.31 392 ASP A C 1
ATOM 3041 O O . ASP A 1 392 ? -4.737 -10.109 12.653 1.00 91.31 392 ASP A O 1
ATOM 3045 N N . VAL A 1 393 ? -5.218 -9.371 14.718 1.00 91.00 393 VAL A N 1
ATOM 3046 C CA . VAL A 1 393 ? -4.386 -8.159 14.651 1.00 91.00 393 VAL A CA 1
ATOM 3047 C C . VAL A 1 393 ? -3.062 -8.433 15.342 1.00 91.00 393 VAL A C 1
ATOM 3049 O O . VAL A 1 393 ? -3.079 -8.750 16.523 1.00 91.00 393 VAL A O 1
ATOM 3052 N N . GLY A 1 394 ? -1.941 -8.263 14.635 1.00 83.69 394 GLY A N 1
ATOM 3053 C CA . GLY A 1 394 ? -0.586 -8.517 15.148 1.00 83.69 394 GLY A CA 1
ATOM 3054 C C . GLY A 1 394 ? -0.262 -9.999 15.345 1.00 83.69 394 GLY A C 1
ATOM 3055 O O . GLY A 1 394 ? -1.103 -10.863 15.086 1.00 83.69 394 GLY A O 1
ATOM 3056 N N . ASN A 1 395 ? 0.954 -10.291 15.814 1.00 76.50 395 ASN A N 1
ATOM 3057 C CA . ASN A 1 395 ? 1.413 -11.666 15.999 1.00 76.50 395 ASN A CA 1
ATOM 3058 C C . ASN A 1 395 ? 0.635 -12.360 17.129 1.00 76.50 395 ASN A C 1
ATOM 3060 O O . ASN A 1 395 ? 0.646 -11.917 18.279 1.00 76.50 395 ASN A O 1
ATOM 3064 N N . GLN A 1 396 ? -0.063 -13.436 16.776 1.00 65.94 396 GLN A N 1
ATOM 3065 C CA . GLN A 1 396 ? -0.755 -14.310 17.715 1.00 65.94 396 GLN A CA 1
ATOM 3066 C C . GLN A 1 396 ? -0.020 -15.641 17.743 1.00 65.94 396 GLN A C 1
ATOM 3068 O O . GLN A 1 396 ? 0.178 -16.240 16.690 1.00 65.94 396 GLN A O 1
ATOM 3073 N N . GLY A 1 397 ? 0.296 -16.171 18.925 1.00 75.25 397 GLY A N 1
ATOM 3074 C CA . GLY A 1 397 ? 0.765 -17.559 18.998 1.00 75.25 397 GLY A CA 1
ATOM 3075 C C . GLY A 1 397 ? -0.309 -18.553 18.543 1.00 75.25 397 GLY A C 1
ATOM 3076 O O . GLY A 1 397 ? 0.006 -19.542 17.883 1.00 75.25 397 GLY A O 1
ATOM 3077 N N . LEU A 1 398 ? -1.587 -18.274 18.838 1.00 85.25 398 LEU A N 1
ATOM 3078 C CA . LEU A 1 398 ? -2.732 -19.071 18.392 1.00 85.25 398 LEU A CA 1
ATOM 3079 C C . LEU A 1 398 ? -3.746 -18.223 17.622 1.00 85.25 398 LEU A C 1
ATOM 3081 O O . LEU A 1 398 ? -4.269 -17.238 18.148 1.00 85.25 398 LEU A O 1
ATOM 3085 N N . HIS A 1 399 ? -4.101 -18.661 16.417 1.00 87.25 399 HIS A N 1
ATOM 3086 C CA . HIS A 1 399 ? -5.140 -18.009 15.626 1.00 87.25 399 HIS A CA 1
ATOM 3087 C C . HIS A 1 399 ? -6.482 -17.974 16.354 1.00 87.25 399 HIS A C 1
ATOM 3089 O O . HIS A 1 399 ? -6.931 -18.969 16.935 1.00 87.25 399 HIS A O 1
ATOM 3095 N N . GLY A 1 400 ? -7.129 -16.813 16.300 1.00 88.81 400 GLY A N 1
ATOM 3096 C CA . GLY A 1 400 ? -8.458 -16.638 16.851 1.00 88.81 400 GLY A CA 1
ATOM 3097 C C . GLY A 1 400 ? -9.543 -17.196 15.933 1.00 88.81 400 GLY A C 1
ATOM 3098 O O . GLY A 1 400 ? -9.322 -17.550 14.774 1.00 88.81 400 GLY A O 1
ATOM 3099 N N . SER A 1 401 ? -10.766 -17.247 16.447 1.00 93.38 401 SER A N 1
ATOM 3100 C CA . SER A 1 401 ? -11.948 -17.588 15.655 1.00 93.38 401 SER A CA 1
ATOM 3101 C C . SER A 1 401 ? -13.162 -16.800 16.129 1.00 93.38 401 SER A C 1
ATOM 3103 O O . SER A 1 401 ? -13.158 -16.192 17.202 1.00 93.38 401 SER A O 1
ATOM 3105 N N . VAL A 1 402 ? -14.196 -16.772 15.297 1.00 94.88 402 VAL A N 1
ATOM 3106 C CA . VAL A 1 402 ? -15.475 -16.140 15.607 1.00 94.88 402 VAL A CA 1
ATOM 3107 C C . VAL A 1 402 ? -16.600 -17.041 15.128 1.00 94.88 402 VAL A C 1
ATOM 3109 O O . VAL A 1 402 ? -16.511 -17.631 14.051 1.00 94.88 402 VAL A O 1
ATOM 3112 N N . THR A 1 403 ? -17.662 -17.120 15.917 1.00 93.69 403 THR A N 1
ATOM 3113 C CA . THR A 1 403 ? -18.948 -17.655 15.482 1.00 93.69 403 THR A CA 1
ATOM 3114 C C . THR A 1 403 ? -20.013 -16.591 15.668 1.00 93.69 403 THR A C 1
ATOM 3116 O O . THR A 1 403 ? -20.005 -15.841 16.649 1.00 93.69 403 THR A O 1
ATOM 3119 N N . PHE A 1 404 ? -20.937 -16.536 14.717 1.00 91.31 404 PHE A N 1
ATOM 3120 C CA . PHE A 1 404 ? -22.165 -15.777 14.845 1.00 91.31 404 PHE A CA 1
ATOM 3121 C C . PHE A 1 404 ? -23.331 -16.758 14.900 1.00 91.31 404 PHE A C 1
ATOM 3123 O O . PHE A 1 404 ? -23.571 -17.504 13.949 1.00 91.31 404 PHE A O 1
ATOM 3130 N N . ASP A 1 405 ? -24.043 -16.765 16.021 1.00 86.06 405 ASP A N 1
ATOM 3131 C CA . ASP A 1 405 ? -25.277 -17.530 16.137 1.00 86.06 405 ASP A CA 1
ATOM 3132 C C . ASP A 1 405 ? -26.406 -16.692 15.533 1.00 86.06 405 ASP A C 1
ATOM 3134 O O . ASP A 1 405 ? -26.574 -15.524 15.894 1.00 86.06 405 ASP A O 1
ATOM 3138 N N . ALA A 1 406 ? -27.215 -17.296 14.653 1.00 67.44 406 ALA A N 1
ATOM 3139 C CA . ALA A 1 406 ? -28.300 -16.649 13.895 1.00 67.44 406 ALA A CA 1
ATOM 3140 C C . ALA A 1 406 ? -29.379 -15.931 14.751 1.00 67.44 406 ALA A C 1
ATOM 3142 O O . ALA A 1 406 ? -30.318 -15.360 14.206 1.00 67.44 406 ALA A O 1
ATOM 3143 N N . GLY A 1 407 ? -29.241 -15.949 16.082 1.00 60.16 407 GLY A N 1
ATOM 3144 C CA . GLY A 1 407 ? -30.067 -15.265 17.073 1.00 60.16 407 GLY A CA 1
ATOM 3145 C C . GLY A 1 407 ? -29.423 -14.037 17.734 1.00 60.16 407 GLY A C 1
ATOM 3146 O O . GLY A 1 407 ? -29.865 -13.698 18.824 1.00 60.16 407 GLY A O 1
ATOM 3147 N N . SER A 1 408 ? -28.435 -13.372 17.102 1.00 77.00 408 SER A N 1
ATOM 3148 C CA . SER A 1 408 ? -27.817 -12.069 17.482 1.00 77.00 408 SER A CA 1
ATOM 3149 C C . SER A 1 408 ? -26.595 -12.064 18.417 1.00 77.00 408 SER A C 1
ATOM 3151 O O . SER A 1 408 ? -26.237 -11.011 18.951 1.00 77.00 408 SER A O 1
ATOM 3153 N N . SER A 1 409 ? -25.901 -13.197 18.591 1.00 90.69 409 SER A N 1
ATOM 3154 C CA . SER A 1 409 ? -24.709 -13.249 19.452 1.00 90.69 409 SER A CA 1
ATOM 3155 C C . SER A 1 409 ? -23.422 -13.599 18.715 1.00 90.69 409 SER A C 1
ATOM 3157 O O . SER A 1 409 ? -23.371 -14.578 17.970 1.00 90.69 409 SER A O 1
ATOM 3159 N N . PHE A 1 410 ? -22.363 -12.845 19.006 1.00 95.44 410 PHE A N 1
ATOM 3160 C CA . PHE A 1 410 ? -20.998 -13.145 18.585 1.00 95.44 410 PHE A CA 1
ATOM 3161 C C . PHE A 1 410 ? -20.257 -13.874 19.705 1.00 95.44 410 PHE A C 1
ATOM 3163 O O . PHE A 1 410 ? -20.230 -13.398 20.839 1.00 95.44 410 PHE A O 1
ATOM 3170 N N . THR A 1 411 ? -19.599 -14.986 19.387 1.00 96.56 411 THR A N 1
ATOM 3171 C CA . THR A 1 411 ? -18.611 -15.603 20.283 1.00 96.56 411 THR A CA 1
ATOM 3172 C C . THR A 1 411 ? -17.237 -15.481 19.647 1.00 96.56 411 THR A C 1
ATOM 3174 O O . THR A 1 411 ? -17.043 -15.887 18.504 1.00 96.56 411 THR A O 1
ATOM 3177 N N . LEU A 1 412 ? -16.299 -14.864 20.363 1.00 96.94 412 LEU A N 1
ATOM 3178 C CA . LEU A 1 412 ? -14.932 -14.632 19.906 1.00 96.94 412 LEU A CA 1
ATOM 3179 C C . LEU A 1 412 ? -13.968 -15.448 20.764 1.00 96.94 412 LEU A C 1
ATOM 3181 O O . LEU A 1 412 ? -14.023 -15.383 21.993 1.00 96.94 412 LEU A O 1
ATOM 3185 N N . TRP A 1 413 ? -13.047 -16.143 20.103 1.00 95.94 413 TRP A N 1
ATOM 3186 C CA . TRP A 1 413 ? -11.879 -16.777 20.705 1.00 95.94 413 TRP A CA 1
ATOM 3187 C C . TRP A 1 413 ? -10.644 -16.011 20.247 1.00 95.94 413 TRP A C 1
ATOM 3189 O O . TRP A 1 413 ? -10.413 -15.899 19.043 1.00 95.94 413 TRP A O 1
ATOM 3199 N N . GLY A 1 414 ? -9.859 -15.478 21.181 1.00 93.25 414 GLY A N 1
ATOM 3200 C CA . GLY A 1 414 ? -8.668 -14.690 20.856 1.00 93.25 414 GLY A CA 1
ATOM 3201 C C . GLY A 1 414 ? -7.501 -14.990 21.785 1.00 93.25 414 GLY A C 1
ATOM 3202 O O . GLY A 1 414 ? -7.694 -15.074 23.000 1.00 93.25 414 GLY A O 1
ATOM 3203 N N . SER A 1 415 ? -6.306 -15.147 21.209 1.00 90.81 415 SER A N 1
ATOM 3204 C CA . SER A 1 415 ? -5.043 -15.184 21.954 1.00 90.81 415 SER A CA 1
ATOM 3205 C C . SER A 1 415 ? -4.336 -13.812 21.908 1.00 90.81 415 SER A C 1
ATOM 3207 O O . SER A 1 415 ? -4.997 -12.800 21.646 1.00 90.81 415 SER A O 1
ATOM 3209 N N . GLY A 1 416 ? -3.037 -13.761 22.222 1.00 86.38 416 GLY A N 1
ATOM 3210 C CA . GLY A 1 416 ? -2.170 -12.602 21.969 1.00 86.38 416 GLY A CA 1
ATOM 3211 C C . GLY A 1 416 ? -1.656 -11.895 23.210 1.00 86.38 416 GLY A C 1
ATOM 3212 O O . GLY A 1 416 ? -2.211 -12.051 24.287 1.00 86.38 416 GLY A O 1
ATOM 3213 N N . THR A 1 417 ? -0.624 -11.064 23.062 1.00 82.88 417 THR A N 1
ATOM 3214 C CA . THR A 1 417 ? 0.065 -10.328 24.144 1.00 82.88 417 THR A CA 1
ATOM 3215 C C . THR A 1 417 ? -0.683 -9.125 24.721 1.00 82.88 417 THR A C 1
ATOM 3217 O O . THR A 1 417 ? -0.128 -8.448 25.588 1.00 82.88 417 THR A O 1
ATOM 3220 N N . SER A 1 418 ? -1.956 -8.912 24.350 1.00 77.62 418 SER A N 1
ATOM 3221 C CA . SER A 1 418 ? -2.840 -7.809 24.779 1.00 77.62 418 SER A CA 1
ATOM 3222 C C . SER A 1 418 ? -2.790 -6.547 23.906 1.00 77.62 418 SER A C 1
ATOM 3224 O O . SER A 1 418 ? -1.996 -6.401 22.989 1.00 77.62 418 SER A O 1
ATOM 3226 N N . LEU A 1 419 ? -3.654 -5.595 24.268 1.00 80.88 419 LEU A N 1
ATOM 3227 C CA . LEU A 1 419 ? -3.610 -4.163 23.954 1.00 80.88 419 LEU A CA 1
ATOM 3228 C C . LEU A 1 419 ? -2.704 -3.384 24.932 1.00 80.88 419 LEU A C 1
ATOM 3230 O O . LEU A 1 419 ? -3.129 -2.384 25.516 1.00 80.88 419 LEU A O 1
ATOM 3234 N N . ASN A 1 420 ? -1.518 -3.904 25.249 1.00 72.00 420 ASN A N 1
ATOM 3235 C CA . ASN A 1 420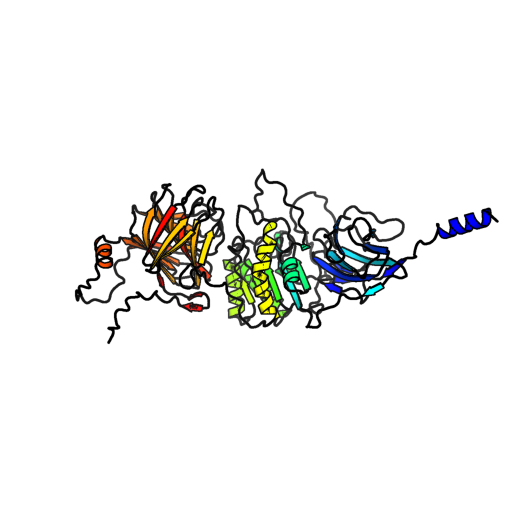 ? -0.617 -3.277 26.219 1.00 72.00 420 ASN A CA 1
ATOM 3236 C C . ASN A 1 420 ? 0.607 -2.715 25.488 1.00 72.00 420 ASN A C 1
ATOM 3238 O O . ASN A 1 420 ? 1.223 -3.404 24.691 1.00 72.00 420 ASN A O 1
ATOM 3242 N N . ASP A 1 421 ? 0.980 -1.477 25.809 1.00 85.44 421 ASP A N 1
ATOM 3243 C CA . ASP A 1 421 ? 2.124 -0.769 25.220 1.00 85.44 421 ASP A CA 1
ATOM 3244 C C . ASP A 1 421 ? 1.949 -0.372 23.735 1.00 85.44 421 ASP A C 1
ATOM 3246 O O . ASP A 1 421 ? 0.929 0.250 23.403 1.00 85.44 421 ASP A O 1
ATOM 3250 N N . ARG A 1 422 ? 2.947 -0.616 22.872 1.00 89.56 422 ARG A N 1
ATOM 3251 C CA . ARG A 1 422 ? 3.068 -0.036 21.516 1.00 89.56 422 ARG A CA 1
ATOM 3252 C C . ARG A 1 422 ? 2.507 -0.915 20.403 1.00 89.56 422 ARG A C 1
ATOM 3254 O O . ARG A 1 422 ? 2.207 -0.399 19.332 1.00 89.56 422 ARG A O 1
ATOM 3261 N N . THR A 1 423 ? 2.390 -2.211 20.649 1.00 88.12 423 THR A N 1
ATOM 3262 C CA . THR A 1 423 ? 1.928 -3.210 19.687 1.00 88.12 423 THR A CA 1
ATOM 3263 C C . THR A 1 423 ? 0.728 -3.942 20.265 1.00 88.12 423 THR A C 1
ATOM 3265 O O . THR A 1 423 ? 0.621 -4.118 21.477 1.00 88.12 423 THR A O 1
ATOM 3268 N N . ASP A 1 424 ? -0.199 -4.331 19.401 1.00 90.50 424 ASP A N 1
ATOM 3269 C CA . ASP A 1 424 ? -1.407 -5.030 19.800 1.00 90.50 424 ASP A CA 1
ATOM 3270 C C . ASP A 1 424 ? -1.426 -6.450 19.250 1.00 90.50 424 ASP A C 1
ATOM 3272 O O . ASP A 1 424 ? -1.065 -6.676 18.094 1.00 90.50 424 ASP A O 1
ATOM 3276 N N . ALA A 1 425 ? -1.925 -7.377 20.067 1.00 90.44 425 ALA A N 1
ATOM 3277 C CA . ALA A 1 425 ? -2.168 -8.754 19.672 1.00 90.44 425 ALA A CA 1
ATOM 3278 C C . ALA A 1 425 ? -3.521 -9.265 20.206 1.00 90.44 425 ALA A C 1
ATOM 3280 O O . ALA A 1 425 ? -3.687 -9.443 21.421 1.00 90.44 425 ALA A O 1
ATOM 3281 N N . PHE A 1 426 ? -4.505 -9.429 19.310 1.00 93.62 426 PHE A N 1
ATOM 3282 C CA . PHE A 1 426 ? -5.882 -9.807 19.656 1.00 93.62 426 PHE A CA 1
ATOM 3283 C C . PHE A 1 426 ? -6.723 -10.269 18.447 1.00 93.62 426 PHE A C 1
ATOM 3285 O O . PHE A 1 426 ? -6.384 -10.014 17.291 1.00 93.62 426 PHE A O 1
ATOM 3292 N N . ARG A 1 427 ? -7.886 -10.881 18.718 1.00 95.50 427 ARG A N 1
ATOM 3293 C CA . ARG A 1 427 ? -8.923 -11.176 17.712 1.00 95.50 427 ARG A CA 1
ATOM 3294 C C . ARG A 1 427 ? -9.845 -9.978 17.514 1.00 95.50 427 ARG A C 1
ATOM 3296 O O . ARG A 1 427 ? -10.437 -9.524 18.494 1.00 95.50 427 ARG A O 1
ATOM 3303 N N . PHE A 1 428 ? -10.037 -9.527 16.272 1.00 96.50 428 PHE A N 1
ATOM 3304 C CA . PHE A 1 428 ? -10.917 -8.405 15.928 1.00 96.50 428 PHE A CA 1
ATOM 3305 C C . PHE A 1 428 ? -12.054 -8.832 14.991 1.00 96.50 428 PHE A C 1
ATOM 3307 O O . PHE A 1 428 ? -11.849 -9.582 14.034 1.00 96.50 428 PHE A O 1
ATOM 3314 N N . VAL A 1 429 ? -13.261 -8.345 15.265 1.00 96.81 429 VAL A N 1
ATOM 3315 C CA . VAL A 1 429 ? -14.443 -8.458 14.399 1.00 96.81 429 VAL A CA 1
ATOM 3316 C C . VAL A 1 429 ? -14.945 -7.041 14.180 1.00 96.81 429 VAL A C 1
ATOM 3318 O O . VAL A 1 429 ? -15.203 -6.357 15.166 1.00 96.81 429 VAL A O 1
ATOM 3321 N N . TYR A 1 430 ? -15.021 -6.568 12.938 1.00 95.56 430 TYR A N 1
ATOM 3322 C CA . TYR A 1 430 ? -15.120 -5.133 12.657 1.00 95.56 430 TYR A CA 1
ATOM 3323 C C . TYR A 1 430 ? -15.938 -4.783 11.411 1.00 95.56 430 TYR A C 1
ATOM 3325 O O . TYR A 1 430 ? -16.162 -5.620 10.542 1.00 95.56 430 TYR A O 1
ATOM 3333 N N . GLN A 1 431 ? -16.327 -3.509 11.326 1.00 93.19 431 GLN A N 1
ATOM 3334 C CA . GLN A 1 431 ? -16.774 -2.825 10.110 1.00 93.19 431 GLN A CA 1
ATOM 3335 C C . GLN A 1 431 ? -16.014 -1.499 9.939 1.00 93.19 431 GLN A C 1
ATOM 3337 O O . GLN A 1 431 ? -15.417 -0.989 10.890 1.00 93.19 431 GLN A O 1
ATOM 3342 N N . THR A 1 432 ? -16.033 -0.918 8.739 1.00 91.56 432 THR A N 1
ATOM 3343 C CA . THR A 1 432 ? -15.434 0.400 8.459 1.00 91.56 432 THR A CA 1
ATOM 3344 C C . THR A 1 432 ? -16.389 1.530 8.836 1.00 91.56 432 THR A C 1
ATOM 3346 O O . THR A 1 432 ? -17.480 1.584 8.287 1.00 91.56 432 THR A O 1
ATOM 3349 N N . LEU A 1 433 ? -16.011 2.468 9.702 1.00 92.44 433 LEU A N 1
ATOM 3350 C CA . LEU A 1 433 ? -16.805 3.651 10.054 1.00 92.44 433 LEU A CA 1
ATOM 3351 C C . LEU A 1 433 ? -16.168 4.930 9.498 1.00 92.44 433 LEU A C 1
ATOM 3353 O O . LEU A 1 433 ? -15.053 5.284 9.874 1.00 92.44 433 LEU A O 1
ATOM 3357 N N . SER A 1 434 ? -16.939 5.676 8.712 1.00 90.19 434 SER A N 1
ATOM 3358 C CA . SER A 1 434 ? -16.630 7.038 8.280 1.00 90.19 434 SER A CA 1
ATOM 3359 C C . SER A 1 434 ? -17.433 8.064 9.080 1.00 90.19 434 SER A C 1
ATOM 3361 O O . SER A 1 434 ? -18.666 8.003 9.158 1.00 90.19 434 SER A O 1
ATOM 3363 N N . GLY A 1 435 ? -16.736 9.064 9.623 1.00 87.56 435 GLY A N 1
ATOM 3364 C CA . GLY A 1 435 ? -17.346 10.168 10.367 1.00 87.56 435 GLY A CA 1
ATOM 3365 C C . GLY A 1 435 ? -17.853 9.768 11.757 1.00 87.56 435 GLY A C 1
ATOM 3366 O O . GLY A 1 435 ? -17.301 8.882 12.406 1.00 87.56 435 GLY A O 1
ATOM 3367 N N . LYS A 1 436 ? -18.886 10.467 12.246 1.00 91.50 436 LYS A N 1
ATOM 3368 C CA . LYS A 1 436 ? -19.471 10.228 13.578 1.00 91.50 436 LYS A CA 1
ATOM 3369 C C . LYS A 1 436 ? -20.170 8.880 13.628 1.00 91.50 436 LYS A C 1
ATOM 3371 O O . LYS A 1 436 ? -20.827 8.539 12.661 1.00 91.50 436 LYS A O 1
ATOM 3376 N N . GLY A 1 437 ? -20.135 8.178 14.749 1.00 92.44 437 GLY A N 1
ATOM 3377 C CA . GLY A 1 437 ? -20.837 6.903 14.879 1.00 92.44 437 GLY A CA 1
ATOM 3378 C C . GLY A 1 437 ? -20.743 6.327 16.280 1.00 92.44 437 GLY A C 1
ATOM 3379 O O . GLY A 1 437 ? -19.949 6.783 17.100 1.00 92.44 437 GLY A O 1
ATOM 3380 N N . VAL A 1 438 ? -21.566 5.325 16.551 1.00 94.56 438 VAL A N 1
ATOM 3381 C CA . VAL A 1 438 ? -21.692 4.670 17.851 1.00 94.56 438 VAL A CA 1
ATOM 3382 C C . VAL A 1 438 ? -21.614 3.165 17.656 1.00 94.56 438 VAL A C 1
ATOM 3384 O O . VAL A 1 438 ? -22.280 2.626 16.773 1.00 94.56 438 VAL A O 1
ATOM 3387 N N . ILE A 1 439 ? -20.851 2.490 18.513 1.00 95.81 439 ILE A N 1
ATOM 3388 C CA . ILE A 1 439 ? -20.959 1.046 18.729 1.00 95.81 439 ILE A CA 1
ATOM 3389 C C . ILE A 1 439 ? -21.439 0.776 20.146 1.00 95.81 439 ILE A C 1
ATOM 3391 O O . ILE A 1 439 ? -20.938 1.354 21.112 1.00 95.81 439 ILE A O 1
ATOM 3395 N N . GLU A 1 440 ? -22.402 -0.128 20.254 1.00 95.75 440 GLU A N 1
ATOM 3396 C CA . GLU A 1 440 ? -22.896 -0.684 21.505 1.00 95.75 440 GLU A CA 1
ATOM 3397 C C . GLU A 1 440 ? -22.770 -2.203 21.459 1.00 95.75 440 GLU A C 1
ATOM 3399 O O . GLU A 1 440 ? -22.993 -2.814 20.414 1.00 95.75 440 GLU A O 1
ATOM 3404 N N . ALA A 1 441 ? -22.433 -2.811 22.593 1.00 96.00 441 ALA A N 1
ATOM 3405 C CA . ALA A 1 441 ? -22.501 -4.255 22.768 1.00 96.00 441 ALA A CA 1
ATOM 3406 C C . ALA A 1 441 ? -22.691 -4.605 24.244 1.00 96.00 441 ALA A C 1
ATOM 3408 O O . ALA A 1 441 ? -22.199 -3.909 25.136 1.00 96.00 441 ALA A O 1
ATOM 3409 N N . THR A 1 442 ? -23.356 -5.720 24.504 1.00 96.69 442 THR A N 1
ATOM 3410 C CA . THR A 1 442 ? -23.376 -6.375 25.808 1.00 96.69 442 THR A CA 1
ATOM 3411 C C . THR A 1 442 ? -22.235 -7.383 25.868 1.00 96.69 442 THR A C 1
ATOM 3413 O O . THR A 1 442 ? -22.204 -8.331 25.090 1.00 96.69 442 THR A O 1
ATOM 3416 N N . VAL A 1 443 ? -21.294 -7.211 26.800 1.00 97.12 443 VAL A N 1
ATOM 3417 C CA . VAL A 1 443 ? -20.322 -8.257 27.149 1.00 97.12 443 VAL A CA 1
ATOM 3418 C C . VAL A 1 443 ? -21.032 -9.227 28.088 1.00 97.12 443 VAL A C 1
ATOM 3420 O O . VAL A 1 443 ? -21.087 -8.980 29.291 1.00 97.12 443 VAL A O 1
ATOM 3423 N N . GLN A 1 444 ? -21.600 -10.302 27.542 1.00 95.75 444 GLN A N 1
ATOM 3424 C CA . GLN A 1 444 ? -22.405 -11.272 28.293 1.00 95.75 444 GLN A CA 1
ATOM 3425 C C . GLN A 1 444 ? -21.529 -12.128 29.212 1.00 95.75 444 GLN A C 1
ATOM 3427 O O . GLN A 1 444 ? -21.833 -12.338 30.383 1.00 95.75 444 GLN A O 1
ATOM 3432 N N . SER A 1 445 ? -20.409 -12.618 28.684 1.00 95.31 445 SER A N 1
ATOM 3433 C CA . SER A 1 445 ? -19.458 -13.439 29.433 1.00 95.31 445 SER A CA 1
ATOM 3434 C C . SER A 1 445 ? -18.050 -13.271 28.888 1.00 95.31 445 SER A C 1
ATOM 3436 O O . SER A 1 445 ? -17.875 -13.094 27.684 1.00 95.31 445 SER A O 1
ATOM 3438 N N . HIS A 1 446 ? -17.053 -13.408 29.759 1.00 95.62 446 HIS A N 1
ATOM 3439 C CA . HIS A 1 446 ? -15.641 -13.405 29.395 1.00 95.62 446 HIS A CA 1
ATOM 3440 C C . HIS A 1 446 ? -14.917 -14.490 30.202 1.00 95.62 446 HIS A C 1
ATOM 3442 O O . HIS A 1 446 ? -14.655 -14.323 31.391 1.00 95.62 446 HIS A O 1
ATOM 3448 N N . ALA A 1 447 ? -14.662 -15.632 29.565 1.00 92.44 447 ALA A N 1
ATOM 3449 C CA . ALA A 1 447 ? -13.934 -16.753 30.140 1.00 92.44 447 ALA A CA 1
ATOM 3450 C C . ALA A 1 447 ? -12.437 -16.586 29.855 1.00 92.44 447 ALA A C 1
ATOM 3452 O O . ALA A 1 447 ? -12.015 -16.538 28.698 1.00 92.44 447 ALA A O 1
ATOM 3453 N N . THR A 1 448 ? -11.643 -16.483 30.920 1.00 86.62 448 THR A N 1
ATOM 3454 C CA . THR A 1 448 ? -10.235 -16.072 30.857 1.00 86.62 448 THR A CA 1
ATOM 3455 C C . THR A 1 448 ? -9.333 -17.030 31.620 1.00 86.62 448 THR A C 1
ATOM 3457 O O . THR A 1 448 ? -9.702 -17.478 32.706 1.00 86.62 448 THR A O 1
ATOM 3460 N N . PHE A 1 449 ? -8.114 -17.243 31.125 1.00 82.44 449 PHE A N 1
ATOM 3461 C CA . PHE A 1 449 ? -7.051 -17.931 31.872 1.00 82.44 449 PHE A CA 1
ATOM 3462 C C . PHE A 1 449 ? -6.123 -16.966 32.623 1.00 82.44 449 PHE A C 1
ATOM 3464 O O . PHE A 1 449 ? -5.622 -17.308 33.692 1.00 82.44 449 PHE A O 1
ATOM 3471 N N . ALA A 1 450 ? -5.927 -15.751 32.099 1.00 87.38 450 ALA A N 1
ATOM 3472 C CA . ALA A 1 450 ? -5.075 -14.722 32.689 1.00 87.38 450 ALA A CA 1
ATOM 3473 C C . ALA A 1 450 ? -5.899 -13.529 33.189 1.00 87.38 450 ALA A C 1
ATOM 3475 O O . ALA A 1 450 ? -6.876 -13.126 32.555 1.00 87.38 450 ALA A O 1
ATOM 3476 N N . SER A 1 451 ? -5.480 -12.914 34.301 1.00 90.38 451 SER A N 1
ATOM 3477 C CA . SER A 1 451 ? -6.181 -11.753 34.869 1.00 90.38 451 SER A CA 1
ATOM 3478 C C . SER A 1 451 ? -6.150 -10.531 33.953 1.00 90.38 451 SER A C 1
ATOM 3480 O O . SER A 1 451 ? -7.058 -9.704 33.983 1.00 90.38 451 SER A O 1
ATOM 3482 N N . CYS A 1 452 ? -5.116 -10.421 33.124 1.00 90.06 452 CYS A N 1
ATOM 3483 C CA . CYS A 1 452 ? -4.949 -9.319 32.194 1.00 90.06 452 CYS A CA 1
ATOM 3484 C C . CYS A 1 452 ? -5.808 -9.459 30.928 1.00 90.06 452 CYS A C 1
ATOM 3486 O O . CYS A 1 452 ? -5.953 -8.445 30.245 1.00 90.06 452 CYS A O 1
ATOM 3488 N N . ALA A 1 453 ? -6.401 -10.629 30.633 1.00 94.81 453 ALA A N 1
ATOM 3489 C CA . ALA A 1 453 ? -7.240 -10.871 29.450 1.00 94.81 453 ALA A CA 1
ATOM 3490 C C . ALA A 1 453 ? -8.336 -9.808 29.282 1.00 94.81 453 ALA A C 1
ATOM 3492 O O . ALA A 1 453 ? -8.914 -9.346 30.268 1.00 94.81 453 ALA A O 1
ATOM 3493 N N . LYS A 1 454 ? -8.656 -9.417 28.043 1.00 95.56 454 LYS A N 1
ATOM 3494 C CA . LYS A 1 454 ? -9.577 -8.298 27.758 1.00 95.56 454 LYS A CA 1
ATOM 3495 C C . LYS A 1 454 ? -10.595 -8.668 26.690 1.00 95.56 454 LYS A C 1
ATOM 3497 O O . LYS A 1 454 ? -10.237 -9.283 25.690 1.00 95.56 454 LYS A O 1
ATOM 3502 N N . ALA A 1 455 ? -11.826 -8.203 26.874 1.00 97.50 455 ALA A N 1
ATOM 3503 C CA . ALA A 1 455 ? -12.886 -8.275 25.876 1.00 97.50 455 ALA A CA 1
ATOM 3504 C C . ALA A 1 455 ? -13.684 -6.969 25.858 1.00 97.50 455 ALA A C 1
ATOM 3506 O O . ALA A 1 455 ? -13.981 -6.417 26.920 1.00 97.50 455 ALA A O 1
ATOM 3507 N N . GLY A 1 456 ? -14.036 -6.460 24.680 1.00 97.88 456 GLY A N 1
ATOM 3508 C CA . GLY A 1 456 ? -14.768 -5.200 24.589 1.00 97.88 456 GLY A CA 1
ATOM 3509 C C . GLY A 1 456 ? -15.050 -4.725 23.173 1.00 97.88 456 GLY A C 1
ATOM 3510 O O . GLY A 1 456 ? -15.003 -5.499 22.220 1.00 97.88 456 GLY A O 1
ATOM 3511 N N . ILE A 1 457 ? -15.329 -3.428 23.066 1.00 98.62 457 ILE A N 1
ATOM 3512 C CA . ILE A 1 457 ? -15.566 -2.701 21.816 1.00 98.62 457 ILE A CA 1
ATOM 3513 C C . ILE A 1 457 ? -14.449 -1.685 21.564 1.00 98.62 457 ILE A C 1
ATOM 3515 O O . ILE A 1 457 ? -13.850 -1.143 22.499 1.00 98.62 457 ILE A O 1
ATOM 3519 N N . MET A 1 458 ? -14.160 -1.418 20.295 1.00 98.31 458 MET A N 1
ATOM 3520 C CA . MET A 1 458 ? -13.033 -0.591 19.876 1.00 98.31 458 MET A CA 1
ATOM 3521 C C . MET A 1 458 ? -13.354 0.226 18.627 1.00 98.31 458 MET A C 1
ATOM 3523 O O . MET A 1 458 ? -14.020 -0.257 17.717 1.00 98.31 458 MET A O 1
ATOM 3527 N N . LEU A 1 459 ? -12.821 1.447 18.591 1.00 98.38 459 LEU A N 1
ATOM 3528 C CA . LEU A 1 459 ? -12.653 2.278 17.404 1.00 98.38 459 LEU A CA 1
ATOM 3529 C C . LEU A 1 459 ? -11.151 2.403 17.143 1.00 98.38 459 LEU A C 1
ATOM 3531 O O . LEU A 1 459 ? -10.417 2.868 18.013 1.00 98.38 459 LEU A O 1
ATOM 3535 N N . ARG A 1 460 ? -10.686 1.972 15.977 1.00 96.56 460 ARG A N 1
ATOM 3536 C CA . ARG A 1 460 ? -9.273 1.788 15.643 1.00 96.56 460 ARG A CA 1
ATOM 3537 C C . ARG A 1 460 ? -8.970 2.414 14.292 1.00 96.56 460 ARG A C 1
ATOM 3539 O O . ARG A 1 460 ? -9.668 2.134 13.330 1.00 96.56 460 ARG A O 1
ATOM 3546 N N . GLU A 1 461 ? -7.936 3.242 14.222 1.00 95.62 461 GLU A N 1
ATOM 3547 C CA . GLU A 1 461 ? -7.569 3.983 13.010 1.00 95.62 461 GLU A CA 1
ATOM 3548 C C . GLU A 1 461 ? -7.238 3.071 11.822 1.00 95.62 461 GLU A C 1
ATOM 3550 O O . GLU A 1 461 ? -7.651 3.364 10.708 1.00 95.62 461 GLU A O 1
ATOM 3555 N N . HIS A 1 462 ? -6.539 1.960 12.062 1.00 94.81 462 HIS A N 1
ATOM 3556 C CA . HIS A 1 462 ? -6.120 1.017 11.031 1.00 94.81 462 HIS A CA 1
ATOM 3557 C C . HIS A 1 462 ? -5.926 -0.411 11.564 1.00 94.81 462 HIS A C 1
ATOM 3559 O O . HIS A 1 462 ? -5.829 -0.642 12.769 1.00 94.81 462 HIS A O 1
ATOM 3565 N N . LEU A 1 463 ? -5.840 -1.402 10.678 1.00 93.94 463 LEU A N 1
ATOM 3566 C CA . LEU A 1 463 ? -5.812 -2.822 11.061 1.00 93.94 463 LEU A CA 1
ATOM 3567 C C . LEU A 1 463 ? -4.428 -3.338 11.485 1.00 93.94 463 LEU A C 1
ATOM 3569 O O . LEU A 1 463 ? -4.313 -4.442 12.015 1.00 93.94 463 LEU A O 1
ATOM 3573 N N . ALA A 1 464 ? -3.372 -2.544 11.298 1.00 90.75 464 ALA A N 1
ATOM 3574 C CA . ALA A 1 464 ? -2.034 -2.910 11.760 1.00 90.75 464 ALA A CA 1
ATOM 3575 C C . ALA A 1 464 ? -1.900 -2.874 13.299 1.00 90.75 464 ALA A C 1
ATOM 3577 O O . ALA A 1 464 ? -2.661 -2.221 14.030 1.00 90.75 464 ALA A O 1
ATOM 3578 N N . LEU A 1 465 ? -0.884 -3.576 13.801 1.00 88.81 465 LEU A N 1
ATOM 3579 C CA . LEU A 1 465 ? -0.673 -3.821 15.231 1.00 88.81 465 LEU A CA 1
ATOM 3580 C C . LEU A 1 465 ? -0.368 -2.558 16.058 1.00 88.81 465 LEU A C 1
ATOM 3582 O O . LEU A 1 465 ? -0.622 -2.550 17.257 1.00 88.81 465 LEU A O 1
ATOM 3586 N N . GLY A 1 466 ? 0.116 -1.480 15.433 1.00 89.44 466 GLY A N 1
ATOM 3587 C CA . GLY A 1 466 ? 0.487 -0.230 16.110 1.00 89.44 466 GLY A CA 1
ATOM 3588 C C . GLY A 1 466 ? -0.628 0.815 16.221 1.00 89.44 466 GLY A C 1
ATOM 3589 O O . GLY A 1 466 ? -0.401 1.879 16.791 1.00 89.44 466 GLY A O 1
ATOM 3590 N N . SER A 1 467 ? -1.827 0.546 15.697 1.00 94.00 467 SER A N 1
ATOM 3591 C CA . SER A 1 467 ? -2.849 1.575 15.445 1.00 94.00 467 SER A CA 1
ATOM 3592 C C . SER A 1 467 ? -3.213 2.460 16.626 1.00 94.00 467 SER A C 1
ATOM 3594 O O . SER A 1 467 ? -3.425 1.966 17.734 1.00 94.00 467 SER A O 1
ATOM 3596 N N . ALA A 1 468 ? -3.429 3.753 16.361 1.00 95.31 468 ALA A N 1
ATOM 3597 C CA . ALA A 1 468 ? -4.196 4.605 17.263 1.00 95.31 468 ALA A CA 1
ATOM 3598 C C . ALA A 1 468 ? -5.611 4.025 17.451 1.00 95.31 468 ALA A C 1
ATOM 3600 O O . ALA A 1 468 ? -6.194 3.472 16.512 1.00 95.31 468 ALA A O 1
ATOM 3601 N N . TYR A 1 469 ? -6.157 4.103 18.664 1.00 97.50 469 TYR A N 1
ATOM 3602 C CA . TYR A 1 469 ? -7.481 3.561 18.975 1.00 97.50 469 TYR A CA 1
ATOM 3603 C C . TYR A 1 469 ? -8.098 4.174 20.239 1.00 97.50 469 TYR A C 1
ATOM 3605 O O . TYR A 1 469 ? -7.398 4.704 21.106 1.00 97.50 469 TYR A O 1
ATOM 3613 N N . VAL A 1 470 ? -9.412 3.990 20.384 1.00 98.12 470 VAL A N 1
ATOM 3614 C CA . VAL A 1 470 ? -10.165 4.027 21.648 1.00 98.12 470 VAL A CA 1
ATOM 3615 C C . VAL A 1 470 ? -10.786 2.663 21.875 1.00 98.12 470 VAL A C 1
ATOM 3617 O O . VAL A 1 470 ? -11.388 2.096 20.969 1.00 98.12 470 VAL A O 1
ATOM 3620 N N . SER A 1 471 ? -10.690 2.144 23.091 1.00 98.00 471 SER A N 1
ATOM 3621 C CA . SER A 1 471 ? -11.394 0.925 23.478 1.00 98.00 471 SER A CA 1
ATOM 3622 C C . SER A 1 471 ? -12.023 1.065 24.853 1.00 98.00 471 SER A C 1
ATOM 3624 O O . SER A 1 471 ? -11.484 1.733 25.741 1.00 98.00 471 SER A O 1
ATOM 3626 N N . THR A 1 472 ? -13.151 0.389 25.036 1.00 98.12 472 THR A N 1
ATOM 3627 C CA . THR A 1 472 ? -13.726 0.118 26.349 1.00 98.12 472 THR A CA 1
ATOM 3628 C C . THR A 1 472 ? -14.152 -1.337 26.413 1.00 98.12 472 THR A C 1
ATOM 3630 O O . THR A 1 472 ? -14.510 -1.941 25.402 1.00 98.12 472 THR A O 1
ATOM 3633 N N . GLY A 1 473 ? -14.057 -1.932 27.590 1.00 97.12 473 GLY A N 1
ATOM 3634 C CA . GLY A 1 473 ? -14.290 -3.354 27.757 1.00 97.12 473 GLY A CA 1
ATOM 3635 C C . GLY A 1 473 ? -14.163 -3.778 29.202 1.00 97.12 473 GLY A C 1
ATOM 3636 O O . GLY A 1 473 ? -14.090 -2.937 30.098 1.00 97.12 473 GLY A O 1
ATOM 3637 N N . ILE A 1 474 ? -14.122 -5.089 29.408 1.00 96.31 474 ILE A N 1
ATOM 3638 C CA . ILE A 1 474 ? -13.955 -5.714 30.714 1.00 96.31 474 ILE A CA 1
ATOM 3639 C C . ILE A 1 474 ? -12.724 -6.621 30.719 1.00 96.31 474 ILE A C 1
ATOM 3641 O O . ILE A 1 474 ? -12.487 -7.389 29.783 1.00 96.31 474 ILE A O 1
ATOM 3645 N N . SER A 1 475 ? -11.952 -6.552 31.801 1.00 95.56 475 SER A N 1
ATOM 3646 C CA . SER A 1 475 ? -10.911 -7.522 32.148 1.00 95.56 475 SER A CA 1
ATOM 3647 C C . SER A 1 475 ? -11.041 -7.956 33.610 1.00 95.56 475 SER A C 1
ATOM 3649 O O . SER A 1 475 ? -11.563 -7.190 34.423 1.00 95.56 475 SER A O 1
ATOM 3651 N N . PRO A 1 476 ? -10.554 -9.150 33.990 1.00 94.75 476 PRO A N 1
ATOM 3652 C CA . PRO A 1 476 ? -10.507 -9.538 35.399 1.00 94.75 476 PRO A CA 1
ATOM 3653 C C . PRO A 1 476 ? -9.663 -8.590 36.274 1.00 94.75 476 PRO A C 1
ATOM 3655 O O . PRO A 1 476 ? -10.007 -8.357 37.428 1.00 94.75 476 PRO A O 1
ATOM 3658 N N . GLU A 1 477 ? -8.567 -8.038 35.742 1.00 93.56 477 GLU A N 1
ATOM 3659 C CA . GLU A 1 477 ? -7.647 -7.149 36.471 1.00 93.56 477 GLU A CA 1
ATOM 3660 C C . GLU A 1 477 ? -8.187 -5.723 36.664 1.00 93.56 477 GLU A C 1
ATOM 3662 O O . GLU A 1 477 ? -8.033 -5.141 37.740 1.00 93.56 477 GLU A O 1
ATOM 3667 N N . ASP A 1 478 ? -8.798 -5.132 35.633 1.00 94.38 478 ASP A N 1
ATOM 3668 C CA . ASP A 1 478 ? -9.225 -3.727 35.669 1.00 94.38 478 ASP A CA 1
ATOM 3669 C C . ASP A 1 478 ? -10.730 -3.551 35.882 1.00 94.38 478 ASP A C 1
ATOM 3671 O O . ASP A 1 478 ? -11.167 -2.436 36.168 1.00 94.38 478 ASP A O 1
ATOM 3675 N N . GLY A 1 479 ? -11.520 -4.620 35.756 1.00 96.00 479 GLY A N 1
ATOM 3676 C CA . GLY A 1 479 ? -12.966 -4.523 35.602 1.00 96.00 479 GLY A CA 1
ATOM 3677 C C . GLY A 1 479 ? -13.318 -3.806 34.299 1.00 96.00 479 GLY A C 1
ATOM 3678 O O . GLY A 1 479 ? -12.704 -4.073 33.265 1.00 96.00 479 GLY A O 1
ATOM 3679 N N . LEU A 1 480 ? -14.283 -2.884 34.340 1.00 97.38 480 LEU A N 1
ATOM 3680 C CA . LEU A 1 480 ? -14.547 -1.971 33.227 1.00 97.38 480 LEU A CA 1
ATOM 3681 C C . LEU A 1 480 ? -13.339 -1.062 33.022 1.00 97.38 480 LEU A C 1
ATOM 3683 O O . LEU A 1 480 ? -12.873 -0.443 33.975 1.00 97.38 480 LEU A O 1
ATOM 3687 N N . PHE A 1 481 ? -12.871 -0.916 31.787 1.00 97.19 481 PHE A N 1
ATOM 3688 C CA . PHE A 1 481 ? -11.750 -0.039 31.459 1.00 97.19 481 PHE A CA 1
ATOM 3689 C C . PHE A 1 481 ? -12.028 0.832 30.238 1.00 97.19 481 PHE A C 1
ATOM 3691 O O . PHE A 1 481 ? -12.856 0.505 29.389 1.00 97.19 481 PHE A O 1
ATOM 3698 N N . VAL A 1 482 ? -11.270 1.922 30.126 1.00 98.12 482 VAL A N 1
ATOM 3699 C CA . VAL A 1 482 ? -11.137 2.726 28.909 1.00 98.12 482 VAL A CA 1
ATOM 3700 C C . VAL A 1 482 ? -9.655 2.907 28.612 1.00 98.12 482 VAL A C 1
ATOM 3702 O O . VAL A 1 482 ? -8.899 3.367 29.473 1.00 98.12 482 VAL A O 1
ATOM 3705 N N . ARG A 1 483 ? -9.235 2.529 27.404 1.00 96.94 483 ARG A N 1
ATOM 3706 C CA . ARG A 1 483 ? -7.845 2.606 26.938 1.00 96.94 483 ARG A CA 1
ATOM 3707 C C . ARG A 1 483 ? -7.755 3.334 25.607 1.00 96.94 483 ARG A C 1
ATOM 3709 O O . ARG A 1 483 ? -8.644 3.195 24.769 1.00 96.94 483 ARG A O 1
ATOM 3716 N N . THR A 1 484 ? -6.662 4.061 25.411 1.00 97.62 484 THR A N 1
ATOM 3717 C CA . THR A 1 484 ? -6.415 4.828 24.187 1.00 97.62 484 THR A CA 1
ATOM 3718 C C . THR A 1 484 ? -4.975 4.705 23.720 1.00 97.62 484 THR A C 1
ATOM 3720 O O . THR A 1 484 ? -4.061 4.709 24.549 1.00 97.62 484 THR A O 1
ATOM 3723 N N . ARG A 1 485 ? -4.770 4.745 22.407 1.00 95.81 485 ARG A N 1
ATOM 3724 C CA . ARG A 1 485 ? -3.488 5.072 21.778 1.00 95.81 485 ARG A CA 1
ATOM 3725 C C . ARG A 1 485 ? -3.713 6.248 20.834 1.00 95.81 485 ARG A C 1
ATOM 3727 O O . ARG A 1 485 ? -4.628 6.198 20.022 1.00 95.81 485 ARG A O 1
ATOM 3734 N N . ASP A 1 486 ? -2.922 7.307 20.978 1.00 93.31 486 ASP A N 1
ATOM 3735 C CA . ASP A 1 486 ? -3.113 8.586 20.278 1.00 93.31 486 ASP A CA 1
ATOM 3736 C C . ASP A 1 486 ? -2.402 8.703 18.933 1.00 93.31 486 ASP A C 1
ATOM 3738 O O . ASP A 1 486 ? -2.768 9.544 18.108 1.00 93.31 486 ASP A O 1
ATOM 3742 N N . TYR A 1 487 ? -1.428 7.834 18.693 1.00 91.31 487 TYR A N 1
ATOM 3743 C CA . TYR A 1 487 ? -0.675 7.802 17.454 1.00 91.31 487 TYR A CA 1
ATOM 3744 C C . TYR A 1 487 ? -0.120 6.404 17.175 1.00 91.31 487 TYR A C 1
ATOM 3746 O O . TYR A 1 487 ? 0.012 5.596 18.099 1.00 91.31 487 TYR A O 1
ATOM 3754 N N . ASN A 1 488 ? 0.209 6.117 15.914 1.00 90.12 488 ASN A N 1
ATOM 3755 C CA . ASN A 1 488 ? 0.753 4.823 15.518 1.00 90.12 488 ASN A CA 1
ATOM 3756 C C . ASN A 1 488 ? 2.006 4.480 16.348 1.00 90.12 488 ASN A C 1
ATOM 3758 O O . ASN A 1 488 ? 2.912 5.300 16.499 1.00 90.12 488 ASN A O 1
ATOM 3762 N N . PHE A 1 489 ? 2.027 3.283 16.931 1.00 89.31 489 PHE A N 1
ATOM 3763 C CA . PHE A 1 489 ? 3.061 2.771 17.833 1.00 89.31 489 PHE A CA 1
ATOM 3764 C C . PHE A 1 489 ? 3.334 3.595 19.103 1.00 89.31 489 PHE A C 1
ATOM 3766 O O . PHE A 1 489 ? 4.323 3.326 19.787 1.00 89.31 489 PHE A O 1
ATOM 3773 N N . ASN A 1 490 ? 2.488 4.559 19.483 1.00 91.81 490 ASN A N 1
ATOM 3774 C CA . ASN A 1 490 ? 2.594 5.179 20.806 1.00 91.81 490 ASN A CA 1
ATOM 3775 C C . ASN A 1 490 ? 2.215 4.194 21.920 1.00 91.81 490 ASN A C 1
ATOM 3777 O O . ASN A 1 490 ? 1.456 3.242 21.730 1.00 91.81 490 ASN A O 1
ATOM 3781 N N . THR A 1 491 ? 2.714 4.448 23.127 1.00 92.88 491 THR A N 1
ATOM 3782 C CA . THR A 1 491 ? 2.340 3.656 24.301 1.00 92.88 491 THR A CA 1
ATOM 3783 C C . THR A 1 491 ? 0.857 3.839 24.626 1.00 92.88 491 THR A C 1
ATOM 3785 O O . THR A 1 491 ? 0.368 4.960 24.795 1.00 92.88 491 THR A O 1
ATOM 3788 N N . THR A 1 492 ? 0.150 2.716 24.763 1.00 95.00 492 THR A N 1
ATOM 3789 C CA . THR A 1 492 ? -1.238 2.667 25.237 1.00 95.00 492 THR A CA 1
ATOM 3790 C C . THR A 1 492 ? -1.385 3.334 26.606 1.00 95.00 492 THR A C 1
ATOM 3792 O O . THR A 1 492 ? -0.611 3.077 27.529 1.00 95.00 492 THR A O 1
ATOM 3795 N N . ARG A 1 493 ? -2.445 4.128 26.778 1.00 95.44 493 ARG A N 1
ATOM 3796 C CA . ARG A 1 493 ? -2.815 4.769 28.046 1.00 95.44 493 ARG A CA 1
ATOM 3797 C C . ARG A 1 493 ? -4.093 4.163 28.611 1.00 95.44 493 ARG A C 1
ATOM 3799 O O . ARG A 1 493 ? -5.104 4.081 27.916 1.00 95.44 493 ARG A O 1
ATOM 3806 N N . LEU A 1 494 ? -4.068 3.793 29.891 1.00 95.62 494 LEU A N 1
ATOM 3807 C CA . LEU A 1 494 ? -5.273 3.487 30.664 1.00 95.62 494 LEU A CA 1
ATOM 3808 C C . LEU A 1 494 ? -5.882 4.803 31.163 1.00 95.62 494 LEU A C 1
ATOM 3810 O O . LEU A 1 494 ? -5.314 5.461 32.030 1.00 95.62 494 LEU A O 1
ATOM 3814 N N . VAL A 1 495 ? -7.027 5.186 30.604 1.00 96.62 495 VAL A N 1
ATOM 3815 C CA . VAL A 1 495 ? -7.704 6.455 30.913 1.00 96.62 495 VAL A CA 1
ATOM 3816 C C . VAL A 1 495 ? -8.564 6.321 32.163 1.00 96.62 495 VAL A C 1
ATOM 3818 O O . VAL A 1 495 ? -8.564 7.193 33.034 1.00 96.62 495 VAL A O 1
ATOM 3821 N N . LYS A 1 496 ? -9.315 5.222 32.260 1.00 97.00 496 LYS A N 1
ATOM 3822 C CA . LYS A 1 496 ? -10.262 4.992 33.350 1.00 97.00 496 LYS A CA 1
ATOM 3823 C C . LYS A 1 496 ? -10.425 3.505 33.625 1.00 97.00 496 LYS A C 1
ATOM 3825 O O . LYS A 1 496 ? -10.323 2.702 32.698 1.00 97.00 496 LYS A O 1
ATOM 3830 N N . LYS A 1 497 ? -10.712 3.156 34.882 1.00 96.25 497 LYS A N 1
ATOM 3831 C CA . LYS A 1 497 ? -11.179 1.821 35.253 1.00 96.25 497 LYS A CA 1
ATOM 3832 C C . LYS A 1 497 ? -12.110 1.804 36.463 1.00 96.25 497 LYS A C 1
ATOM 3834 O O . LYS A 1 497 ? -12.030 2.707 37.298 1.00 96.25 497 LYS A O 1
ATOM 3839 N N . PHE A 1 498 ? -12.940 0.768 36.555 1.00 93.31 498 PHE A N 1
ATOM 3840 C CA . PHE A 1 498 ? -13.889 0.519 37.640 1.00 93.31 498 PHE A CA 1
ATOM 3841 C C . PHE A 1 498 ? -14.051 -0.982 37.873 1.00 93.31 498 PHE A C 1
ATOM 3843 O O . PHE A 1 498 ? -14.168 -1.746 36.920 1.00 93.31 498 PHE A O 1
ATOM 3850 N N . LEU A 1 499 ? -14.138 -1.405 39.135 1.00 94.44 499 LEU A N 1
ATOM 3851 C CA . LEU A 1 499 ? -14.379 -2.810 39.455 1.00 94.44 499 LEU A CA 1
ATOM 3852 C C . LEU A 1 499 ? -15.752 -3.247 38.924 1.00 94.44 499 LEU A C 1
ATOM 3854 O O . LEU A 1 499 ? -16.782 -2.713 39.332 1.00 94.44 499 LEU A O 1
ATOM 3858 N N . ALA A 1 500 ? -15.752 -4.229 38.032 1.00 93.06 500 ALA A N 1
ATOM 3859 C CA . ALA A 1 500 ? -16.942 -4.775 37.399 1.00 93.06 500 ALA A CA 1
ATOM 3860 C C . ALA A 1 500 ? -16.637 -6.177 36.855 1.00 93.06 500 ALA A C 1
ATOM 3862 O O . ALA A 1 500 ? -15.486 -6.495 36.563 1.00 93.06 500 ALA A O 1
ATOM 3863 N N . ALA A 1 501 ? -17.672 -6.996 36.699 1.00 92.69 501 ALA A N 1
ATOM 3864 C CA . ALA A 1 501 ? -17.610 -8.293 36.032 1.00 92.69 501 ALA A CA 1
ATOM 3865 C C . ALA A 1 501 ? -18.835 -8.435 35.114 1.00 92.69 501 ALA A C 1
ATOM 3867 O O . ALA A 1 501 ? -19.857 -7.820 35.422 1.00 92.69 501 ALA A O 1
ATOM 3868 N N . PRO A 1 502 ? -18.761 -9.210 34.016 1.00 93.94 502 PRO A N 1
ATOM 3869 C CA . PRO A 1 502 ? -19.904 -9.418 33.124 1.00 93.94 502 PRO A CA 1
ATOM 3870 C C . PRO A 1 502 ? -21.154 -9.933 33.877 1.00 93.94 502 PRO A C 1
ATOM 3872 O O . PRO A 1 502 ? -20.988 -10.641 34.876 1.00 93.94 502 PRO A O 1
ATOM 3875 N N . PRO A 1 503 ? -22.383 -9.622 33.413 1.00 95.31 503 PRO A N 1
ATOM 3876 C CA . PRO A 1 503 ? -22.695 -8.901 32.179 1.00 95.31 503 PRO A CA 1
ATOM 3877 C C . PRO A 1 503 ? -22.728 -7.370 32.334 1.00 95.31 503 PRO A C 1
ATOM 3879 O O . PRO A 1 503 ? -23.223 -6.828 33.323 1.00 95.31 503 PRO A O 1
ATOM 3882 N N . TYR A 1 504 ? -22.234 -6.660 31.318 1.00 95.62 504 TYR A N 1
ATOM 3883 C CA . TYR A 1 504 ? -22.356 -5.200 31.190 1.00 95.62 504 TYR A CA 1
ATOM 3884 C C . TYR A 1 504 ? -22.579 -4.812 29.737 1.00 95.62 504 TYR A C 1
ATOM 3886 O O . TYR A 1 504 ? -21.937 -5.355 28.836 1.00 95.62 504 TYR A O 1
ATOM 3894 N N . ARG A 1 505 ? -23.416 -3.799 29.530 1.00 96.50 505 ARG A N 1
ATOM 3895 C CA . ARG A 1 505 ? -23.549 -3.129 28.243 1.00 96.50 505 ARG A CA 1
ATOM 3896 C C . ARG A 1 505 ? -22.569 -1.968 28.175 1.00 96.50 505 ARG A C 1
ATOM 3898 O O . ARG A 1 505 ? -22.462 -1.188 29.118 1.00 96.50 505 ARG A O 1
ATOM 3905 N N . ILE A 1 506 ? -21.842 -1.863 27.075 1.00 97.81 506 ILE A N 1
ATOM 3906 C CA . ILE A 1 506 ? -20.820 -0.843 26.844 1.00 97.81 506 ILE A CA 1
ATOM 3907 C C . ILE A 1 506 ? -21.096 -0.110 25.535 1.00 97.81 506 ILE A C 1
ATOM 3909 O O . ILE A 1 506 ? -21.637 -0.691 24.593 1.00 97.81 506 ILE A O 1
ATOM 3913 N N . ARG A 1 507 ? -20.734 1.174 25.495 1.00 97.75 507 ARG A N 1
ATOM 3914 C CA . ARG A 1 507 ? -20.921 2.063 24.347 1.00 97.75 507 ARG A CA 1
ATOM 3915 C C . ARG A 1 507 ? -19.672 2.906 24.123 1.00 97.75 507 ARG A C 1
ATOM 3917 O O . ARG A 1 507 ? -19.117 3.467 25.070 1.00 97.75 507 ARG A O 1
ATOM 3924 N N . LEU A 1 508 ? -19.268 3.021 22.862 1.00 98.12 508 LEU A N 1
ATOM 3925 C CA . LEU A 1 508 ? -18.318 4.025 22.396 1.00 98.12 508 LEU A CA 1
ATOM 3926 C C . LEU A 1 508 ? -18.981 4.875 21.325 1.00 98.12 508 LEU A C 1
ATOM 3928 O O . LEU A 1 508 ? -19.465 4.351 20.324 1.00 98.12 508 LEU A O 1
ATOM 3932 N N . GLU A 1 509 ? -18.949 6.183 21.529 1.00 96.81 509 GLU A N 1
ATOM 3933 C CA . GLU A 1 509 ? -19.417 7.176 20.574 1.00 96.81 509 GLU A CA 1
ATOM 3934 C C . GLU A 1 509 ? -18.239 8.004 20.062 1.00 96.81 509 GLU A C 1
ATOM 3936 O O . GLU A 1 509 ? -17.437 8.524 20.838 1.00 96.81 509 GLU A O 1
ATOM 3941 N N . ARG A 1 510 ? -18.164 8.153 18.742 1.00 96.62 510 ARG A N 1
ATOM 3942 C CA . ARG A 1 510 ? -17.311 9.102 18.032 1.00 96.62 510 ARG A CA 1
ATOM 3943 C C . ARG A 1 510 ? -18.144 10.323 17.663 1.00 96.62 510 ARG A C 1
ATOM 3945 O O . ARG A 1 510 ? -18.973 10.254 16.755 1.00 96.62 510 ARG A O 1
ATOM 3952 N N . THR A 1 511 ? -17.918 11.445 18.342 1.00 94.38 511 THR A N 1
ATOM 3953 C CA . THR A 1 511 ? -18.693 12.684 18.130 1.00 94.38 511 THR A CA 1
ATOM 3954 C C . THR A 1 511 ? -18.049 13.619 17.104 1.00 94.38 511 THR A C 1
ATOM 3956 O O . THR A 1 511 ? -18.734 14.466 16.517 1.00 94.38 511 THR A O 1
ATOM 3959 N N . SER A 1 512 ? -16.747 13.451 16.860 1.00 92.56 512 SER A N 1
ATOM 3960 C CA . SER A 1 512 ? -15.945 14.130 15.839 1.00 92.56 512 SER A CA 1
ATOM 3961 C C . SER A 1 512 ? -14.747 13.247 15.447 1.00 92.56 512 SER A C 1
ATOM 3963 O O . SER A 1 512 ? -14.603 12.130 15.940 1.00 92.56 512 SER A O 1
ATOM 3965 N N . ASP A 1 513 ? -13.854 13.735 14.587 1.00 88.44 513 ASP A N 1
ATOM 3966 C CA . ASP A 1 513 ? -12.575 13.057 14.314 1.00 88.44 513 ASP A CA 1
ATOM 3967 C C . ASP A 1 513 ? -11.586 13.150 15.493 1.00 88.44 513 ASP A C 1
ATOM 3969 O O . ASP A 1 513 ? -10.537 12.508 15.470 1.00 88.44 513 ASP A O 1
ATOM 3973 N N . HIS A 1 514 ? -11.924 13.935 16.523 1.00 93.25 514 HIS A N 1
ATOM 3974 C CA . HIS A 1 514 ? -11.043 14.299 17.633 1.00 93.25 514 HIS A CA 1
ATOM 3975 C C . HIS A 1 514 ? -11.601 13.969 19.029 1.00 93.25 514 HIS A C 1
ATOM 3977 O O . HIS A 1 514 ? -10.884 14.124 20.022 1.00 93.25 514 HIS A O 1
ATOM 3983 N N . ASP A 1 515 ? -12.873 13.572 19.123 1.00 94.94 515 ASP A N 1
ATOM 3984 C CA . ASP A 1 515 ? -13.595 13.479 20.390 1.00 94.94 515 ASP A CA 1
ATOM 3985 C C . ASP A 1 515 ? -14.445 12.209 20.474 1.00 94.94 515 ASP A C 1
ATOM 3987 O O . ASP A 1 515 ? -15.243 11.891 19.582 1.00 94.94 515 ASP A O 1
ATOM 3991 N N . PHE A 1 516 ? -14.304 11.513 21.604 1.00 97.94 516 PHE A N 1
ATOM 3992 C CA . PHE A 1 516 ? -14.981 10.249 21.875 1.00 97.94 516 PHE A CA 1
ATOM 3993 C C . PHE A 1 516 ? -15.613 10.233 23.264 1.00 97.94 516 PHE A C 1
ATOM 3995 O O . PHE A 1 516 ? -15.137 10.895 24.188 1.00 97.94 516 PHE A O 1
ATOM 4002 N N . ILE A 1 517 ? -16.666 9.440 23.431 1.00 97.81 517 ILE A N 1
ATOM 4003 C CA . ILE A 1 517 ? -17.344 9.231 24.711 1.00 97.81 517 ILE A CA 1
ATOM 4004 C C . ILE A 1 517 ? -17.425 7.728 24.967 1.00 97.81 517 ILE A C 1
ATOM 4006 O O . ILE A 1 517 ? -17.840 6.967 24.095 1.00 97.81 517 ILE A O 1
ATOM 4010 N N . ALA A 1 518 ? -17.017 7.303 26.164 1.00 98.19 518 ALA A N 1
ATOM 4011 C CA . ALA A 1 518 ? -17.159 5.928 26.623 1.00 98.19 518 ALA A CA 1
ATOM 4012 C C . ALA A 1 518 ? -18.200 5.856 27.737 1.00 98.19 518 ALA A C 1
ATOM 4014 O O . ALA A 1 518 ? -18.115 6.593 28.724 1.00 98.19 518 ALA A O 1
ATOM 4015 N N . GLN A 1 519 ? -19.161 4.951 27.586 1.00 97.69 519 GLN A N 1
ATOM 4016 C CA . GLN A 1 519 ? -20.262 4.771 28.526 1.00 97.69 519 GLN A CA 1
ATOM 4017 C C . GLN A 1 519 ? -20.468 3.286 28.832 1.00 97.69 519 GLN A C 1
ATOM 4019 O O . GLN A 1 519 ? -20.123 2.414 28.029 1.00 97.69 519 GLN A O 1
ATOM 4024 N N . ALA A 1 520 ? -21.044 2.992 29.992 1.00 96.62 520 ALA A N 1
ATOM 4025 C CA . ALA A 1 520 ? -21.452 1.647 30.363 1.00 96.62 520 ALA A CA 1
ATOM 4026 C C . ALA A 1 520 ? -22.780 1.662 31.121 1.00 96.62 520 ALA A C 1
ATOM 4028 O O . ALA A 1 520 ? -23.155 2.653 31.740 1.00 96.62 520 ALA A O 1
ATOM 4029 N N . LYS A 1 521 ? -23.477 0.532 31.086 1.00 94.25 521 LYS A N 1
ATOM 4030 C CA . LYS A 1 521 ? -24.683 0.265 31.862 1.00 94.25 521 LYS A CA 1
ATOM 4031 C C . LYS A 1 521 ? -24.597 -1.156 32.405 1.00 94.25 521 LYS A C 1
ATOM 4033 O O . LYS A 1 521 ? -24.305 -2.102 31.669 1.00 94.25 521 LYS A O 1
ATOM 4038 N N . LYS A 1 522 ? -24.831 -1.317 33.706 1.00 89.50 522 LYS A N 1
ATOM 4039 C CA . LYS A 1 522 ? -24.936 -2.644 34.321 1.00 89.50 522 LYS A CA 1
ATOM 4040 C C . LYS A 1 522 ? -26.247 -3.294 33.882 1.00 89.50 522 LYS A C 1
ATOM 4042 O O . LYS A 1 522 ? -27.288 -2.647 33.954 1.00 89.50 522 LYS A O 1
ATOM 4047 N N . ILE A 1 523 ? -26.203 -4.558 33.467 1.00 85.88 523 ILE A N 1
ATOM 4048 C CA . ILE A 1 523 ? -27.417 -5.313 33.132 1.00 85.88 523 ILE A CA 1
ATOM 4049 C C . ILE A 1 523 ? -27.980 -5.926 34.412 1.00 85.88 523 ILE A C 1
ATOM 4051 O O . ILE A 1 523 ? -27.236 -6.461 35.240 1.00 85.88 523 ILE A O 1
ATOM 4055 N N . SER A 1 524 ? -29.287 -5.780 34.618 1.00 69.44 524 SER A N 1
ATOM 4056 C CA . SER A 1 524 ? -29.959 -6.320 35.792 1.00 69.44 524 SER A CA 1
ATOM 4057 C C . SER A 1 524 ? -30.463 -7.732 35.488 1.00 69.44 524 SER A C 1
ATOM 4059 O O . SER A 1 524 ? -30.954 -7.998 34.402 1.00 69.44 524 SER A O 1
ATOM 4061 N N . VAL A 1 525 ? -30.363 -8.658 36.449 1.00 54.44 525 VAL A N 1
ATOM 4062 C CA . VAL A 1 525 ? -30.717 -10.088 36.269 1.00 54.44 525 VAL A CA 1
ATOM 4063 C C . VAL A 1 525 ? -32.179 -10.302 35.816 1.00 54.44 525 VAL A C 1
ATOM 4065 O O . VAL A 1 525 ? -32.520 -11.362 35.310 1.00 54.44 525 VAL A O 1
ATOM 4068 N N . LYS A 1 526 ? -33.050 -9.290 35.939 1.00 49.88 526 LYS A N 1
ATOM 4069 C CA . LYS A 1 526 ? -34.433 -9.348 35.437 1.00 49.88 526 LYS A CA 1
ATOM 4070 C C . LYS A 1 526 ? -34.535 -9.303 33.908 1.00 49.88 526 LYS A C 1
ATOM 4072 O O . LYS A 1 526 ? -35.501 -9.831 33.373 1.00 49.88 526 LYS A O 1
ATOM 4077 N N . ASP A 1 527 ? -33.544 -8.729 33.230 1.00 48.84 527 ASP A N 1
ATOM 4078 C CA . ASP A 1 527 ? -33.528 -8.588 31.769 1.00 48.84 527 ASP A CA 1
ATOM 4079 C C . ASP A 1 527 ? -33.201 -9.923 31.059 1.00 48.84 527 ASP A C 1
ATOM 4081 O O . ASP A 1 527 ? -33.499 -10.091 29.879 1.00 48.84 527 ASP A O 1
ATOM 4085 N N . GLU A 1 528 ? -32.630 -10.900 31.781 1.00 45.31 528 GLU A N 1
ATOM 4086 C CA . GLU A 1 528 ? -32.312 -12.239 31.255 1.00 45.31 528 GLU A CA 1
ATOM 4087 C C . GLU A 1 528 ? -33.525 -13.195 31.279 1.00 45.31 528 GLU A C 1
ATOM 4089 O O . GLU A 1 528 ? -33.657 -14.038 30.392 1.00 45.31 528 GLU A O 1
ATOM 4094 N N . GLU A 1 529 ? -34.445 -13.064 32.248 1.00 38.00 529 GLU A N 1
ATOM 4095 C CA . GLU A 1 529 ? -35.617 -13.956 32.375 1.00 38.00 529 GLU A CA 1
ATOM 4096 C C . GLU A 1 529 ? -36.752 -13.634 31.383 1.00 38.00 529 GLU A C 1
ATOM 4098 O O . GLU A 1 529 ? -37.538 -14.524 31.044 1.00 38.00 529 GLU A O 1
ATOM 4103 N N . GLU A 1 530 ? -36.842 -12.398 30.876 1.00 43.00 530 GLU A N 1
ATOM 4104 C CA . GLU A 1 530 ? -37.843 -12.026 29.860 1.00 43.00 530 GLU A CA 1
ATOM 4105 C C . GLU A 1 530 ? -37.505 -12.532 28.447 1.00 43.00 530 GLU A C 1
ATOM 4107 O O . GLU A 1 530 ? -38.401 -12.619 27.605 1.00 43.00 530 GLU A O 1
ATOM 4112 N N . GLN A 1 531 ? -36.254 -12.927 28.177 1.00 42.84 531 GLN A N 1
ATOM 4113 C CA . GLN A 1 531 ? -35.863 -13.457 26.864 1.00 42.84 531 GLN A CA 1
ATOM 4114 C C . GLN A 1 531 ? -36.121 -14.965 26.696 1.00 42.84 531 GLN A C 1
ATOM 4116 O O . GLN A 1 531 ? -36.269 -15.416 25.561 1.00 42.84 531 GLN A O 1
ATOM 4121 N N . ASP A 1 532 ? -36.233 -15.744 27.780 1.00 43.00 532 ASP A N 1
ATOM 4122 C CA . ASP A 1 532 ? -36.402 -17.211 27.705 1.00 43.00 532 ASP A CA 1
ATOM 4123 C C . ASP A 1 532 ? -37.875 -17.666 27.772 1.00 43.00 532 ASP A C 1
ATOM 4125 O O . ASP A 1 532 ? -38.258 -18.713 27.253 1.00 43.00 532 ASP A O 1
ATOM 4129 N N . ASN A 1 533 ? -38.762 -16.851 28.348 1.00 37.34 533 ASN A N 1
ATOM 4130 C CA . ASN A 1 533 ? -40.179 -17.184 28.482 1.00 37.34 533 ASN A CA 1
ATOM 4131 C C . ASN A 1 533 ? -41.030 -16.197 27.691 1.00 37.34 533 ASN A C 1
ATOM 4133 O O . ASN A 1 533 ? -41.405 -15.165 28.233 1.00 37.34 533 ASN A O 1
ATOM 4137 N N . GLY A 1 534 ? -41.362 -16.526 26.435 1.00 42.84 534 GLY A N 1
ATOM 4138 C CA . GLY A 1 534 ? -42.140 -15.714 25.482 1.00 42.84 534 GLY A CA 1
ATOM 4139 C C . GLY A 1 534 ? -43.522 -15.236 25.960 1.00 42.84 534 GLY A C 1
ATOM 4140 O O . GLY A 1 534 ? -44.557 -15.607 25.405 1.00 42.84 534 GLY A O 1
ATOM 4141 N N . LYS A 1 535 ? -43.556 -14.378 26.977 1.00 34.97 535 LYS A N 1
ATOM 4142 C CA . LYS A 1 535 ? -44.744 -13.807 27.59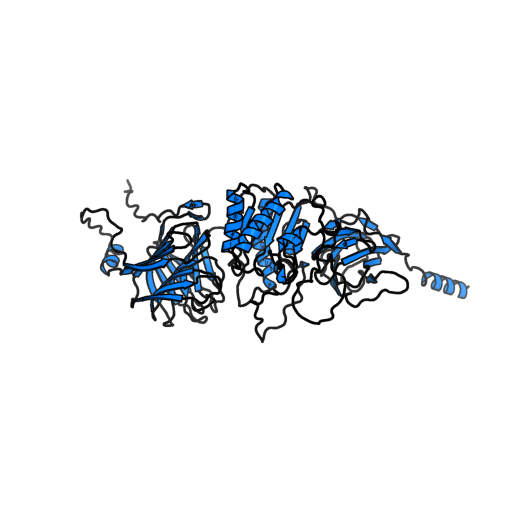0 1.00 34.97 535 LYS A CA 1
ATOM 4143 C C . LYS A 1 535 ? -44.543 -12.306 27.717 1.00 34.97 535 LYS A C 1
ATOM 4145 O O . LYS A 1 535 ? -44.082 -11.799 28.729 1.00 34.97 535 LYS A O 1
ATOM 4150 N N . VAL A 1 536 ? -44.959 -11.604 26.671 1.00 34.41 536 VAL A N 1
ATOM 4151 C CA . VAL A 1 536 ? -45.087 -10.148 26.668 1.00 34.41 536 VAL A CA 1
ATOM 4152 C C . VAL A 1 536 ? -46.158 -9.756 27.686 1.00 34.41 536 VAL A C 1
ATOM 4154 O O . VAL A 1 536 ? -47.358 -9.865 27.423 1.00 34.41 536 VAL A O 1
ATOM 4157 N N . THR A 1 537 ? -45.746 -9.287 28.859 1.00 32.94 537 THR A N 1
ATOM 4158 C CA . THR A 1 537 ? -46.598 -8.450 29.703 1.00 32.94 537 THR A CA 1
ATOM 4159 C C . THR A 1 537 ? -46.391 -7.001 29.296 1.00 32.94 537 THR A C 1
ATOM 4161 O O . THR A 1 537 ? -45.417 -6.373 29.686 1.00 32.94 537 THR A O 1
ATOM 4164 N N . LYS A 1 538 ? -47.331 -6.461 28.508 1.00 35.12 538 LYS A N 1
ATOM 4165 C CA . LYS A 1 538 ? -47.473 -5.011 28.340 1.00 35.12 538 LYS A CA 1
ATOM 4166 C C . LYS A 1 538 ? -47.735 -4.394 29.714 1.00 35.12 538 LYS A C 1
ATOM 4168 O O . LYS A 1 538 ? -48.839 -4.531 30.242 1.00 35.12 538 LYS A O 1
ATOM 4173 N N . ILE A 1 539 ? -46.734 -3.727 30.270 1.00 34.03 539 ILE A N 1
ATOM 4174 C CA . ILE A 1 539 ? -46.948 -2.664 31.243 1.00 34.03 539 ILE A CA 1
ATOM 4175 C C . ILE A 1 539 ? -46.877 -1.371 30.440 1.00 34.03 539 ILE A C 1
ATOM 4177 O O . ILE A 1 539 ? -45.848 -1.023 29.876 1.00 34.03 539 ILE A O 1
ATOM 4181 N N . ASP A 1 540 ? -48.036 -0.736 30.326 1.00 42.66 540 ASP A N 1
ATOM 4182 C CA . ASP A 1 540 ? -48.201 0.607 29.795 1.00 42.66 540 ASP A CA 1
ATOM 4183 C C . ASP A 1 540 ? -47.672 1.582 30.857 1.00 42.66 540 ASP A C 1
ATOM 4185 O O . ASP A 1 540 ? -48.316 1.814 31.884 1.00 42.66 540 ASP A O 1
ATOM 4189 N N . SER A 1 541 ? -46.459 2.085 30.652 1.00 34.25 541 SER A N 1
ATOM 4190 C CA . SER A 1 541 ? -45.944 3.275 31.322 1.00 34.25 541 SER A CA 1
ATOM 4191 C C . SER A 1 541 ? -45.375 4.181 30.244 1.00 34.25 541 SER A C 1
ATOM 4193 O O . SER A 1 541 ? -44.300 3.916 29.712 1.00 34.25 541 SER A O 1
ATOM 4195 N N . GLY A 1 542 ? -46.152 5.204 29.891 1.00 35.47 542 GLY A N 1
ATOM 4196 C CA . GLY A 1 542 ? -45.701 6.286 29.034 1.00 35.47 542 GLY A CA 1
ATOM 4197 C C . GLY A 1 542 ? -44.537 7.032 29.674 1.00 35.47 542 GLY A C 1
ATOM 4198 O O . GLY A 1 542 ? -44.661 7.512 30.796 1.00 35.47 542 GLY A O 1
ATOM 4199 N N . ASP A 1 543 ? -43.417 7.038 28.969 1.00 33.56 543 ASP A N 1
ATOM 4200 C CA . ASP A 1 543 ? -42.626 8.205 28.577 1.00 33.56 543 ASP A CA 1
ATOM 4201 C C . ASP A 1 543 ? -41.558 7.668 27.606 1.00 33.56 543 ASP A C 1
ATOM 4203 O O . ASP A 1 543 ? -40.776 6.780 27.944 1.00 33.56 543 ASP A O 1
ATOM 4207 N N . ASP A 1 544 ? -41.607 8.135 26.357 1.00 38.44 544 ASP A N 1
ATOM 4208 C CA . ASP A 1 544 ? -40.651 7.817 25.290 1.00 38.44 544 ASP A CA 1
ATOM 4209 C C . ASP A 1 544 ? -39.307 8.529 25.559 1.00 38.44 544 ASP A C 1
ATOM 4211 O O . ASP A 1 544 ? -38.985 9.505 24.889 1.00 38.44 544 ASP A O 1
ATOM 4215 N N . ASP A 1 545 ? -38.522 8.045 26.527 1.00 40.31 545 ASP A N 1
ATOM 4216 C CA . ASP A 1 545 ? -37.124 8.451 26.759 1.00 40.31 545 ASP A CA 1
ATOM 4217 C C . ASP A 1 545 ? -36.248 7.206 27.036 1.00 40.31 545 ASP A C 1
ATOM 4219 O O . ASP A 1 545 ? -35.789 6.939 28.143 1.00 40.31 545 ASP A O 1
ATOM 4223 N N . ASP A 1 546 ? -35.990 6.413 25.992 1.00 46.06 546 ASP A N 1
ATOM 4224 C CA . ASP A 1 546 ? -35.132 5.209 26.017 1.00 46.06 546 ASP A CA 1
ATOM 4225 C C . ASP A 1 546 ? -33.607 5.524 26.137 1.00 46.06 546 ASP A C 1
ATOM 4227 O O . ASP A 1 546 ? -32.762 4.645 25.926 1.00 46.06 546 ASP A O 1
ATOM 4231 N N . ASP A 1 547 ? -33.226 6.770 26.462 1.00 49.31 547 ASP A N 1
ATOM 4232 C CA . ASP A 1 547 ? -31.832 7.266 26.460 1.00 49.31 547 ASP A CA 1
ATOM 4233 C C . ASP A 1 547 ? -31.211 7.479 27.868 1.00 49.31 547 ASP A C 1
ATOM 4235 O O . ASP A 1 547 ? -30.022 7.785 27.970 1.00 49.31 547 ASP A O 1
ATOM 4239 N N . ASP A 1 548 ? -31.948 7.259 28.968 1.00 54.59 548 ASP A N 1
ATOM 4240 C CA . ASP A 1 548 ? -31.639 7.912 30.264 1.00 54.59 548 ASP A CA 1
ATOM 4241 C C . ASP A 1 548 ? -30.799 7.115 31.303 1.00 54.59 548 ASP A C 1
ATOM 4243 O O . ASP A 1 548 ? -30.579 7.579 32.419 1.00 54.59 548 ASP A O 1
ATOM 4247 N N . ASP A 1 549 ? -30.256 5.936 30.963 1.00 77.38 549 ASP A N 1
ATOM 4248 C CA . ASP A 1 549 ? -29.577 5.044 31.940 1.00 77.38 549 ASP A CA 1
ATOM 4249 C C . ASP A 1 549 ? -28.071 4.781 31.688 1.00 77.38 549 ASP A C 1
ATOM 4251 O O . ASP A 1 549 ? -27.465 3.906 32.320 1.00 77.38 549 ASP A O 1
ATOM 4255 N N . TRP A 1 550 ? -27.435 5.473 30.740 1.00 90.81 550 TRP A N 1
ATOM 4256 C CA . TRP A 1 550 ? -26.003 5.282 30.468 1.00 90.81 550 TRP A CA 1
ATOM 4257 C C . TRP A 1 550 ? -25.117 6.035 31.465 1.00 90.81 550 TRP A C 1
ATOM 4259 O O . TRP A 1 550 ? -25.169 7.259 31.563 1.00 90.81 550 TRP A O 1
ATOM 4269 N N . GLU A 1 551 ? -24.206 5.326 32.138 1.00 93.19 551 GLU A N 1
ATOM 4270 C CA . GLU A 1 551 ? -23.162 5.957 32.944 1.00 93.19 551 GLU A CA 1
ATOM 4271 C C . GLU A 1 551 ? -21.966 6.317 32.057 1.00 93.19 551 GLU A C 1
ATOM 4273 O O . GLU A 1 551 ? -21.302 5.452 31.478 1.00 93.19 551 GLU A O 1
ATOM 4278 N N . THR A 1 552 ? -21.651 7.608 31.964 1.00 95.81 552 THR A N 1
ATOM 4279 C CA . THR A 1 552 ? -20.444 8.071 31.272 1.00 95.81 552 THR A CA 1
ATOM 4280 C C . THR A 1 552 ? -19.200 7.697 32.072 1.00 95.81 552 THR A C 1
ATOM 4282 O O . THR A 1 552 ? -18.905 8.296 33.106 1.00 95.81 552 THR A O 1
ATOM 4285 N N . LEU A 1 553 ? -18.417 6.748 31.552 1.00 95.88 553 LEU A N 1
ATOM 4286 C CA . LEU A 1 553 ? -17.130 6.364 32.130 1.00 95.88 553 LEU A CA 1
ATOM 4287 C C . LEU A 1 553 ? -16.124 7.508 31.996 1.00 95.88 553 LEU A C 1
ATOM 4289 O O . LEU A 1 553 ? -15.406 7.836 32.946 1.00 95.88 553 LEU A O 1
ATOM 4293 N N . THR A 1 554 ? -16.042 8.090 30.794 1.00 97.50 554 THR A N 1
ATOM 4294 C CA . THR A 1 554 ? -15.167 9.226 30.486 1.00 97.50 554 THR A CA 1
ATOM 4295 C C . THR A 1 554 ? -15.491 9.852 29.122 1.00 97.50 554 THR A C 1
ATOM 4297 O O . THR A 1 554 ? -16.013 9.190 28.225 1.00 97.50 554 THR A O 1
ATOM 4300 N N . VAL A 1 555 ? -15.119 11.123 28.964 1.00 97.25 555 VAL A N 1
ATOM 4301 C CA . VAL A 1 555 ? -15.019 11.815 27.672 1.00 97.25 555 VAL A CA 1
ATOM 4302 C C . VAL A 1 555 ? -13.537 11.882 27.311 1.00 97.25 555 VAL A C 1
ATOM 4304 O O . VAL A 1 555 ? -12.720 12.272 28.147 1.00 97.25 555 VAL A O 1
ATOM 4307 N N . ILE A 1 556 ? -13.189 11.516 26.081 1.00 96.94 556 ILE A N 1
ATOM 4308 C CA . ILE A 1 556 ? -11.821 11.505 25.557 1.00 96.94 556 ILE A CA 1
ATOM 4309 C C . ILE A 1 556 ? -11.686 12.618 24.507 1.00 96.94 556 ILE A C 1
ATOM 4311 O O . ILE A 1 556 ? -11.883 12.361 23.317 1.00 96.94 556 ILE A O 1
ATOM 4315 N N . PRO A 1 557 ? -11.384 13.862 24.919 1.00 93.38 557 PRO A N 1
ATOM 4316 C CA . PRO A 1 557 ? -11.148 14.948 23.981 1.00 93.38 557 PRO A CA 1
ATOM 4317 C C . PRO A 1 557 ? -9.722 14.895 23.423 1.00 93.38 557 PRO A C 1
ATOM 4319 O O . PRO A 1 557 ? -8.801 14.413 24.089 1.00 93.38 557 PRO A O 1
ATOM 4322 N N . LYS A 1 558 ? -9.512 15.508 22.253 1.00 89.38 558 LYS A N 1
ATOM 4323 C CA . LYS A 1 558 ? -8.188 15.686 21.615 1.00 89.38 558 LYS A CA 1
ATOM 4324 C C . LYS A 1 558 ? -7.469 14.385 21.247 1.00 89.38 558 LYS A C 1
ATOM 4326 O O . LYS A 1 558 ? -6.249 14.383 21.084 1.00 89.38 558 LYS A O 1
ATOM 4331 N N . LEU A 1 559 ? -8.203 13.294 21.097 1.00 93.50 559 LEU A N 1
ATOM 4332 C CA . LEU A 1 559 ? -7.673 12.084 20.497 1.00 93.50 559 LEU A CA 1
ATOM 4333 C C . LEU A 1 559 ? -8.058 12.108 19.029 1.00 93.50 559 LEU A C 1
ATOM 4335 O O . LEU A 1 559 ? -9.233 12.031 18.722 1.00 93.50 559 LEU A O 1
ATOM 4339 N N . THR A 1 560 ? -7.098 12.228 18.123 1.00 92.56 560 THR A N 1
ATOM 4340 C CA . THR A 1 560 ? -7.425 12.241 16.692 1.00 92.56 560 THR A CA 1
ATOM 4341 C C . THR A 1 560 ? -7.328 10.833 16.136 1.00 92.56 560 THR A C 1
ATOM 4343 O O . THR A 1 560 ? -6.322 10.177 16.385 1.00 92.56 560 THR A O 1
ATOM 4346 N N . LEU A 1 561 ? -8.332 10.394 15.380 1.00 94.62 561 LEU A N 1
ATOM 4347 C CA . LEU A 1 561 ? -8.229 9.241 14.481 1.00 94.62 561 LEU A CA 1
ATOM 4348 C C . LEU A 1 561 ? -8.463 9.709 13.035 1.00 94.62 561 LEU A C 1
ATOM 4350 O O . LEU A 1 561 ? -8.997 10.796 12.805 1.00 94.62 561 LEU A O 1
ATOM 4354 N N . ALA A 1 562 ? -8.068 8.892 12.059 1.00 92.44 562 ALA A N 1
ATOM 4355 C CA . ALA A 1 562 ? -8.397 9.071 10.650 1.00 92.44 562 ALA A CA 1
ATOM 4356 C C . ALA A 1 562 ? -9.911 9.168 10.458 1.00 92.44 562 ALA A C 1
ATOM 4358 O O . ALA A 1 562 ? -10.694 8.796 11.329 1.00 92.44 562 ALA A O 1
ATOM 4359 N N . GLN A 1 563 ? -10.353 9.714 9.336 1.00 87.75 563 GLN A N 1
ATOM 4360 C CA . GLN A 1 563 ? -11.776 9.905 9.104 1.00 87.75 563 GLN A CA 1
ATOM 4361 C C . GLN A 1 563 ? -12.496 8.567 8.920 1.00 87.75 563 GLN A C 1
ATOM 4363 O O . GLN A 1 563 ? -13.514 8.334 9.578 1.00 87.75 563 GLN A O 1
ATOM 4368 N N . ASP A 1 564 ? -11.949 7.706 8.066 1.00 91.56 564 ASP A N 1
ATOM 4369 C CA . ASP A 1 564 ? -12.402 6.332 7.901 1.00 91.56 564 ASP A CA 1
ATOM 4370 C C . ASP A 1 564 ? -11.539 5.451 8.801 1.00 91.56 564 ASP A C 1
ATOM 4372 O O . ASP A 1 564 ? -10.310 5.488 8.722 1.00 91.56 564 ASP A O 1
ATOM 4376 N N . ILE A 1 565 ? -12.203 4.721 9.692 1.00 95.00 565 ILE A N 1
ATOM 4377 C CA . ILE A 1 565 ? -11.602 3.878 10.729 1.00 95.00 565 ILE A CA 1
ATOM 4378 C C . ILE A 1 565 ? -12.300 2.524 10.764 1.00 95.00 565 ILE A C 1
ATOM 4380 O O . ILE A 1 565 ? -13.280 2.294 10.061 1.00 95.00 565 ILE A O 1
ATOM 4384 N N . TYR A 1 566 ? -11.871 1.661 11.673 1.00 95.88 566 TYR A N 1
ATOM 4385 C CA . TYR A 1 566 ? -12.494 0.379 11.957 1.00 95.88 566 TYR A CA 1
ATOM 4386 C C . TYR A 1 566 ? -13.176 0.406 13.323 1.00 95.88 566 TYR A C 1
ATOM 4388 O O . TYR A 1 566 ? -12.590 0.839 14.315 1.00 95.88 566 TYR A O 1
ATOM 4396 N N . ILE A 1 567 ? -14.419 -0.056 13.388 1.00 96.62 567 ILE A N 1
ATOM 4397 C CA . ILE A 1 567 ? -15.225 -0.124 14.608 1.00 96.62 567 ILE A CA 1
ATOM 4398 C C . ILE A 1 567 ? -15.667 -1.565 14.848 1.00 96.62 567 ILE A C 1
ATOM 4400 O O . ILE A 1 567 ? -16.098 -2.238 13.914 1.00 96.62 567 ILE A O 1
ATOM 4404 N N . GLY A 1 568 ? -15.541 -2.076 16.073 1.00 97.19 568 GLY A N 1
ATOM 4405 C CA . GLY A 1 568 ? -15.823 -3.492 16.285 1.00 97.19 568 GLY A CA 1
ATOM 4406 C C . GLY A 1 568 ? -15.607 -4.058 17.678 1.00 97.19 568 GLY A C 1
ATOM 4407 O O . GLY A 1 568 ? -15.399 -3.328 18.645 1.00 97.19 568 GLY A O 1
ATOM 4408 N N . LEU A 1 569 ? -15.672 -5.386 17.752 1.00 98.06 569 LEU A N 1
ATOM 4409 C CA . LEU A 1 569 ? -15.510 -6.214 18.944 1.00 98.06 569 LEU A CA 1
ATOM 4410 C C . LEU A 1 569 ? -14.096 -6.792 18.987 1.00 98.06 569 LEU A C 1
ATOM 4412 O O . LEU A 1 569 ? -13.577 -7.225 17.957 1.00 98.06 569 LEU A O 1
ATOM 4416 N N . PHE A 1 570 ? -13.497 -6.879 20.172 1.00 97.62 570 PHE A N 1
ATOM 4417 C CA . PHE A 1 570 ? -12.184 -7.497 20.340 1.00 97.62 570 PHE A CA 1
ATOM 4418 C C . PHE A 1 570 ? -12.104 -8.433 21.546 1.00 97.62 570 PHE A C 1
ATOM 4420 O O . PHE A 1 570 ? -12.781 -8.218 22.554 1.00 97.62 570 PHE A O 1
ATOM 4427 N N . VAL A 1 571 ? -11.226 -9.440 21.451 1.00 96.88 571 VAL A N 1
ATOM 4428 C CA . VAL A 1 571 ? -10.857 -10.353 22.549 1.00 96.88 571 VAL A CA 1
ATOM 4429 C C . VAL A 1 571 ? -9.367 -10.676 22.505 1.00 96.88 571 VAL A C 1
ATOM 4431 O O . VAL A 1 571 ? -8.821 -10.960 21.442 1.00 96.88 571 VAL A O 1
ATOM 4434 N N . THR A 1 572 ? -8.718 -10.682 23.667 1.00 94.69 572 THR A N 1
ATOM 4435 C CA . THR A 1 572 ? -7.326 -11.114 23.845 1.00 94.69 572 THR A CA 1
ATOM 4436 C C . THR A 1 572 ? -7.147 -11.860 25.160 1.00 94.69 572 THR A C 1
ATOM 4438 O O . THR A 1 572 ? -7.733 -11.498 26.187 1.00 94.69 572 THR A O 1
ATOM 4441 N N . SER A 1 573 ? -6.308 -12.889 25.144 1.00 93.50 573 SER A N 1
ATOM 4442 C CA . SER A 1 573 ? -5.920 -13.654 26.331 1.00 93.50 573 SER A CA 1
ATOM 4443 C C . SER A 1 573 ? -4.807 -13.002 27.142 1.00 93.50 573 SER A C 1
ATOM 4445 O O . SER A 1 573 ? -4.662 -13.341 28.313 1.00 93.50 573 SER A O 1
ATOM 4447 N N . CYS A 1 574 ? -4.058 -12.063 26.549 1.00 88.44 574 CYS A N 1
ATOM 4448 C CA . CYS A 1 574 ? -2.783 -11.565 27.082 1.00 88.44 574 CYS A CA 1
ATOM 4449 C C . CYS A 1 574 ? -1.705 -12.659 27.233 1.00 88.44 574 CYS A C 1
ATOM 4451 O O . CYS A 1 574 ? -0.738 -12.474 27.969 1.00 88.44 574 CYS A O 1
ATOM 4453 N N . ASP A 1 575 ? -1.888 -13.785 26.542 1.00 88.62 575 ASP A N 1
ATOM 4454 C CA . ASP A 1 575 ? -1.005 -14.942 26.496 1.00 88.62 575 ASP A CA 1
ATOM 4455 C C . ASP A 1 575 ? -1.127 -15.609 25.116 1.00 88.62 575 ASP A C 1
ATOM 4457 O O . ASP A 1 575 ? -2.170 -16.145 24.743 1.00 88.62 575 ASP A O 1
ATOM 4461 N N . GLU A 1 576 ? -0.055 -15.591 24.334 1.00 86.69 576 GLU A N 1
ATOM 4462 C CA . GLU A 1 576 ? -0.019 -16.163 22.984 1.00 86.69 576 GLU A CA 1
ATOM 4463 C C . GLU A 1 576 ? -0.300 -17.676 22.935 1.00 86.69 576 GLU A C 1
ATOM 4465 O O . GLU A 1 576 ? -0.625 -18.200 21.873 1.00 86.69 576 GLU A O 1
ATOM 4470 N N . THR A 1 577 ? -0.202 -18.384 24.063 1.00 88.62 577 THR A N 1
ATOM 4471 C CA . THR A 1 577 ? -0.311 -19.850 24.136 1.00 88.62 577 THR A CA 1
ATOM 4472 C C . THR A 1 577 ? -1.709 -20.361 24.474 1.00 88.62 577 THR A C 1
ATOM 4474 O O . THR A 1 577 ? -1.959 -21.566 24.393 1.00 88.62 577 THR A O 1
ATOM 4477 N N . VAL A 1 578 ? -2.636 -19.473 24.842 1.00 90.50 578 VAL A N 1
ATOM 4478 C CA . VAL A 1 578 ? -4.014 -19.828 25.208 1.00 90.50 578 VAL A CA 1
ATOM 4479 C C . VAL A 1 578 ? -5.013 -18.826 24.644 1.00 90.50 578 VAL A C 1
ATOM 4481 O O . VAL A 1 578 ? -4.710 -17.653 24.454 1.00 90.50 578 VAL A O 1
ATOM 4484 N N . VAL A 1 579 ? -6.242 -19.280 24.401 1.00 92.25 579 VAL A N 1
ATOM 4485 C CA . VAL A 1 579 ? -7.344 -18.413 23.964 1.00 92.25 579 VAL A CA 1
ATOM 4486 C C . VAL A 1 579 ? -8.220 -18.004 25.147 1.00 92.25 579 VAL A C 1
ATOM 4488 O O . VAL A 1 579 ? -8.549 -18.827 26.001 1.00 92.25 579 VAL A O 1
ATOM 4491 N N . SER A 1 580 ? -8.643 -16.742 25.166 1.00 94.50 580 SER A N 1
ATOM 4492 C CA . SER A 1 580 ? -9.783 -16.280 25.962 1.00 94.50 580 SER A CA 1
ATOM 4493 C C . SER A 1 580 ? -11.042 -16.287 25.106 1.00 94.50 580 SER A C 1
ATOM 4495 O O . SER A 1 580 ? -10.970 -16.105 23.889 1.00 94.50 580 SER A O 1
ATOM 4497 N N . VAL A 1 581 ? -12.196 -16.486 25.743 1.00 96.69 581 VAL A N 1
ATOM 4498 C CA . VAL A 1 581 ? -13.494 -16.564 25.061 1.00 96.69 581 VAL A CA 1
ATOM 4499 C C . VAL A 1 581 ? -14.410 -15.476 25.588 1.00 96.69 581 VAL A C 1
ATOM 4501 O O . VAL A 1 581 ? -14.652 -15.414 26.793 1.00 96.69 581 VAL A O 1
ATOM 4504 N N . ALA A 1 582 ? -14.958 -14.642 24.708 1.00 97.38 582 ALA A N 1
ATOM 4505 C CA . ALA A 1 582 ? -15.997 -13.694 25.092 1.00 97.38 582 ALA A CA 1
ATOM 4506 C C . ALA A 1 582 ? -17.237 -13.835 24.216 1.00 97.38 582 ALA A C 1
ATOM 4508 O O . ALA A 1 582 ? -17.140 -14.023 23.003 1.00 97.38 582 ALA A O 1
ATOM 4509 N N . LYS A 1 583 ? -18.401 -13.724 24.857 1.00 97.06 583 LYS A N 1
ATOM 4510 C CA . LYS A 1 583 ? -19.703 -13.711 24.195 1.00 97.06 583 LYS A CA 1
ATOM 4511 C C . LYS A 1 583 ? -20.267 -12.299 24.245 1.00 97.06 583 LYS A C 1
ATOM 4513 O O . LYS A 1 583 ? -20.369 -11.720 25.328 1.00 97.06 583 LYS A O 1
ATOM 4518 N N . PHE A 1 584 ? -20.641 -11.785 23.081 1.00 96.88 584 PHE A N 1
ATOM 4519 C CA . PHE A 1 584 ? -21.268 -10.486 22.905 1.00 96.88 584 PHE A CA 1
ATOM 4520 C C . PHE A 1 584 ? -22.696 -10.650 22.389 1.00 96.88 584 PHE A C 1
ATOM 4522 O O . PHE A 1 584 ? -22.942 -11.431 21.469 1.00 96.88 584 PHE A O 1
ATOM 4529 N N . THR A 1 585 ? -23.620 -9.894 22.965 1.00 94.19 585 THR A N 1
ATOM 4530 C CA . THR A 1 585 ? -25.024 -9.769 22.543 1.00 94.19 585 THR A CA 1
ATOM 4531 C C . THR A 1 585 ? -25.354 -8.296 22.308 1.00 94.19 585 THR A C 1
ATOM 4533 O O . THR A 1 585 ? -24.529 -7.425 22.591 1.00 94.19 585 THR A O 1
ATOM 4536 N N . ASP A 1 586 ? -26.532 -8.002 21.749 1.00 90.56 586 ASP A N 1
ATOM 4537 C CA . ASP A 1 586 ? -27.016 -6.630 21.515 1.00 90.56 586 ASP A CA 1
ATOM 4538 C C . ASP A 1 586 ? -26.021 -5.738 20.750 1.00 90.56 586 ASP A C 1
ATOM 4540 O O . ASP A 1 586 ? -25.907 -4.537 21.012 1.00 90.56 586 ASP A O 1
ATOM 4544 N N . VAL A 1 587 ? -25.262 -6.336 19.827 1.00 92.25 587 VAL A N 1
ATOM 4545 C CA . VAL A 1 587 ? -24.254 -5.619 19.046 1.00 92.25 587 VAL A CA 1
ATOM 4546 C C . VAL A 1 587 ? -24.962 -4.726 18.034 1.00 92.25 587 VAL A C 1
ATOM 4548 O O . VAL A 1 587 ? -25.673 -5.212 17.152 1.00 92.25 587 VAL A O 1
ATOM 4551 N N . ALA A 1 588 ? -24.765 -3.417 18.159 1.00 89.44 588 ALA A N 1
ATOM 4552 C CA . ALA A 1 588 ? -25.397 -2.426 17.302 1.00 89.44 588 ALA A CA 1
ATOM 4553 C C . ALA A 1 588 ? -24.407 -1.336 16.886 1.00 89.44 588 ALA A C 1
ATOM 4555 O O . ALA A 1 588 ? -23.675 -0.793 17.715 1.00 89.44 588 ALA A O 1
ATOM 4556 N N . LEU A 1 589 ? -24.448 -0.983 15.601 1.00 89.12 589 LEU A N 1
ATOM 4557 C CA . LEU A 1 589 ? -23.799 0.198 15.039 1.00 89.12 589 LEU A CA 1
ATOM 4558 C C . LEU A 1 589 ? -24.877 1.239 14.723 1.00 89.12 589 LEU A C 1
ATOM 4560 O O . LEU A 1 589 ? -25.912 0.908 14.143 1.00 89.12 589 LEU A O 1
ATOM 4564 N N . LYS A 1 590 ? -24.667 2.491 15.133 1.00 87.25 590 LYS A N 1
ATOM 4565 C CA . LYS A 1 590 ? -25.609 3.597 14.899 1.00 87.25 590 LYS A CA 1
ATOM 4566 C C . LYS A 1 590 ? -24.872 4.837 14.427 1.00 87.25 590 LYS A C 1
ATOM 4568 O O . LYS A 1 590 ? -23.822 5.171 14.967 1.00 87.25 590 LYS A O 1
ATOM 4573 N N . GLY A 1 591 ? -25.485 5.575 13.504 1.00 77.25 591 GLY A N 1
ATOM 4574 C CA . GLY A 1 591 ? -24.934 6.829 12.993 1.00 77.25 591 GLY A CA 1
ATOM 4575 C C . GLY A 1 591 ? -23.655 6.625 12.180 1.00 77.25 591 GLY A C 1
ATOM 4576 O O . GLY A 1 591 ? -22.982 5.610 12.290 1.00 77.25 591 GLY A O 1
ATOM 4577 N N . GLY A 1 592 ? -23.325 7.595 11.338 1.00 75.31 592 GLY A N 1
ATOM 4578 C CA . GLY A 1 592 ? -22.176 7.469 10.450 1.00 75.31 592 GLY A CA 1
ATOM 4579 C C . GLY A 1 592 ? -22.445 6.604 9.245 1.00 75.31 592 GLY A C 1
ATOM 4580 O O . GLY A 1 592 ? -23.573 6.188 8.963 1.00 75.31 592 GLY A O 1
ATOM 4581 N N . VAL A 1 593 ? -21.374 6.404 8.498 1.00 71.12 593 VAL A N 1
ATOM 4582 C CA . VAL A 1 593 ? -21.428 5.771 7.200 1.00 71.12 593 VAL A CA 1
ATOM 4583 C C . VAL A 1 593 ? -20.494 4.578 7.229 1.00 71.12 593 VAL A C 1
ATOM 4585 O O . VAL A 1 593 ? -19.300 4.720 7.478 1.00 71.12 593 VAL A O 1
ATOM 4588 N N . GLY A 1 594 ? -21.085 3.404 7.058 1.00 61.28 594 GLY A N 1
ATOM 4589 C CA . GLY A 1 594 ? -20.382 2.154 6.902 1.00 61.28 594 GLY A CA 1
ATOM 4590 C C . GLY A 1 594 ? -19.728 2.050 5.532 1.00 61.28 594 GLY A C 1
ATOM 4591 O O . GLY A 1 594 ? -19.585 3.017 4.773 1.00 61.28 594 GLY A O 1
ATOM 4592 N N . ARG A 1 595 ? -19.386 0.821 5.176 1.00 61.16 595 ARG A N 1
ATOM 4593 C CA . ARG A 1 595 ? -18.878 0.492 3.853 1.00 61.16 595 ARG A CA 1
ATOM 4594 C C . ARG A 1 595 ? -19.813 1.020 2.742 1.00 61.16 595 ARG A C 1
ATOM 4596 O O . ARG A 1 595 ? -21.034 1.053 2.897 1.00 61.16 595 ARG A O 1
ATOM 4603 N N . LEU A 1 596 ? -19.241 1.471 1.618 1.00 51.19 596 LEU A N 1
ATOM 4604 C CA . LEU A 1 596 ? -19.954 1.999 0.433 1.00 51.19 596 LEU A CA 1
ATOM 4605 C C . LEU A 1 596 ? -20.765 3.290 0.588 1.00 51.19 596 LEU A C 1
ATOM 4607 O O . LEU A 1 596 ? -21.617 3.589 -0.253 1.00 51.19 596 LEU A O 1
ATOM 4611 N N . GLY A 1 597 ? -20.561 4.077 1.636 1.00 56.59 597 GLY A N 1
ATOM 4612 C CA . GLY A 1 597 ? -21.431 5.236 1.800 1.00 56.59 597 GLY A CA 1
ATOM 4613 C C . GLY A 1 597 ? -22.798 4.873 2.406 1.00 56.59 597 GLY A C 1
ATOM 4614 O O . GLY A 1 597 ? -23.676 5.733 2.490 1.00 56.59 597 GLY A O 1
ATOM 4615 N N . ARG A 1 598 ? -23.005 3.610 2.819 1.00 56.50 598 ARG A N 1
ATOM 4616 C CA . ARG A 1 598 ? -24.263 3.153 3.418 1.00 56.50 598 ARG A CA 1
ATOM 4617 C C . ARG A 1 598 ? -24.314 3.574 4.875 1.00 56.50 598 ARG A C 1
ATOM 4619 O O . ARG A 1 598 ? -23.441 3.218 5.657 1.00 56.50 598 ARG A O 1
ATOM 4626 N N . ALA A 1 599 ? -25.340 4.329 5.250 1.00 57.91 599 ALA A N 1
ATOM 4627 C CA . ALA A 1 599 ? -25.581 4.615 6.655 1.00 57.91 599 ALA A CA 1
ATOM 4628 C C . ALA A 1 599 ? -25.768 3.298 7.417 1.00 57.91 599 ALA A C 1
ATOM 4630 O O . ALA A 1 599 ? -26.444 2.393 6.919 1.00 57.91 599 ALA A O 1
ATOM 4631 N N . TYR A 1 600 ? -25.199 3.200 8.618 1.00 64.38 600 TYR A N 1
ATOM 4632 C CA . TYR A 1 600 ? -25.499 2.065 9.480 1.00 64.38 600 TYR A CA 1
ATOM 4633 C C . TYR A 1 600 ? -26.994 2.060 9.790 1.00 64.38 600 TYR A C 1
ATOM 4635 O O . TYR A 1 600 ? -27.522 2.978 10.421 1.00 64.38 600 TYR A O 1
ATOM 4643 N N . SER A 1 601 ? -27.684 1.027 9.313 1.00 45.84 601 SER A N 1
ATOM 4644 C CA . SER A 1 601 ? -29.014 0.700 9.803 1.00 45.84 601 SER A CA 1
ATOM 4645 C C . SER A 1 601 ? -28.843 0.222 11.234 1.00 45.84 601 SER A C 1
ATOM 4647 O O . SER A 1 601 ? -28.042 -0.678 11.477 1.00 45.84 601 SER A O 1
ATOM 4649 N N . ALA A 1 602 ? -29.617 0.766 12.176 1.00 45.03 602 ALA A N 1
ATOM 4650 C CA . ALA A 1 602 ? -29.814 0.053 13.429 1.00 45.03 602 ALA A CA 1
ATOM 4651 C C . ALA A 1 602 ? -30.268 -1.363 13.055 1.00 45.03 602 ALA A C 1
ATOM 4653 O O . ALA A 1 602 ? -31.191 -1.498 12.242 1.00 45.03 602 ALA A O 1
ATOM 4654 N N . SER A 1 603 ? -29.593 -2.397 13.567 1.00 37.59 603 SER A N 1
ATOM 4655 C CA . SER A 1 603 ? -30.067 -3.771 13.411 1.00 37.59 603 SER A CA 1
ATOM 4656 C C . SER A 1 603 ? -31.551 -3.756 13.764 1.00 37.59 603 SER A C 1
ATOM 4658 O O . SER A 1 603 ? -31.884 -3.283 14.861 1.00 37.59 603 SER A O 1
ATOM 4660 N N . PRO A 1 604 ? -32.463 -4.181 12.869 1.00 33.19 604 PRO A N 1
ATOM 4661 C CA . PRO A 1 604 ? -33.839 -4.356 13.274 1.00 33.19 604 PRO A CA 1
ATOM 4662 C C . PRO A 1 604 ? -33.778 -5.266 14.494 1.00 33.19 604 PRO A C 1
ATOM 4664 O O . PRO A 1 604 ? -33.207 -6.357 14.426 1.00 33.19 604 PRO A O 1
ATOM 4667 N N . ARG A 1 605 ? -34.317 -4.823 15.634 1.00 32.91 605 ARG A N 1
ATOM 4668 C CA . ARG A 1 605 ? -34.782 -5.784 16.630 1.00 32.91 605 ARG A CA 1
ATOM 4669 C C . ARG A 1 605 ? -35.779 -6.641 15.858 1.00 32.91 605 ARG A C 1
ATOM 4671 O O . ARG A 1 605 ? -36.894 -6.190 15.613 1.00 32.91 605 ARG A O 1
ATOM 4678 N N . PHE A 1 606 ? -35.354 -7.798 15.356 1.00 29.23 606 PHE A N 1
ATOM 4679 C CA . PHE A 1 606 ? -36.230 -8.704 14.628 1.00 29.23 606 PHE A CA 1
ATOM 4680 C C . PHE A 1 606 ? -37.184 -9.325 15.646 1.00 29.23 606 PHE A C 1
ATOM 4682 O O . PHE A 1 606 ? -36.993 -10.436 16.123 1.00 29.23 606 PHE A O 1
ATOM 4689 N N . ILE A 1 607 ? -38.219 -8.570 15.995 1.00 30.59 607 ILE A N 1
ATOM 4690 C CA . ILE A 1 607 ? -39.501 -9.117 16.400 1.00 30.59 607 ILE A CA 1
ATOM 4691 C C . ILE A 1 607 ? -40.439 -8.807 15.237 1.00 30.59 607 ILE A C 1
ATOM 4693 O O . ILE A 1 607 ? -41.165 -7.818 15.260 1.00 30.59 607 ILE A O 1
ATOM 4697 N N . ASP A 1 608 ? -40.405 -9.639 14.196 1.00 26.23 608 ASP A N 1
ATOM 4698 C CA . ASP A 1 608 ? -41.577 -9.780 13.335 1.00 26.23 608 ASP A CA 1
ATOM 4699 C C . ASP A 1 608 ? -42.439 -10.905 13.915 1.00 26.23 608 ASP A C 1
ATOM 4701 O O . ASP A 1 608 ? -42.254 -12.090 13.638 1.00 26.23 608 ASP A O 1
ATOM 4705 N N . GLN A 1 609 ? -43.351 -10.518 14.806 1.00 36.41 609 GLN A N 1
ATOM 4706 C CA . GLN A 1 609 ? -44.522 -11.315 15.140 1.00 36.41 609 GLN A CA 1
ATOM 4707 C C . GLN A 1 609 ? -45.738 -10.715 14.429 1.00 36.41 609 GLN A C 1
ATOM 4709 O O . GLN A 1 609 ? -46.519 -10.015 15.066 1.00 36.41 609 GLN A O 1
ATOM 4714 N N . SER A 1 610 ? -45.958 -11.012 13.144 1.00 30.39 610 SER A N 1
ATOM 4715 C CA . SER A 1 610 ? -47.329 -11.056 12.609 1.00 30.39 610 SER A CA 1
ATOM 4716 C C . SER A 1 610 ? -47.453 -11.673 11.214 1.00 30.39 610 SER A C 1
ATOM 4718 O O . SER A 1 610 ? -47.608 -10.965 10.230 1.00 30.39 610 SER A O 1
ATOM 4720 N N . HIS A 1 611 ? -47.588 -12.998 11.141 1.00 27.12 611 HIS A N 1
ATOM 4721 C CA . HIS A 1 611 ? -48.520 -13.604 10.183 1.00 27.12 611 HIS A CA 1
ATOM 4722 C C . HIS A 1 611 ? -49.142 -14.873 10.786 1.00 27.12 611 HIS A C 1
ATOM 4724 O O . HIS A 1 611 ? -48.466 -15.897 10.889 1.00 27.12 611 HIS A O 1
ATOM 4730 N N . PRO A 1 612 ? -50.426 -14.850 11.197 1.00 32.88 612 PRO A N 1
ATOM 4731 C CA . PRO A 1 612 ? -51.163 -16.076 11.427 1.00 32.88 612 PRO A CA 1
ATOM 4732 C C . PRO A 1 612 ? -51.530 -16.684 10.072 1.00 32.88 612 PRO A C 1
ATOM 4734 O O . PRO A 1 612 ? -52.140 -16.031 9.225 1.00 32.88 612 PRO A O 1
ATOM 4737 N N . LEU A 1 613 ? -51.137 -17.942 9.896 1.00 33.72 613 LEU A N 1
ATOM 4738 C CA . LEU A 1 613 ? -51.615 -18.819 8.836 1.00 33.72 613 LEU A CA 1
ATOM 4739 C C . LEU A 1 613 ? -53.151 -18.874 8.865 1.00 33.72 613 LEU A C 1
ATOM 4741 O O . LEU A 1 613 ? -53.737 -19.202 9.899 1.00 33.72 613 LEU A O 1
ATOM 4745 N N . TYR A 1 614 ? -53.766 -18.595 7.718 1.00 34.53 614 TYR A N 1
ATOM 4746 C CA . TYR A 1 614 ? -55.059 -19.144 7.316 1.00 34.53 614 TYR A CA 1
ATOM 4747 C C . TYR A 1 614 ? -54.889 -19.853 5.980 1.00 34.53 614 TYR A C 1
ATOM 4749 O O . TYR A 1 614 ? -54.196 -19.279 5.107 1.00 34.53 614 TYR A O 1
#

Radius of gyration: 30.66 Å; chains: 1; bounding box: 105×63×90 Å

pLDDT: mean 81.83, std 20.11, range [25.5, 98.81]

Organism: NCBI:txid90262

Foldseek 3Di:
DVVVVVVVVVVVVPDPPQDKDWAFPVDPQKDWAAQWDQDPQGIKHQDFFTKIKKWKQFPWKKWWWQDQFWKWKDKAPFDIDIDRRNVPDDDPPDRTDIDGPPPPGPDDSVDDGIMMMMTHHQPDMTHTGTMMGGPPMDIHHDDDDPPDAAEEEEEEACLQQLHAALFPLDDPPPDDDDADDGDNCLRLQNLLCVVQVHHYYYPYYHLAALDADVVQQFHHCLPSVQFSHPPDDDDDDDDDDDDDDGPHHDDDDPDDDTGDDLVPDAHLAYEYEHQSNDDPDLVSLVSLLSSVVVVCVSHVQHQYEYEYDQQRGCVQSSLVSQVVVVVVPPLRYHYHYNHPLDADDSDPGSVSSVSSNVVCSQQVVCSNVPRNDDGDDDDADPQDPDNKDKAWAHDFLDGKDWHDDPLFKIKIKWAWQDPFFQFHTWIWIWFKFFWKKKKKWWFAAKFAPDQAWWKWKKWWQGRHGRTWIWTWTAGNNFGTWIWTDQHGRGGIDTPFGDRHHDGKMKMWIDPGQFKIWIWIAHDDPVVVVCVPDVDDDDDDDDDPDPPPGIGTRDIGGRRGHRRITIIGIITYRSHSVGIMMTMIGPIFMAAGATPPRHHGDTDPPPPPPDDDDD